Protein AF-0000000083150070 (afdb_homodimer)

Secondary structure (DSSP, 8-state):
-HHHHHHHHHHHH-------SHHHHHHHHHHHHHHHHHHHHHHHHTPPPTTPPPPHHHHHHHHHHHHHHHHHHHTT-TTHHHHHHHHHHHHHHHS-GGGHHHHHHHHHHHHHHTT-HHHHHHHHHHHHHTT-TTHHHHHHHHHHHTT-HHHHHHHHHHHHHH-TT-HHHHHHHHHHHTT-S-SS---HHHHHHHHHHTT-/-HHHHHHHHHHHHS------SHHHHHHHHHHHHHHHHHHHHHHHHTPPPTTPPPPHHHHHHHHHHHHHHHHHHHTT-TTHHHHHHHHHHHHHHHS-GGGHHHHHHHHHHHHHHTT-HHHHHHHHHHHHHTT-TTHHHHHHHHHHHTT-HHHHHHHHHHHHHH-TT-HHHHHHHHHHHTT-S-SS---HHHHHHHHHHTT-

Organism: NCBI:txid2528037

Nearest PDB structures (foldseek):
  7qij-assembly1_EC  TM=7.315E-01  e=8.382E-01  Yersinia enterocolitica
  2ifu-assembly4_D  TM=3.161E-01  e=1.532E-01  Danio rerio
  6mfv-assembly4_D  TM=4.265E-01  e=1.327E+00  Pyrococcus horikoshii OT3
  9hmf-assembly1_L  TM=3.962E-01  e=2.006E+00  Campylobacter jejuni
  6xt4-assembly1_A  TM=3.040E-01  e=2.524E+00  synthetic construct

Sequence (400 aa):
MQRAFDNLAAHAAEYSVQFDNDADHRRAIADLQPLGVLLDSLVQNNTPRAGAAPSQGYLALLQMRARFNWMGYNLDQAGYAEHAEADYARLLALAPAAAKPAVQGEFGNFLASSARMERAIPMLRAAYQAGHKESGRDLATALLTQNKRSEALPLLREYVRNFPQDQKGRAILNAVEQGRVETHTVHPSHLQRLSKQHRRMQRAFDNLAAHAAEYSVQFDNDADHRRAIADLQPLGVLLDSLVQNNTPRAGAAPSQGYLALLQMRARFNWMGYNLDQAGYAEHAEADYARLLALAPAAAKPAVQGEFGNFLASSARMERAIPMLRAAYQAGHKESGRDLATALLTQNKRSEALPLLREYVRNFPQDQKGRAILNAVEQGRVETHTVHPSHLQRLSKQHRR

pLDDT: mean 81.32, std 21.91, range [26.77, 98.62]

InterPro domains:
  IPR011990 Tetratricopeptide-like helical domain superfamily [G3DSA:1.25.40.10] (21-197)
  IPR011990 Tetratricopeptide-like helical domain superfamily [SSF48452] (68-166)

Foldseek 3Di:
DVVVLCVVLVVVLVCPVPCVDPVVLVVLQVVLVVVLVVLVVQLVVQPDDPPDAHDPSNLSSLQSLLSSLLVCVVSVHPPSLVSNLVSLVVSLVRPDPVCNLVSLLVSLLSCLLVVNLVSSLVSLVVSCVVPVLCSLLSNLLSCLLVVNLVVNQVSLVVSCVVPVPDQLSVQLNVCSVVCVSPPDNCNSVNSVVSSVPVVD/DVVVLCVVLVVVLVCPVPCVDPVVLVVLQVVLVVVLVVLVVQLVVQPDDPPDAHDPSNLSSLQSLLSSLLVCVVSVHPPSLVSNLVSLVVSLVRPDPVCNLVSLLVSLLSCLLVVNLVSSLVSLVVSCVVPVLCSLLSNLLSCLLVVNLVVNQVSLVVSCVVPVPDQLSVQLNVCSVVCVSPPDNCNSVNSVVSSVPVVD

Solvent-accessible surface area (backbone atoms only — not comparable to full-atom values): 20858 Å² total; per-residue (Å²): 101,68,59,61,48,41,50,35,40,37,49,44,48,58,51,60,62,69,50,84,41,70,66,53,43,53,48,52,57,65,43,44,59,60,48,48,55,36,48,50,49,50,41,61,59,41,54,55,56,91,94,50,76,72,47,72,47,38,51,50,43,34,51,45,46,17,45,51,21,43,50,38,31,76,69,72,39,86,68,19,55,60,52,14,49,53,29,41,53,51,42,49,74,66,43,54,77,89,49,32,31,57,46,31,23,54,46,14,46,51,31,34,72,68,70,36,50,85,61,9,47,60,32,12,47,51,6,29,74,68,64,31,53,76,22,26,49,54,35,19,52,53,31,45,60,69,67,35,51,84,69,15,49,63,34,34,54,50,33,33,69,77,38,70,81,42,60,51,55,45,46,52,45,50,37,48,72,70,56,72,60,52,84,62,86,49,46,65,65,47,59,58,47,54,50,58,58,70,76,107,101,68,59,62,49,40,50,34,42,39,49,44,48,58,51,62,60,69,52,83,41,70,68,52,43,53,50,53,58,66,43,44,59,59,47,48,54,36,48,50,50,49,42,60,59,42,54,54,58,92,94,50,76,71,49,71,47,36,50,51,42,34,53,44,47,17,45,52,21,44,50,36,31,76,67,71,39,86,68,20,54,60,51,15,50,53,29,40,53,50,43,49,71,68,43,54,78,88,48,30,30,57,46,32,23,54,45,13,44,51,32,35,72,68,70,36,51,86,60,10,46,62,33,12,47,52,7,29,74,69,63,33,53,75,23,25,47,55,35,19,52,52,32,44,60,69,68,35,52,82,68,14,49,63,34,35,53,52,34,32,68,76,39,71,83,41,60,53,56,43,46,52,44,50,38,49,73,70,54,71,62,50,86,64,85,49,46,67,68,47,60,60,46,54,50,57,59,70,76,108

Structure (mmCIF, N/CA/C/O backbone):
data_AF-0000000083150070-model_v1
#
loop_
_entity.id
_entity.type
_entity.pdbx_description
1 polymer 'Tetratricopeptide repeat protein'
#
loop_
_atom_site.group_PDB
_atom_site.id
_atom_site.type_symbol
_atom_site.label_atom_id
_atom_site.label_alt_id
_atom_site.label_comp_id
_atom_site.label_asym_id
_atom_site.label_entity_id
_atom_site.label_seq_id
_atom_site.pdbx_PDB_ins_code
_atom_site.Cartn_x
_atom_site.Cartn_y
_atom_site.Cartn_z
_atom_site.occupancy
_atom_site.B_iso_or_equiv
_atom_site.auth_seq_id
_atom_site.auth_comp_id
_atom_site.auth_asym_id
_atom_site.auth_atom_id
_atom_site.pdbx_PDB_model_num
ATOM 1 N N . MET A 1 1 ? -14.266 4.223 0.732 1 29.88 1 MET A N 1
ATOM 2 C CA . MET A 1 1 ? -13.312 4.387 -0.364 1 29.88 1 MET A CA 1
ATOM 3 C C . MET A 1 1 ? -11.984 4.941 0.146 1 29.88 1 MET A C 1
ATOM 5 O O 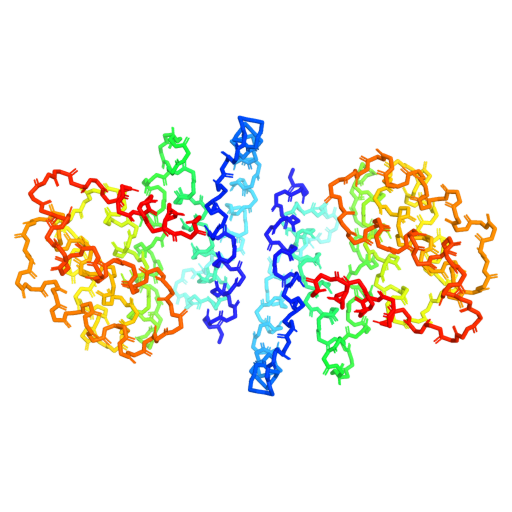. MET A 1 1 ? -10.922 4.414 -0.186 1 29.88 1 MET A O 1
ATOM 9 N N . GLN A 1 2 ? -12.148 5.957 0.957 1 32.66 2 GLN A N 1
ATOM 10 C CA . GLN A 1 2 ? -10.984 6.637 1.507 1 32.66 2 GLN A CA 1
ATOM 11 C C . GLN A 1 2 ? -10.188 5.707 2.416 1 32.66 2 GLN A C 1
ATOM 13 O O . GLN A 1 2 ? -8.953 5.66 2.338 1 32.66 2 GLN A O 1
ATOM 18 N N . ARG A 1 3 ? -10.93 4.855 3.027 1 34.12 3 ARG A N 1
ATOM 19 C CA . ARG A 1 3 ? -10.234 4.062 4.035 1 34.12 3 ARG A CA 1
ATOM 20 C C . ARG A 1 3 ? -9.414 2.949 3.391 1 34.12 3 ARG A C 1
ATOM 22 O O . ARG A 1 3 ? -8.305 2.654 3.834 1 34.12 3 ARG A O 1
ATOM 29 N N . ALA A 1 4 ? -10.062 2.381 2.439 1 34.66 4 ALA A N 1
ATOM 30 C CA . ALA A 1 4 ? -9.352 1.292 1.772 1 34.66 4 ALA A CA 1
ATOM 31 C C . ALA A 1 4 ? -8.062 1.792 1.129 1 34.66 4 ALA A C 1
ATOM 33 O O . ALA A 1 4 ? -7.016 1.149 1.242 1 34.66 4 ALA A O 1
ATOM 34 N N . P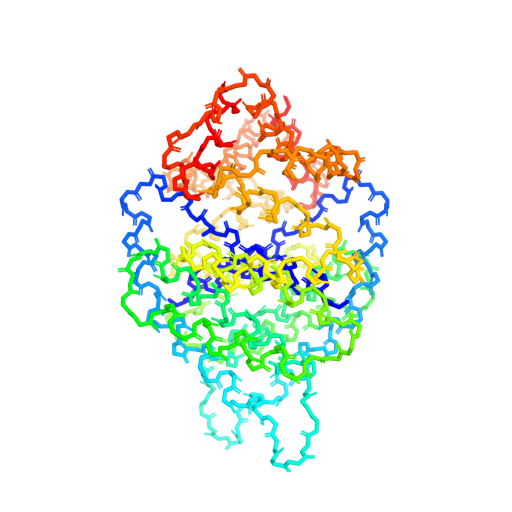HE A 1 5 ? -8.172 2.939 0.476 1 34.88 5 PHE A N 1
ATOM 35 C CA . PHE A 1 5 ? -6.965 3.543 -0.081 1 34.88 5 PHE A CA 1
ATOM 36 C C . PHE A 1 5 ? -6.004 3.957 1.028 1 34.88 5 PHE A C 1
ATOM 38 O O . PHE A 1 5 ? -4.789 3.809 0.891 1 34.88 5 PHE A O 1
ATOM 45 N N . ASP A 1 6 ? -6.586 4.434 1.998 1 37.47 6 ASP A N 1
ATOM 46 C CA . ASP A 1 6 ? -5.773 4.824 3.148 1 37.47 6 ASP A CA 1
ATOM 47 C C . ASP A 1 6 ? -4.977 3.637 3.686 1 37.47 6 ASP A C 1
ATOM 49 O O . ASP A 1 6 ? -3.807 3.781 4.047 1 37.47 6 ASP A O 1
ATOM 53 N N . ASN A 1 7 ? -5.703 2.572 3.643 1 36.84 7 ASN A N 1
ATOM 54 C CA . ASN A 1 7 ? -5.027 1.381 4.141 1 36.84 7 ASN A CA 1
ATOM 55 C C . ASN A 1 7 ? -3.922 0.925 3.193 1 36.84 7 ASN A C 1
ATOM 57 O O . ASN A 1 7 ? -2.832 0.56 3.635 1 36.84 7 ASN A O 1
ATOM 61 N N . LEU A 1 8 ? -4.223 0.989 1.922 1 37.66 8 LEU A N 1
ATOM 62 C CA . LEU A 1 8 ? -3.178 0.687 0.949 1 37.66 8 LEU A CA 1
ATOM 63 C C . LEU A 1 8 ? -2.055 1.715 1.021 1 37.66 8 LEU A C 1
ATOM 65 O O . LEU A 1 8 ? -0.876 1.352 1.061 1 37.66 8 LEU A O 1
ATOM 69 N N . ALA A 1 9 ? -2.375 2.959 0.977 1 36.16 9 ALA A N 1
ATOM 70 C CA . ALA A 1 9 ? -1.43 4.062 1.102 1 36.16 9 ALA A CA 1
ATOM 71 C C . ALA A 1 9 ? -0.807 4.098 2.494 1 36.16 9 ALA A C 1
ATOM 73 O O . ALA A 1 9 ? 0.379 4.402 2.645 1 36.16 9 ALA A O 1
ATOM 74 N N . ALA A 1 10 ? -1.596 3.988 3.367 1 36.56 10 ALA A N 1
ATOM 75 C CA . ALA A 1 10 ? -1.064 3.996 4.727 1 36.56 10 ALA A CA 1
ATOM 76 C C . ALA A 1 10 ? -0.001 2.916 4.906 1 36.56 10 ALA A C 1
ATOM 78 O O . ALA A 1 10 ? 1.037 3.156 5.527 1 36.56 10 ALA A O 1
ATOM 79 N N . HIS A 1 11 ? -0.367 1.835 4.441 1 36.62 11 HIS A N 1
ATOM 80 C CA . HIS A 1 11 ? 0.699 0.845 4.539 1 36.62 11 HIS A CA 1
ATOM 81 C C . HIS A 1 11 ? 1.909 1.255 3.705 1 36.62 11 HIS A C 1
ATOM 83 O O . HIS A 1 11 ? 3.051 1.009 4.102 1 36.62 11 HIS A O 1
ATOM 89 N N . ALA A 1 12 ? 1.638 1.828 2.686 1 33.94 12 ALA A N 1
ATOM 90 C CA . ALA A 1 12 ? 2.773 2.455 2.016 1 33.94 12 ALA A CA 1
ATOM 91 C C . ALA A 1 12 ? 3.457 3.471 2.926 1 33.94 12 ALA A C 1
ATOM 93 O O . ALA A 1 12 ? 4.688 3.561 2.957 1 33.94 12 ALA A O 1
ATOM 94 N N . ALA A 1 13 ? 2.646 4.246 3.443 1 34.66 13 ALA A N 1
ATOM 95 C CA . ALA A 1 13 ? 3.162 5.293 4.32 1 34.66 13 ALA A CA 1
ATOM 96 C C . ALA A 1 13 ? 3.775 4.695 5.586 1 34.66 13 ALA A C 1
ATOM 98 O O . ALA A 1 13 ? 4.738 5.238 6.133 1 34.66 13 ALA A O 1
ATOM 99 N N . GLU A 1 14 ? 3.041 3.818 6.141 1 34.69 14 GLU A N 1
ATOM 100 C CA . GLU A 1 14 ? 3.615 3.305 7.379 1 34.69 14 GLU A CA 1
ATOM 101 C C . GLU A 1 14 ? 4.973 2.654 7.133 1 34.69 14 GLU A C 1
ATOM 103 O O . GLU A 1 14 ? 5.617 2.168 8.062 1 34.69 14 GLU A O 1
ATOM 108 N N . TYR A 1 15 ? 5.246 2.52 6.035 1 32.38 15 TYR A N 1
ATOM 109 C CA . TYR A 1 15 ? 6.652 2.193 5.852 1 32.38 15 TYR A CA 1
ATOM 110 C C . TYR A 1 15 ? 7.543 3.127 6.664 1 32.38 15 TYR A C 1
ATOM 112 O O . TYR A 1 15 ? 8.242 3.973 6.105 1 32.38 15 TYR A O 1
ATOM 120 N N . SER A 1 16 ? 6.969 3.869 7.387 1 35.84 16 SER A N 1
ATOM 121 C CA . SER A 1 16 ? 8.055 4.367 8.219 1 35.84 16 SER A CA 1
ATOM 122 C C . SER A 1 16 ? 9.039 3.252 8.57 1 35.84 16 SER A C 1
ATOM 124 O O . SER A 1 16 ? 8.711 2.344 9.336 1 35.84 16 SER A O 1
ATOM 126 N N . VAL A 1 17 ? 9.695 2.754 7.566 1 35.88 17 VAL A N 1
ATOM 127 C CA . VAL A 1 17 ? 10.828 1.842 7.668 1 35.88 17 VAL A CA 1
ATOM 128 C C . VAL A 1 17 ? 11.625 2.143 8.938 1 35.88 17 VAL A C 1
ATOM 130 O O . VAL A 1 17 ? 12.172 3.236 9.094 1 35.88 17 VAL A O 1
ATOM 133 N N . GLN A 1 18 ? 11.102 1.843 9.922 1 38.16 18 GLN A N 1
ATOM 134 C CA . GLN A 1 18 ? 12.203 1.699 10.875 1 38.16 18 GLN A CA 1
ATOM 135 C C . GLN A 1 18 ? 13.453 1.154 10.188 1 38.16 18 GLN A C 1
ATOM 137 O O . GLN A 1 18 ? 13.453 0.023 9.703 1 38.16 18 GLN A O 1
ATOM 142 N N . PHE A 1 19 ? 14.055 1.996 9.516 1 45.84 19 PHE A N 1
ATOM 143 C CA . PHE A 1 19 ? 15.367 1.569 9.047 1 45.84 19 PHE A CA 1
ATOM 144 C C . PHE A 1 19 ? 16.125 0.862 10.164 1 45.84 19 PHE A C 1
ATOM 146 O O . PHE A 1 19 ? 16.734 1.512 11.016 1 45.84 19 PHE A O 1
ATOM 153 N N . ASP A 1 20 ? 15.586 -0.26 10.43 1 52.59 20 ASP A N 1
ATOM 154 C CA . ASP A 1 20 ? 16.266 -1.064 11.445 1 52.59 20 ASP A CA 1
ATOM 155 C C . ASP A 1 20 ? 17.781 -1.051 11.227 1 52.59 20 ASP A C 1
ATOM 157 O O . ASP A 1 20 ? 18.547 -1.137 12.188 1 52.59 20 ASP A O 1
ATOM 161 N N . ASN A 1 21 ? 18.109 -1.06 9.805 1 62.69 21 ASN A N 1
ATOM 162 C CA . ASN A 1 21 ? 19.547 -1.049 9.547 1 62.69 21 ASN A CA 1
ATOM 163 C C . ASN A 1 21 ? 19.906 -0.144 8.367 1 62.69 21 ASN A C 1
ATOM 165 O O . ASN A 1 21 ? 19.016 0.334 7.66 1 62.69 21 ASN A O 1
ATOM 169 N N . ASP A 1 22 ? 21.047 0.306 8.438 1 67.69 22 ASP A N 1
ATOM 170 C CA . ASP A 1 22 ? 21.609 1.225 7.453 1 67.69 22 ASP A CA 1
ATOM 171 C C . ASP A 1 22 ? 21.328 0.748 6.031 1 67.69 22 ASP A C 1
ATOM 173 O O . ASP A 1 22 ? 21.062 1.558 5.141 1 67.69 22 ASP A O 1
ATOM 177 N N . ALA A 1 23 ? 21.344 -0.484 5.93 1 68.69 23 ALA A N 1
ATOM 178 C CA . ALA A 1 23 ? 21.109 -1.037 4.598 1 68.69 23 ALA A CA 1
ATOM 179 C C . ALA A 1 23 ? 19.688 -0.762 4.129 1 68.69 23 ALA A C 1
ATOM 181 O O . ALA A 1 23 ? 19.469 -0.415 2.965 1 68.69 23 ALA A O 1
ATOM 182 N N . ASP A 1 24 ? 18.75 -0.761 5.016 1 69.31 24 ASP A N 1
ATOM 183 C CA . ASP A 1 24 ? 17.359 -0.484 4.688 1 69.31 24 ASP A CA 1
ATOM 184 C C . ASP A 1 24 ? 17.156 0.993 4.355 1 69.31 24 ASP A C 1
ATOM 186 O O . ASP A 1 24 ? 16.406 1.33 3.443 1 69.31 24 ASP A O 1
ATOM 190 N N . HIS A 1 25 ? 17.938 1.686 4.988 1 74.62 25 HIS A N 1
ATOM 191 C CA . HIS A 1 25 ? 17.875 3.125 4.758 1 74.62 25 HIS A CA 1
ATOM 192 C C . HIS A 1 25 ? 18.391 3.482 3.371 1 74.62 25 HIS A C 1
ATOM 194 O O . HIS A 1 25 ? 17.766 4.246 2.641 1 74.62 25 HIS A O 1
ATOM 200 N N . ARG A 1 26 ? 19.469 2.93 2.988 1 78.12 26 ARG A N 1
ATOM 201 C CA . ARG A 1 26 ? 20.047 3.191 1.681 1 78.12 26 ARG A CA 1
ATOM 202 C C . ARG A 1 26 ? 19.141 2.693 0.56 1 78.12 26 ARG A C 1
ATOM 204 O O . ARG A 1 26 ? 19 3.357 -0.468 1 78.12 26 ARG A O 1
ATOM 211 N N . ARG A 1 27 ? 18.562 1.67 0.84 1 74.62 27 ARG A N 1
ATOM 212 C CA . ARG A 1 27 ? 17.641 1.124 -0.156 1 74.62 27 ARG A CA 1
ATOM 213 C C . ARG A 1 27 ? 16.422 2.021 -0.33 1 74.62 27 ARG A C 1
ATOM 215 O O . ARG A 1 27 ? 15.961 2.246 -1.452 1 74.62 27 ARG A O 1
ATOM 222 N N . ALA A 1 28 ? 15.961 2.486 0.754 1 72.75 28 ALA A N 1
ATOM 223 C CA . ALA A 1 28 ? 14.812 3.383 0.696 1 72.75 28 ALA A CA 1
ATOM 224 C C . ALA A 1 28 ? 15.133 4.637 -0.114 1 72.75 28 ALA A C 1
ATOM 226 O O . ALA A 1 28 ? 14.336 5.062 -0.954 1 72.75 28 ALA A O 1
ATOM 227 N N . ILE A 1 29 ? 16.281 5.07 0.076 1 75.56 29 ILE A N 1
ATOM 228 C CA . ILE A 1 29 ? 16.688 6.277 -0.628 1 75.56 29 ILE A CA 1
ATOM 229 C C . ILE A 1 29 ? 16.859 5.98 -2.117 1 75.56 29 ILE A C 1
ATOM 231 O O . ILE A 1 29 ? 16.406 6.758 -2.965 1 75.56 29 ILE A O 1
ATOM 235 N N . ALA A 1 30 ? 17.391 4.848 -2.373 1 80.62 30 ALA A N 1
ATOM 236 C CA . ALA A 1 30 ? 17.625 4.469 -3.762 1 80.62 30 ALA A CA 1
ATOM 237 C C . ALA A 1 30 ? 16.312 4.305 -4.523 1 80.62 30 ALA A C 1
ATOM 239 O O . ALA A 1 30 ? 16.25 4.559 -5.73 1 80.62 30 ALA A O 1
ATOM 240 N N . ASP A 1 31 ? 15.297 4.043 -3.793 1 77.62 31 ASP A N 1
ATOM 241 C CA . ASP A 1 31 ? 14.016 3.76 -4.43 1 77.62 31 ASP A CA 1
ATOM 242 C C . ASP A 1 31 ? 13.211 5.039 -4.637 1 77.62 31 ASP A C 1
ATOM 244 O O . ASP A 1 31 ? 12.219 5.047 -5.375 1 77.62 31 ASP A O 1
ATOM 248 N N . LEU A 1 32 ? 13.641 6.074 -4.133 1 84.06 32 LEU A N 1
ATOM 249 C CA . LEU A 1 32 ? 12.844 7.297 -4.16 1 84.06 32 LEU A CA 1
ATOM 250 C C . LEU A 1 32 ? 12.703 7.82 -5.586 1 84.06 32 LEU A C 1
ATOM 252 O O . LEU A 1 32 ? 11.602 8.148 -6.027 1 84.06 32 LEU A O 1
ATOM 256 N N . GLN A 1 33 ? 13.805 7.832 -6.273 1 86.31 33 GLN A N 1
ATOM 257 C CA . GLN A 1 33 ? 13.766 8.477 -7.586 1 86.31 33 GLN A CA 1
ATOM 258 C C . GLN A 1 33 ? 12.906 7.676 -8.562 1 86.31 33 GLN A C 1
ATOM 260 O O . GLN A 1 33 ? 11.961 8.211 -9.148 1 86.31 33 GLN A O 1
ATOM 265 N N . PRO A 1 34 ? 13.164 6.371 -8.719 1 81.5 34 PRO A N 1
ATOM 266 C CA . PRO A 1 34 ? 12.312 5.637 -9.664 1 81.5 34 PRO A CA 1
ATOM 267 C C . PRO A 1 34 ? 10.844 5.641 -9.258 1 81.5 34 PRO A C 1
ATOM 269 O O . PRO A 1 34 ? 9.961 5.758 -10.117 1 81.5 34 PRO A O 1
ATOM 272 N N . LEU A 1 35 ? 10.5 5.586 -8.062 1 84.94 35 LEU A N 1
ATOM 273 C CA . LEU A 1 35 ? 9.109 5.602 -7.613 1 84.94 35 LEU A CA 1
ATOM 274 C C . LEU A 1 35 ? 8.492 6.98 -7.82 1 84.94 35 LEU A C 1
ATOM 276 O O . LEU A 1 35 ? 7.309 7.094 -8.156 1 84.94 35 LEU A O 1
ATOM 280 N N . GLY A 1 36 ? 9.312 7.945 -7.559 1 89.25 36 GLY A N 1
ATOM 281 C CA . GLY A 1 36 ? 8.836 9.297 -7.824 1 89.25 36 GLY A CA 1
ATOM 282 C C . GLY A 1 36 ? 8.461 9.523 -9.273 1 89.25 36 GLY A C 1
ATOM 283 O O . GLY A 1 36 ? 7.418 10.117 -9.562 1 89.25 36 GLY A O 1
ATOM 284 N N . VAL A 1 37 ? 9.297 9.031 -10.172 1 89.25 37 VAL A N 1
ATOM 285 C CA . VAL A 1 37 ? 9.031 9.156 -11.602 1 89.25 37 VAL A CA 1
ATOM 286 C C . VAL A 1 37 ? 7.738 8.438 -11.953 1 89.25 37 VAL A C 1
ATOM 288 O O . VAL A 1 37 ? 6.922 8.953 -12.719 1 89.25 37 VAL A O 1
ATOM 291 N N . LEU A 1 38 ? 7.52 7.316 -11.383 1 86.56 38 LEU A N 1
ATOM 292 C CA . LEU A 1 38 ? 6.305 6.539 -11.617 1 86.56 38 LEU A CA 1
ATOM 293 C C . LEU A 1 38 ? 5.074 7.301 -11.133 1 86.56 38 LEU A C 1
ATOM 295 O O . LEU A 1 38 ? 4.105 7.457 -11.875 1 86.56 38 LEU A O 1
ATOM 299 N N . LEU A 1 39 ? 5.078 7.758 -9.945 1 91.31 39 LEU A N 1
ATOM 300 C CA . LEU A 1 39 ? 3.936 8.469 -9.383 1 91.31 39 LEU A CA 1
ATOM 301 C C . LEU A 1 39 ? 3.658 9.75 -10.156 1 91.31 39 LEU A C 1
ATOM 303 O O . LEU A 1 39 ? 2.498 10.125 -10.352 1 91.31 39 LEU A O 1
ATOM 307 N N . ASP A 1 40 ? 4.762 10.398 -10.594 1 94 40 ASP A N 1
ATOM 308 C CA . ASP A 1 40 ? 4.59 11.586 -11.422 1 94 40 ASP A CA 1
ATOM 309 C C . ASP A 1 40 ? 3.82 11.266 -12.703 1 94 40 ASP A C 1
ATOM 311 O O . ASP A 1 40 ? 2.891 11.984 -13.07 1 94 40 ASP A O 1
ATOM 315 N N . SER A 1 41 ? 4.203 10.195 -13.312 1 92 41 SER A N 1
ATOM 316 C CA . SER A 1 41 ? 3.547 9.789 -14.547 1 92 41 SER A CA 1
ATOM 317 C C . SER A 1 41 ? 2.082 9.438 -14.312 1 92 41 SER A C 1
ATOM 319 O O . SER A 1 41 ? 1.212 9.828 -15.094 1 92 41 SER A O 1
ATOM 321 N N . LEU A 1 42 ? 1.804 8.727 -13.281 1 91.75 42 LEU A N 1
ATOM 322 C CA . LEU A 1 42 ? 0.431 8.344 -12.969 1 91.75 42 LEU A CA 1
ATOM 323 C C . LEU A 1 42 ? -0.428 9.57 -12.695 1 91.75 42 LEU A C 1
ATOM 325 O O . LEU A 1 42 ? -1.546 9.68 -13.203 1 91.75 42 LEU A O 1
ATOM 329 N N . VAL A 1 43 ? 0.095 10.43 -11.883 1 95.38 43 VAL A N 1
ATOM 330 C CA . VAL A 1 43 ? -0.652 11.648 -11.594 1 95.38 43 VAL A CA 1
ATOM 331 C C . VAL A 1 43 ? -0.879 12.438 -12.883 1 95.38 43 VAL A C 1
ATOM 333 O O . VAL A 1 43 ? -1.991 12.898 -13.141 1 95.38 43 VAL A O 1
ATOM 336 N N . GLN A 1 44 ? 0.169 12.578 -13.688 1 94.88 44 GLN A N 1
ATOM 337 C CA . GLN A 1 44 ? 0.064 13.32 -14.938 1 94.88 44 GLN A CA 1
ATOM 338 C C . GLN A 1 44 ? -0.967 12.695 -15.875 1 94.88 44 GLN A C 1
ATOM 340 O O . GLN A 1 44 ? -1.814 13.391 -16.438 1 94.88 44 GLN A O 1
ATOM 345 N N . ASN A 1 45 ? -0.992 11.398 -15.984 1 93.12 45 ASN A N 1
ATOM 346 C CA . ASN A 1 45 ? -1.874 10.68 -16.906 1 93.12 45 ASN A CA 1
ATOM 347 C C . ASN A 1 45 ? -3.324 10.719 -16.438 1 93.12 45 ASN A C 1
ATOM 349 O O . ASN A 1 45 ? -4.242 10.422 -17.203 1 93.12 45 ASN A O 1
ATOM 353 N N . ASN A 1 46 ? -3.518 11.141 -15.195 1 94.38 46 ASN A N 1
ATOM 354 C CA . ASN A 1 46 ? -4.871 11.133 -14.656 1 94.38 46 ASN A CA 1
ATOM 355 C C . ASN A 1 46 ? -5.336 12.539 -14.289 1 94.38 46 ASN A C 1
ATOM 357 O O . ASN A 1 46 ? -6.398 12.711 -13.695 1 94.38 46 ASN A O 1
ATOM 361 N N . THR A 1 47 ? -4.469 13.484 -14.586 1 95.25 47 THR A N 1
ATOM 362 C CA . THR A 1 47 ? -4.859 14.867 -14.352 1 95.25 47 THR A CA 1
ATOM 363 C C . THR A 1 47 ? -6.137 15.203 -15.117 1 95.25 47 THR A C 1
ATOM 365 O O . THR A 1 47 ? -6.246 14.93 -16.312 1 95.25 47 THR A O 1
ATOM 368 N N . PRO A 1 48 ? -7.09 15.719 -14.367 1 93.94 48 PRO A N 1
ATOM 369 C CA . PRO A 1 48 ? -8.328 16.062 -15.07 1 93.94 48 PRO A CA 1
ATOM 370 C C . PRO A 1 48 ? -8.117 17.125 -16.156 1 93.94 48 PRO A C 1
ATOM 372 O O . PRO A 1 48 ? -7.262 18 -16 1 93.94 48 PRO A O 1
ATOM 375 N N . ARG A 1 49 ? -8.961 16.984 -17.203 1 91.88 49 ARG A N 1
ATOM 376 C CA . ARG A 1 49 ? -8.977 18.031 -18.219 1 91.88 49 ARG A CA 1
ATOM 377 C C . ARG A 1 49 ? -9.484 19.359 -17.656 1 91.88 49 ARG A C 1
ATOM 379 O O . ARG A 1 49 ? -10.164 19.359 -16.625 1 91.88 49 ARG A O 1
ATOM 386 N N . ALA A 1 50 ? -9.109 20.469 -18.344 1 90.19 50 ALA A N 1
ATOM 387 C CA . ALA A 1 50 ? -9.555 21.766 -17.875 1 90.19 50 ALA A CA 1
ATOM 388 C C . ALA A 1 50 ? -11.07 21.828 -17.75 1 90.19 50 ALA A C 1
ATOM 390 O O . ALA A 1 50 ? -11.789 21.453 -18.688 1 90.19 50 ALA A O 1
ATOM 391 N N . GLY A 1 51 ? -11.531 22.234 -16.594 1 90.62 51 GLY A N 1
ATOM 392 C CA . GLY A 1 51 ? -12.961 22.391 -16.391 1 90.62 51 GLY A CA 1
ATOM 393 C C . GLY A 1 51 ? -13.641 21.125 -15.898 1 90.62 51 GLY A C 1
ATOM 394 O O . GLY A 1 51 ? -14.82 21.141 -15.531 1 90.62 51 GLY A O 1
ATOM 395 N N . ALA A 1 52 ? -12.953 20.016 -15.945 1 93.56 52 ALA A N 1
ATOM 396 C CA . ALA A 1 52 ? -13.547 18.75 -15.508 1 93.56 52 ALA A CA 1
ATOM 397 C C . ALA A 1 52 ? -13.32 18.516 -14.016 1 93.56 52 ALA A C 1
ATOM 399 O O . ALA A 1 52 ? -12.305 18.938 -13.461 1 93.56 52 ALA A O 1
ATOM 400 N N . ALA A 1 53 ? -14.289 17.891 -13.422 1 93.5 53 ALA A N 1
ATOM 401 C CA . ALA A 1 53 ? -14.109 17.484 -12.031 1 93.5 53 ALA A CA 1
ATOM 402 C C . ALA A 1 53 ? -13.055 16.375 -11.914 1 93.5 53 ALA A C 1
ATOM 404 O O . ALA A 1 53 ? -12.969 15.5 -12.773 1 93.5 53 ALA A O 1
ATOM 405 N N . PRO A 1 54 ? -12.289 16.438 -10.844 1 93.5 54 PRO A N 1
ATOM 406 C CA . PRO A 1 54 ? -11.305 15.367 -10.664 1 93.5 54 PRO A CA 1
ATOM 407 C C . PRO A 1 54 ? -11.953 14.016 -10.367 1 93.5 54 PRO A C 1
ATOM 409 O O . PRO A 1 54 ? -12.961 13.953 -9.664 1 93.5 54 PRO A O 1
ATOM 412 N N . SER A 1 55 ? -11.336 12.992 -10.953 1 92.06 55 SER A N 1
ATOM 413 C CA . SER A 1 55 ? -11.781 11.648 -10.617 1 92.06 55 SER A CA 1
ATOM 414 C C . SER A 1 55 ? -11.297 11.242 -9.227 1 92.06 55 SER A C 1
ATOM 416 O O . SER A 1 55 ? -10.359 11.828 -8.695 1 92.06 55 SER A O 1
ATOM 418 N N . GLN A 1 56 ? -11.945 10.203 -8.664 1 88.19 56 GLN A N 1
ATOM 419 C CA . GLN A 1 56 ? -11.477 9.648 -7.402 1 88.19 56 GLN A CA 1
ATOM 420 C C . GLN A 1 56 ? -10.07 9.07 -7.539 1 88.19 56 GLN A C 1
ATOM 422 O O . GLN A 1 56 ? -9.281 9.125 -6.598 1 88.19 56 GLN A O 1
ATOM 427 N N . GLY A 1 57 ? -9.844 8.539 -8.703 1 88.12 57 GLY A N 1
ATOM 428 C CA . GLY A 1 57 ? -8.516 8.016 -8.961 1 88.12 57 GLY A CA 1
ATOM 429 C C . GLY A 1 57 ? -7.434 9.086 -8.914 1 88.12 57 GLY A C 1
ATOM 430 O O . GLY A 1 57 ? -6.359 8.859 -8.359 1 88.12 57 GLY A O 1
ATOM 431 N N . TYR A 1 58 ? -7.719 10.195 -9.461 1 92.75 58 TYR A N 1
ATOM 432 C CA . TYR A 1 58 ? -6.758 11.289 -9.43 1 92.75 58 TYR A CA 1
ATOM 433 C C . TYR A 1 58 ? -6.488 11.742 -7.996 1 92.75 58 TYR A C 1
ATOM 435 O O . TYR A 1 58 ? -5.336 11.938 -7.605 1 92.75 58 TYR A O 1
ATOM 443 N N . LEU A 1 59 ? -7.535 11.867 -7.219 1 92.88 59 LEU A N 1
ATOM 444 C CA . LEU A 1 59 ? -7.391 12.297 -5.836 1 92.88 59 LEU A CA 1
ATOM 445 C C . LEU A 1 59 ? -6.582 11.289 -5.031 1 92.88 59 LEU A C 1
ATOM 447 O O . LEU A 1 59 ? -5.723 11.664 -4.23 1 92.88 59 LEU A O 1
ATOM 451 N N . ALA A 1 60 ? -6.805 10.07 -5.328 1 87.75 60 ALA A N 1
ATOM 452 C CA . ALA A 1 60 ? -6.066 9.016 -4.637 1 87.75 60 ALA A CA 1
ATOM 453 C C . ALA A 1 60 ? -4.586 9.055 -5 1 87.75 60 ALA A C 1
ATOM 455 O O . ALA A 1 60 ? -3.725 8.852 -4.141 1 87.75 60 ALA A O 1
ATOM 456 N N . LEU A 1 61 ? -4.305 9.312 -6.215 1 90.94 61 LEU A N 1
ATOM 457 C CA . LEU A 1 61 ? -2.92 9.383 -6.672 1 90.94 61 LEU A CA 1
ATOM 458 C C . LEU A 1 61 ? -2.207 10.586 -6.055 1 90.94 61 LEU A C 1
ATOM 460 O O . LEU A 1 61 ? -1.036 10.484 -5.676 1 90.94 61 LEU A O 1
ATOM 464 N N . LEU A 1 62 ? -2.924 11.672 -5.941 1 94 62 LEU A N 1
ATOM 465 C CA . LEU A 1 62 ? -2.35 12.844 -5.289 1 94 62 LEU A CA 1
ATOM 466 C C . LEU A 1 62 ? -1.987 12.539 -3.84 1 94 62 LEU A C 1
ATOM 468 O O . LEU A 1 62 ? -0.915 12.922 -3.369 1 94 62 LEU A O 1
ATOM 472 N N . GLN A 1 63 ? -2.906 11.93 -3.201 1 91.62 63 GLN A N 1
ATOM 473 C CA . GLN A 1 63 ? -2.672 11.586 -1.803 1 91.62 63 GLN A CA 1
ATOM 474 C C . GLN A 1 63 ? -1.485 10.633 -1.662 1 91.62 63 GLN A C 1
ATOM 476 O O . GLN A 1 63 ? -0.644 10.812 -0.779 1 91.62 63 GLN A O 1
ATOM 481 N N . MET A 1 64 ? -1.403 9.703 -2.553 1 88 64 MET A N 1
ATOM 482 C CA . MET A 1 64 ? -0.299 8.742 -2.545 1 88 64 MET A CA 1
ATOM 483 C C . MET A 1 64 ? 1.033 9.453 -2.77 1 88 64 MET A C 1
ATOM 485 O O . MET A 1 64 ? 2.008 9.188 -2.062 1 88 64 MET A O 1
ATOM 489 N N . ARG A 1 65 ? 1.067 10.328 -3.713 1 91.56 65 ARG A N 1
ATOM 490 C CA . ARG A 1 65 ? 2.312 11.039 -4 1 91.56 65 ARG A CA 1
ATOM 491 C C . ARG A 1 65 ? 2.678 11.984 -2.863 1 91.56 65 ARG A C 1
ATOM 493 O O . ARG A 1 65 ? 3.855 12.172 -2.555 1 91.56 65 ARG A O 1
ATOM 500 N N . ALA A 1 66 ? 1.667 12.539 -2.199 1 93.38 66 ALA A N 1
ATOM 501 C CA . ALA A 1 66 ? 1.927 13.375 -1.029 1 93.38 66 ALA A CA 1
ATOM 502 C C . ALA A 1 66 ? 2.6 12.57 0.08 1 93.38 66 ALA A C 1
ATOM 504 O O . ALA A 1 66 ? 3.6 13.008 0.653 1 93.38 66 ALA A O 1
ATOM 505 N N . ARG A 1 67 ? 2.094 11.422 0.328 1 90.38 67 ARG A N 1
ATOM 506 C CA . ARG A 1 67 ? 2.648 10.555 1.359 1 90.38 67 ARG A CA 1
ATOM 507 C C . ARG A 1 67 ? 4.051 10.086 0.984 1 90.38 67 ARG A C 1
ATOM 509 O O . ARG A 1 67 ? 4.934 10 1.842 1 90.38 67 ARG A O 1
ATOM 516 N N . PHE A 1 68 ? 4.215 9.789 -0.25 1 87.81 68 PHE A N 1
ATOM 517 C CA . PHE A 1 68 ? 5.523 9.383 -0.753 1 87.81 68 PHE A CA 1
ATOM 518 C C . PHE A 1 68 ? 6.551 10.492 -0.542 1 87.81 68 PHE A C 1
ATOM 520 O O . PHE A 1 68 ? 7.652 10.234 -0.051 1 87.81 68 PHE A O 1
ATOM 527 N N . ASN A 1 69 ? 6.137 11.68 -0.884 1 92.25 69 ASN A N 1
ATOM 528 C CA . ASN A 1 69 ? 7.043 12.82 -0.717 1 92.25 69 ASN A CA 1
ATOM 529 C C . ASN A 1 69 ? 7.309 13.109 0.757 1 92.25 69 ASN A C 1
ATOM 531 O O . ASN A 1 69 ? 8.406 13.531 1.121 1 92.25 69 ASN A O 1
ATOM 535 N N . TRP A 1 70 ? 6.312 12.875 1.606 1 91.06 70 TRP A N 1
ATOM 536 C CA . TRP A 1 70 ? 6.516 12.969 3.049 1 91.06 70 TRP A CA 1
ATOM 537 C C . TRP A 1 70 ? 7.59 11.992 3.516 1 91.06 70 TRP A C 1
ATOM 539 O O . TRP A 1 70 ? 8.477 12.359 4.293 1 91.06 70 TRP A O 1
ATOM 549 N N . MET A 1 71 ? 7.602 10.812 2.977 1 87.56 71 MET A N 1
ATOM 550 C CA . MET A 1 71 ? 8.625 9.82 3.299 1 87.56 71 MET A CA 1
ATOM 551 C C . MET A 1 71 ? 10 10.297 2.863 1 87.56 71 MET A C 1
ATOM 553 O O . MET A 1 71 ? 10.977 10.148 3.602 1 87.56 71 MET A O 1
ATOM 557 N N . GLY A 1 72 ? 9.992 10.812 1.657 1 90 72 GLY A N 1
ATOM 558 C CA . GLY A 1 72 ? 11.258 11.367 1.197 1 90 72 GLY A CA 1
ATOM 559 C C . GLY A 1 72 ? 11.805 12.445 2.111 1 90 72 GLY A C 1
ATOM 560 O O . GLY A 1 72 ? 13.016 12.5 2.361 1 90 72 GLY A O 1
ATOM 561 N N . TYR A 1 73 ? 10.961 13.281 2.596 1 90.31 73 TYR A N 1
ATOM 562 C CA . TYR A 1 73 ? 11.352 14.305 3.557 1 90.31 73 TYR A CA 1
ATOM 563 C C . TYR A 1 73 ? 11.906 13.68 4.828 1 90.31 73 TYR A C 1
ATOM 565 O O . TYR A 1 73 ? 12.953 14.102 5.332 1 90.31 73 TYR A O 1
ATOM 573 N N . ASN A 1 74 ? 11.273 12.633 5.309 1 86 74 ASN A N 1
ATOM 574 C CA . ASN A 1 74 ? 11.711 11.969 6.531 1 86 74 ASN A CA 1
ATOM 575 C C . ASN A 1 74 ? 13.062 11.289 6.348 1 86 74 ASN A C 1
ATOM 577 O O . ASN A 1 74 ? 13.766 11.016 7.324 1 86 74 ASN A O 1
ATOM 581 N N . LEU A 1 75 ? 13.398 11.062 5.148 1 83.56 75 LEU A N 1
ATOM 582 C CA . LEU A 1 75 ? 14.703 10.484 4.836 1 83.56 75 LEU A CA 1
ATOM 583 C C . LEU A 1 75 ? 15.734 11.57 4.566 1 83.56 75 LEU A C 1
ATOM 585 O O . LEU A 1 75 ? 16.828 11.289 4.062 1 83.56 75 LEU A O 1
ATOM 589 N N . ASP A 1 76 ? 15.352 12.773 4.812 1 89.81 76 ASP A N 1
ATOM 590 C CA . ASP A 1 76 ? 16.219 13.945 4.727 1 89.81 76 ASP A CA 1
ATOM 591 C C . ASP A 1 76 ? 16.609 14.234 3.279 1 89.81 76 ASP A C 1
ATOM 593 O O . ASP A 1 76 ? 17.75 14.625 3.004 1 89.81 76 ASP A O 1
ATOM 597 N N . GLN A 1 77 ? 15.711 13.953 2.4 1 89.94 77 GLN A N 1
ATOM 598 C CA . GLN A 1 77 ? 15.938 14.281 0.997 1 89.94 77 GLN A CA 1
ATOM 599 C C . GLN A 1 77 ? 15.398 15.664 0.658 1 89.94 77 GLN A C 1
ATOM 601 O O . GLN A 1 77 ? 14.273 16 1.026 1 89.94 77 GLN A O 1
ATOM 606 N N . ALA A 1 78 ? 16.156 16.469 -0.069 1 93.06 78 ALA A N 1
ATOM 607 C CA . ALA A 1 78 ? 15.805 17.859 -0.372 1 93.06 78 ALA A CA 1
ATOM 608 C C . ALA A 1 78 ? 14.648 17.922 -1.367 1 93.06 78 ALA A C 1
ATOM 610 O O . ALA A 1 78 ? 14.555 17.109 -2.281 1 93.06 78 ALA A O 1
ATOM 611 N N . GLY A 1 79 ? 13.773 18.938 -1.19 1 95.62 79 GLY A N 1
ATOM 612 C CA . GLY A 1 79 ? 12.711 19.234 -2.145 1 95.62 79 GLY A CA 1
ATOM 613 C C . GLY A 1 79 ? 11.453 18.422 -1.897 1 95.62 79 GLY A C 1
ATOM 614 O O . GLY A 1 79 ? 10.375 18.797 -2.373 1 95.62 79 GLY A O 1
ATOM 615 N N . TYR A 1 80 ? 11.57 17.375 -1.105 1 94.25 80 TYR A N 1
ATOM 616 C CA . TYR A 1 80 ? 10.453 16.453 -0.917 1 94.25 80 TYR A CA 1
ATOM 617 C C . TYR A 1 80 ? 9.375 17.094 -0.046 1 94.25 80 TYR A C 1
ATOM 619 O O . TYR A 1 80 ? 8.18 16.844 -0.253 1 94.25 80 TYR A O 1
ATOM 627 N N . ALA A 1 81 ? 9.703 17.922 0.886 1 95.38 81 ALA A N 1
ATOM 628 C CA . ALA A 1 81 ? 8.711 18.594 1.716 1 95.38 81 ALA A CA 1
ATOM 629 C C . ALA A 1 81 ? 7.84 19.531 0.88 1 95.38 81 ALA A C 1
ATOM 631 O O . ALA A 1 81 ? 6.617 19.578 1.05 1 95.38 81 ALA A O 1
ATOM 632 N N . GLU A 1 82 ? 8.445 20.234 -0.008 1 97.62 82 GLU A N 1
ATOM 633 C CA . GLU A 1 82 ? 7.715 21.156 -0.87 1 97.62 82 GLU A CA 1
ATOM 634 C C . GLU A 1 82 ? 6.746 20.406 -1.784 1 97.62 82 GLU A C 1
ATOM 636 O O . GLU A 1 82 ? 5.613 20.859 -1.988 1 97.62 82 GLU A O 1
ATOM 641 N N . HIS A 1 83 ? 7.23 19.328 -2.266 1 97.62 83 HIS A N 1
ATOM 642 C CA . HIS A 1 83 ? 6.383 18.516 -3.139 1 97.62 83 HIS A CA 1
ATOM 643 C C . HIS A 1 83 ? 5.191 17.953 -2.377 1 97.62 83 HIS A C 1
ATOM 645 O O . HIS A 1 83 ? 4.066 17.953 -2.881 1 97.62 83 HIS A O 1
ATOM 651 N N . ALA A 1 84 ? 5.41 17.469 -1.165 1 96.88 84 ALA A N 1
ATOM 652 C CA . ALA A 1 84 ? 4.32 16.938 -0.34 1 96.88 84 ALA A CA 1
ATOM 653 C C . ALA A 1 84 ? 3.275 18.016 -0.071 1 96.88 84 ALA A C 1
ATOM 655 O O . ALA A 1 84 ? 2.074 17.781 -0.227 1 96.88 84 ALA A O 1
ATOM 656 N N . GLU A 1 85 ? 3.771 19.172 0.25 1 98.19 85 GLU A N 1
ATOM 657 C CA . GLU A 1 85 ? 2.865 20.266 0.559 1 98.19 85 GLU A CA 1
ATOM 658 C C . GLU A 1 85 ? 2.02 20.641 -0.655 1 98.19 85 GLU A C 1
ATOM 660 O O . GLU A 1 85 ? 0.819 20.891 -0.53 1 98.19 85 GLU A O 1
ATOM 665 N N . ALA A 1 86 ? 2.689 20.734 -1.794 1 98.44 86 ALA A N 1
ATOM 666 C CA . ALA A 1 86 ? 1.968 21.078 -3.016 1 98.44 86 ALA A CA 1
ATOM 667 C C . ALA A 1 86 ? 0.848 20.078 -3.295 1 98.44 86 ALA A C 1
ATOM 669 O O . ALA A 1 86 ? -0.27 20.469 -3.641 1 98.44 86 ALA A O 1
ATOM 670 N N . ASP A 1 87 ? 1.112 18.781 -3.102 1 97.81 87 ASP A N 1
ATOM 671 C CA . ASP A 1 87 ? 0.114 17.75 -3.354 1 97.81 87 ASP A CA 1
ATOM 672 C C . ASP A 1 87 ? -1.007 17.812 -2.318 1 97.81 87 ASP A C 1
ATOM 674 O O . ASP A 1 87 ? -2.184 17.672 -2.66 1 97.81 87 ASP A O 1
ATOM 678 N N . TYR A 1 88 ? -0.684 18 -1.053 1 97.69 88 TYR A N 1
ATOM 679 C CA . TYR A 1 88 ? -1.708 18.094 -0.019 1 97.69 88 TYR A CA 1
ATOM 680 C C . TYR A 1 88 ? -2.607 19.297 -0.251 1 97.69 88 TYR A C 1
ATOM 682 O O . TYR A 1 88 ? -3.826 19.219 -0.073 1 97.69 88 TYR A O 1
ATOM 690 N N . ALA A 1 89 ? -1.95 20.406 -0.611 1 98.5 89 ALA A N 1
ATOM 691 C CA . ALA A 1 89 ? -2.727 21.609 -0.885 1 98.5 89 ALA A CA 1
ATOM 692 C C . ALA A 1 89 ? -3.703 21.391 -2.035 1 98.5 89 ALA A C 1
ATOM 694 O O . ALA A 1 89 ? -4.875 21.766 -1.948 1 98.5 89 ALA A O 1
ATOM 695 N N . ARG A 1 90 ? -3.234 20.797 -3.09 1 98.06 90 ARG A N 1
ATOM 696 C CA . ARG A 1 90 ? -4.09 20.5 -4.234 1 98.06 90 ARG A CA 1
ATOM 697 C C . ARG A 1 90 ? -5.199 19.531 -3.85 1 98.06 90 ARG A C 1
ATOM 699 O O . ARG A 1 90 ? -6.355 19.719 -4.238 1 98.06 90 ARG A O 1
ATOM 706 N N . LEU A 1 91 ? -4.867 18.5 -3.137 1 97.25 91 LEU A N 1
ATOM 707 C CA . LEU A 1 91 ? -5.836 17.516 -2.668 1 97.25 91 LEU A CA 1
ATOM 708 C C . LEU A 1 91 ? -6.93 18.172 -1.838 1 97.25 91 LEU A C 1
ATOM 710 O O . LEU A 1 91 ? -8.117 17.906 -2.037 1 97.25 91 LEU A O 1
ATOM 714 N N . LEU A 1 92 ? -6.52 19.031 -0.952 1 97.81 92 LEU A N 1
ATOM 715 C CA . LEU A 1 92 ? -7.477 19.719 -0.096 1 97.81 92 LEU A CA 1
ATOM 716 C C . LEU A 1 92 ? -8.406 20.609 -0.922 1 97.81 92 LEU A C 1
ATOM 718 O O . LEU A 1 92 ? -9.602 20.688 -0.648 1 97.81 92 LEU A O 1
ATOM 722 N N . ALA A 1 93 ? -7.859 21.25 -1.933 1 97.5 93 ALA A N 1
ATOM 723 C CA . ALA A 1 93 ? -8.641 22.141 -2.789 1 97.5 93 ALA A CA 1
ATOM 724 C C . ALA A 1 93 ? -9.68 21.359 -3.584 1 97.5 93 ALA A C 1
ATOM 726 O O . ALA A 1 93 ? -10.781 21.859 -3.844 1 97.5 93 ALA A O 1
ATOM 727 N N . LEU A 1 94 ? -9.383 20.125 -3.922 1 97 94 LEU A N 1
ATOM 728 C CA . LEU A 1 94 ? -10.203 19.391 -4.871 1 97 94 LEU A CA 1
ATOM 729 C C . LEU A 1 94 ? -11.117 18.406 -4.145 1 97 94 LEU A C 1
ATOM 731 O O . LEU A 1 94 ? -12.078 17.891 -4.723 1 97 94 LEU A O 1
ATOM 735 N N . ALA A 1 95 ? -10.805 18.094 -2.92 1 94.44 95 ALA A N 1
ATOM 736 C CA . ALA A 1 95 ? -11.523 17.047 -2.195 1 94.44 95 ALA A CA 1
ATOM 737 C C . ALA A 1 95 ? -12.984 17.438 -1.988 1 94.44 95 ALA A C 1
ATOM 739 O O . ALA A 1 95 ? -13.297 18.609 -1.724 1 94.44 95 ALA A O 1
ATOM 740 N N . PRO A 1 96 ? -13.867 16.453 -2.098 1 94.44 96 PRO A N 1
ATOM 741 C CA . PRO A 1 96 ? -15.258 16.719 -1.72 1 94.44 96 PRO A CA 1
ATOM 742 C C . PRO A 1 96 ? -15.406 17.109 -0.25 1 94.44 96 PRO A C 1
ATOM 744 O O . PRO A 1 96 ? -14.57 16.734 0.578 1 94.44 96 PRO A O 1
ATOM 747 N N . ALA A 1 97 ? -16.469 17.719 0.058 1 95.25 97 ALA A N 1
ATOM 748 C CA . ALA A 1 97 ? -16.703 18.281 1.388 1 95.25 97 ALA A CA 1
ATOM 749 C C . ALA A 1 97 ? -16.594 17.203 2.463 1 95.25 97 ALA A C 1
ATOM 751 O O . ALA A 1 97 ? -15.961 17.406 3.496 1 95.25 97 ALA A O 1
ATOM 752 N N . ALA A 1 98 ? -17.078 16.094 2.162 1 93.12 98 ALA A N 1
ATOM 753 C CA . ALA A 1 98 ? -17.125 15.016 3.145 1 93.12 98 ALA A CA 1
ATOM 754 C C . ALA A 1 98 ? -15.727 14.492 3.451 1 93.12 98 ALA A C 1
ATOM 756 O O . ALA A 1 98 ? -15.477 13.977 4.543 1 93.12 98 ALA A O 1
ATOM 757 N N . ALA A 1 99 ? -14.773 14.688 2.559 1 92.62 99 ALA A N 1
ATOM 758 C CA . ALA A 1 99 ? -13.438 14.133 2.719 1 92.62 99 ALA A CA 1
ATOM 759 C C . ALA A 1 99 ? -12.461 15.18 3.25 1 92.62 99 ALA A C 1
ATOM 761 O O . ALA A 1 99 ? -11.359 14.844 3.691 1 92.62 99 ALA A O 1
ATOM 762 N N . LYS A 1 100 ? -12.797 16.359 3.289 1 96.62 100 LYS A N 1
ATOM 763 C CA . LYS A 1 100 ? -11.883 17.484 3.566 1 96.62 100 LYS A CA 1
ATOM 764 C C . LYS A 1 100 ? -11.32 17.391 4.98 1 96.62 100 LYS A C 1
ATOM 766 O O . LYS A 1 100 ? -10.125 17.609 5.191 1 96.62 100 LYS A O 1
ATOM 771 N N . PRO A 1 101 ? -12.188 16.984 5.957 1 96.94 101 PRO A N 1
ATOM 772 C CA . PRO A 1 101 ? -11.609 16.906 7.305 1 96.94 101 PRO A CA 1
ATOM 773 C C . PRO A 1 101 ? -10.484 15.883 7.41 1 96.94 101 PRO A C 1
ATOM 775 O O . PRO A 1 101 ? -9.469 16.141 8.062 1 96.94 101 PRO A O 1
ATOM 778 N N . ALA A 1 102 ? -10.641 14.82 6.762 1 94.44 102 ALA A N 1
ATOM 779 C CA . ALA A 1 102 ? -9.594 13.805 6.781 1 94.44 102 ALA A CA 1
ATOM 780 C C . ALA A 1 102 ? -8.336 14.305 6.074 1 94.44 102 ALA A C 1
ATOM 782 O O . ALA A 1 102 ? -7.219 14.07 6.543 1 94.44 102 ALA A O 1
ATOM 783 N N . VAL A 1 103 ? -8.523 14.992 4.977 1 95.75 103 VAL A N 1
ATOM 784 C CA . VAL A 1 103 ? -7.395 15.555 4.238 1 95.75 103 VAL A CA 1
ATOM 785 C C . VAL A 1 103 ? -6.699 16.625 5.086 1 95.75 103 VAL A C 1
ATOM 787 O O . VAL A 1 103 ? -5.469 16.641 5.172 1 95.75 103 VAL A O 1
ATOM 790 N N . GLN A 1 104 ? -7.449 17.453 5.738 1 97.81 104 GLN A N 1
ATOM 791 C CA . GLN A 1 104 ? -6.91 18.469 6.637 1 97.81 104 GLN A CA 1
ATOM 792 C C . GLN A 1 104 ? -6.09 17.828 7.758 1 97.81 104 GLN A C 1
ATOM 794 O O . GLN A 1 104 ? -5.004 18.312 8.086 1 97.81 104 GLN A O 1
ATOM 799 N N . GLY A 1 105 ? -6.664 16.781 8.281 1 97.12 105 GLY A N 1
ATOM 800 C CA . GLY A 1 105 ? -5.957 16.078 9.352 1 97.12 105 GLY A CA 1
ATOM 801 C C . GLY A 1 105 ? -4.594 15.57 8.922 1 97.12 105 GLY A C 1
ATOM 802 O O . GLY A 1 105 ? -3.598 15.789 9.617 1 97.12 105 GLY A O 1
ATOM 803 N N . GLU A 1 106 ? -4.527 14.922 7.797 1 94.06 106 GLU A N 1
ATOM 804 C CA . GLU A 1 106 ? -3.268 14.375 7.305 1 94.06 106 GLU A CA 1
ATOM 805 C C . GLU A 1 106 ? -2.301 15.484 6.91 1 94.06 106 GLU A C 1
ATOM 807 O O . GLU A 1 106 ? -1.109 15.414 7.227 1 94.06 106 GLU A O 1
ATOM 812 N N . PHE A 1 107 ? -2.803 16.531 6.242 1 97.56 107 PHE A N 1
ATOM 813 C CA . PHE A 1 107 ? -1.984 17.672 5.863 1 97.56 107 PHE A CA 1
ATOM 814 C C . PHE A 1 107 ? -1.426 18.375 7.094 1 97.56 107 PHE A C 1
ATOM 816 O O . PHE A 1 107 ? -0.233 18.688 7.152 1 97.56 107 PHE A O 1
ATOM 823 N N . GLY A 1 108 ? -2.293 18.516 8.086 1 98.19 108 GLY A N 1
ATOM 824 C CA . GLY A 1 108 ? -1.842 19.109 9.328 1 98.19 108 GLY A CA 1
ATOM 825 C C . GLY A 1 108 ? -0.76 18.297 10.023 1 98.19 108 GLY A C 1
ATOM 826 O O . GLY A 1 108 ? 0.197 18.859 10.555 1 98.19 108 GLY A O 1
ATOM 827 N N . ASN A 1 109 ? -0.921 17.016 10.008 1 95.75 109 ASN A N 1
ATOM 828 C CA . ASN A 1 109 ? 0.092 16.141 10.594 1 95.75 109 ASN A CA 1
ATOM 829 C C . ASN A 1 109 ? 1.427 16.266 9.867 1 95.75 109 ASN A C 1
ATOM 831 O O . ASN A 1 109 ? 2.484 16.297 10.5 1 95.75 109 ASN A O 1
ATOM 835 N N . PHE A 1 110 ? 1.396 16.344 8.602 1 95.62 110 PHE A N 1
ATOM 836 C CA . PHE A 1 110 ? 2.604 16.562 7.812 1 95.62 110 PHE A CA 1
ATOM 837 C C . PHE A 1 110 ? 3.275 17.875 8.195 1 95.62 110 PHE A C 1
ATOM 839 O O . PHE A 1 110 ? 4.484 17.906 8.438 1 95.62 110 PHE A O 1
ATOM 846 N N . LEU A 1 111 ? 2.48 18.953 8.266 1 96.94 111 LEU A N 1
ATOM 847 C CA . LEU A 1 111 ? 3.021 20.25 8.633 1 96.94 111 LEU A CA 1
ATOM 848 C C . LEU A 1 111 ? 3.658 20.203 10.016 1 96.94 111 LEU A C 1
ATOM 850 O O . LEU A 1 111 ? 4.742 20.75 10.227 1 96.94 111 LEU A O 1
ATOM 854 N N . ALA A 1 112 ? 2.959 19.531 10.914 1 94.19 112 ALA A N 1
ATOM 855 C CA . ALA A 1 112 ? 3.508 19.391 12.258 1 94.19 112 ALA A CA 1
ATOM 856 C C . ALA A 1 112 ? 4.832 18.641 12.242 1 94.19 112 ALA A C 1
ATOM 858 O O . ALA A 1 112 ? 5.789 19.031 12.906 1 94.19 112 ALA A O 1
ATOM 859 N N . SER A 1 113 ? 4.859 17.578 11.43 1 89.88 113 SER A N 1
ATOM 860 C CA . SER A 1 113 ? 6.059 16.75 11.352 1 89.88 113 SER A CA 1
ATOM 861 C C . SER A 1 113 ? 7.219 17.516 10.727 1 89.88 113 SER A C 1
ATOM 863 O O . SER A 1 113 ? 8.383 17.156 10.914 1 89.88 113 SER A O 1
ATOM 865 N N . SER A 1 114 ? 6.895 18.531 10.031 1 90.5 114 SER A N 1
ATOM 866 C CA . SER A 1 114 ? 7.926 19.359 9.414 1 90.5 114 SER A CA 1
ATOM 867 C C . SER A 1 114 ? 8.156 20.641 10.195 1 90.5 114 SER A C 1
ATOM 869 O O . SER A 1 114 ? 8.633 21.641 9.641 1 90.5 114 SER A O 1
ATOM 871 N N . ALA A 1 115 ? 7.645 20.734 11.391 1 90.56 115 ALA A N 1
ATOM 872 C CA . ALA A 1 115 ? 7.91 21.766 12.391 1 90.56 115 ALA A CA 1
ATOM 873 C C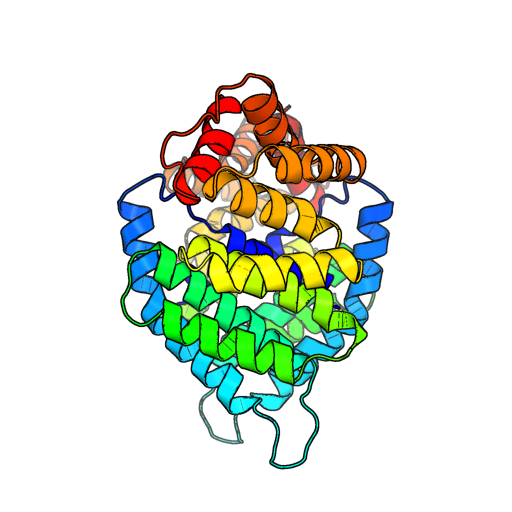 . ALA A 1 115 ? 7.254 23.094 12 1 90.56 115 ALA A C 1
ATOM 875 O O . ALA A 1 115 ? 7.762 24.172 12.336 1 90.56 115 ALA A O 1
ATOM 876 N N . ARG A 1 116 ? 6.285 23.016 11.273 1 94.69 116 ARG A N 1
ATOM 877 C CA . ARG A 1 116 ? 5.504 24.188 10.914 1 94.69 116 ARG A CA 1
ATOM 878 C C . ARG A 1 116 ? 4.219 24.266 11.727 1 94.69 116 ARG A C 1
ATOM 880 O O . ARG A 1 116 ? 3.119 24.234 11.172 1 94.69 116 ARG A O 1
ATOM 887 N N . MET A 1 117 ? 4.367 24.547 12.984 1 94.75 117 MET A N 1
ATOM 888 C CA . MET A 1 117 ? 3.289 24.422 13.961 1 94.75 117 MET A CA 1
ATOM 889 C C . MET A 1 117 ? 2.242 25.516 13.758 1 94.75 117 MET A C 1
ATOM 891 O O . MET A 1 117 ? 1.051 25.281 13.969 1 94.75 117 MET A O 1
ATOM 895 N N . GLU A 1 118 ? 2.652 26.672 13.312 1 95.31 118 GLU A N 1
ATOM 896 C CA . GLU A 1 118 ? 1.74 27.797 13.141 1 95.31 118 GLU A CA 1
ATOM 897 C C . GLU A 1 118 ? 0.662 27.484 12.109 1 95.31 118 GLU A C 1
ATOM 899 O O . GLU A 1 118 ? -0.469 27.969 12.219 1 95.31 118 GLU A O 1
ATOM 904 N N . ARG A 1 119 ? 1.056 26.688 11.211 1 97.69 119 ARG A N 1
ATOM 905 C CA . ARG A 1 119 ? 0.1 26.297 10.18 1 97.69 119 ARG A CA 1
ATOM 906 C C . ARG A 1 119 ? -0.57 24.969 10.547 1 97.69 119 ARG A C 1
ATOM 908 O O . ARG A 1 119 ? -1.737 24.75 10.211 1 97.69 119 ARG A O 1
ATOM 915 N N . ALA A 1 120 ? 0.066 24.109 11.227 1 98.19 120 ALA A N 1
ATOM 916 C CA . ALA A 1 120 ? -0.408 22.766 11.539 1 98.19 120 ALA A CA 1
ATOM 917 C C . ALA A 1 120 ? -1.575 22.812 12.516 1 98.19 120 ALA A C 1
ATOM 919 O O . ALA A 1 120 ? -2.588 22.141 12.32 1 98.19 120 ALA A O 1
ATOM 920 N N . ILE A 1 121 ? -1.424 23.594 13.547 1 97.94 121 ILE A N 1
ATOM 921 C CA . ILE A 1 121 ? -2.361 23.562 14.656 1 97.94 121 ILE A CA 1
ATOM 922 C C . ILE A 1 121 ? -3.746 24 14.188 1 97.94 121 ILE A C 1
ATOM 924 O O . ILE A 1 121 ? -4.738 23.312 14.414 1 97.94 121 ILE A O 1
ATOM 928 N N . PRO A 1 122 ? -3.826 25.156 13.469 1 98.38 122 PRO A N 1
ATOM 929 C CA . PRO A 1 122 ? -5.164 25.516 12.992 1 98.38 122 PRO A CA 1
ATOM 930 C C . PRO A 1 122 ? -5.746 24.453 12.047 1 98.38 122 PRO A C 1
ATOM 932 O O . PRO A 1 122 ? -6.953 24.219 12.062 1 98.38 122 PRO A O 1
ATOM 935 N N . MET A 1 123 ? -4.977 23.844 11.281 1 98.44 123 MET A N 1
ATOM 936 C CA . MET A 1 123 ? -5.438 22.812 10.344 1 98.44 123 MET A CA 1
ATOM 937 C C . MET A 1 123 ? -5.938 21.578 11.086 1 98.44 123 MET A C 1
ATOM 939 O O . MET A 1 123 ? -7.023 21.078 10.797 1 98.44 123 MET A O 1
ATOM 943 N N . LEU A 1 124 ? -5.234 21.156 12.023 1 98.62 124 LEU A N 1
ATOM 944 C CA . LEU A 1 124 ? -5.609 20 12.828 1 98.62 124 LEU A CA 1
ATOM 945 C C . LEU A 1 124 ? -6.863 20.281 13.641 1 98.62 124 LEU A C 1
ATOM 947 O O . LEU A 1 124 ? -7.73 19.422 13.789 1 98.62 124 LEU A O 1
ATOM 951 N N . ARG A 1 125 ? -6.914 21.453 14.148 1 98.56 125 ARG A N 1
ATOM 952 C CA . ARG A 1 125 ? -8.086 21.859 14.914 1 98.56 125 ARG A CA 1
ATOM 953 C C . ARG A 1 125 ? -9.344 21.844 14.047 1 98.56 125 ARG A C 1
ATOM 955 O O . ARG A 1 125 ? -10.391 21.359 14.477 1 98.56 125 ARG A O 1
ATOM 962 N N . ALA A 1 126 ? -9.172 22.391 12.867 1 98.31 126 ALA A N 1
ATOM 963 C CA . ALA A 1 126 ? -10.312 22.391 11.953 1 98.31 126 ALA A CA 1
ATOM 964 C C . ALA A 1 126 ? -10.766 20.969 11.641 1 98.31 126 ALA A C 1
ATOM 966 O O . ALA A 1 126 ? -11.969 20.688 11.641 1 98.31 126 ALA A O 1
ATOM 967 N N . ALA A 1 127 ? -9.867 20.094 11.383 1 98.5 127 ALA A N 1
ATOM 968 C CA . ALA A 1 127 ? -10.195 18.688 11.109 1 98.5 127 ALA A CA 1
ATOM 969 C C . ALA A 1 127 ? -10.914 18.062 12.289 1 98.5 127 ALA A C 1
ATOM 971 O O . ALA A 1 127 ? -11.953 17.406 12.117 1 98.5 127 ALA A O 1
ATOM 972 N N . TYR A 1 128 ? -10.406 18.297 13.469 1 98.19 128 TYR A N 1
ATOM 973 C CA . TYR A 1 128 ? -10.969 17.75 14.695 1 98.19 128 TYR A CA 1
ATOM 974 C C . TYR A 1 128 ? -12.391 18.25 14.914 1 98.19 128 TYR A C 1
ATOM 976 O O . TYR A 1 128 ? -13.297 17.469 15.227 1 98.19 128 TYR A O 1
ATOM 984 N N . GLN A 1 129 ? -12.555 19.469 14.719 1 98.12 129 GLN A N 1
ATOM 985 C CA . GLN A 1 129 ? -13.844 20.109 14.953 1 98.12 129 GLN A CA 1
ATOM 986 C C . GLN A 1 129 ? -14.867 19.656 13.914 1 98.12 129 GLN A C 1
ATOM 988 O O . GLN A 1 129 ? -16.078 19.625 14.188 1 98.12 129 GLN A O 1
ATOM 993 N N . ALA A 1 130 ? -14.398 19.312 12.758 1 98 130 ALA A N 1
ATOM 994 C CA . ALA A 1 130 ? -15.289 18.875 11.688 1 98 130 ALA A CA 1
ATOM 995 C C . ALA A 1 130 ? -15.633 17.406 11.828 1 98 130 ALA A C 1
ATOM 997 O O . ALA A 1 130 ? -16.312 16.828 10.977 1 98 130 ALA A O 1
ATOM 998 N N . GLY A 1 131 ? -15.062 16.719 12.844 1 96.38 131 GLY A N 1
ATOM 999 C CA . GLY A 1 131 ? -15.508 15.375 13.141 1 96.38 131 GLY A CA 1
ATOM 1000 C C . GLY A 1 131 ? -14.422 14.328 12.961 1 96.38 131 GLY A C 1
ATOM 1001 O O . GLY A 1 131 ? -14.625 13.156 13.273 1 96.38 131 GLY A O 1
ATOM 1002 N N . HIS A 1 132 ? -13.297 14.742 12.414 1 96.25 132 HIS A N 1
ATOM 1003 C CA . HIS A 1 132 ? -12.188 13.805 12.297 1 96.25 132 HIS A CA 1
ATOM 1004 C C . HIS A 1 132 ? -11.43 13.664 13.609 1 96.25 132 HIS A C 1
ATOM 1006 O O . HIS A 1 132 ? -10.305 14.141 13.742 1 96.25 132 HIS A O 1
ATOM 1012 N N . LYS A 1 133 ? -11.93 12.859 14.469 1 96.75 133 LYS A N 1
ATOM 1013 C CA . LYS A 1 133 ? -11.492 12.812 15.859 1 96.75 133 LYS A CA 1
ATOM 1014 C C . LYS A 1 133 ? -10.094 12.203 15.977 1 96.75 133 LYS A C 1
ATOM 1016 O O . LYS A 1 133 ? -9.367 12.484 16.938 1 96.75 133 LYS A O 1
ATOM 1021 N N . GLU A 1 134 ? -9.672 11.484 14.969 1 93.88 134 GLU A N 1
ATOM 1022 C CA . GLU A 1 134 ? -8.32 10.93 14.93 1 93.88 134 GLU A CA 1
ATOM 1023 C C . GLU A 1 134 ? -7.27 12.039 14.93 1 93.88 134 GLU A C 1
ATOM 1025 O O . GLU A 1 134 ? -6.16 11.852 15.445 1 93.88 134 GLU A O 1
ATOM 1030 N N . SER A 1 135 ? -7.664 13.172 14.43 1 96.94 135 SER A N 1
ATOM 1031 C CA . SER A 1 135 ? -6.742 14.297 14.383 1 96.94 135 SER A CA 1
ATOM 1032 C C . SER A 1 135 ? -6.465 14.852 15.781 1 96.94 135 SER A C 1
ATOM 1034 O O . SER A 1 135 ? -5.516 15.609 15.977 1 96.94 135 SER A O 1
ATOM 1036 N N . GLY A 1 136 ? -7.27 14.398 16.719 1 97.19 136 GLY A N 1
ATOM 1037 C CA . GLY A 1 136 ? -7.09 14.867 18.094 1 97.19 136 GLY A CA 1
ATOM 1038 C C . GLY A 1 136 ? -5.727 14.531 18.656 1 97.19 136 GLY A C 1
ATOM 1039 O O . GLY A 1 136 ? -5.141 15.336 19.406 1 97.19 136 GLY A O 1
ATOM 1040 N N . ARG A 1 137 ? -5.227 13.375 18.344 1 96 137 ARG A N 1
ATOM 1041 C CA . ARG A 1 137 ? -3.912 12.977 18.828 1 96 137 ARG A CA 1
ATOM 1042 C C . ARG A 1 137 ? -2.816 13.867 18.25 1 96 137 ARG A C 1
ATOM 1044 O O . ARG A 1 137 ? -1.94 14.336 18.969 1 96 137 ARG A O 1
ATOM 1051 N N . ASP A 1 138 ? -2.924 14.094 16.969 1 95 138 ASP A N 1
ATOM 1052 C CA . ASP A 1 138 ? -1.909 14.922 16.312 1 95 138 ASP A CA 1
ATOM 1053 C C . ASP A 1 138 ? -1.998 16.375 16.766 1 95 138 ASP A C 1
ATOM 1055 O O . ASP A 1 138 ? -0.974 17.031 16.953 1 95 138 ASP A O 1
ATOM 1059 N N . LEU A 1 139 ? -3.199 16.844 16.953 1 97.62 139 LEU A N 1
ATOM 1060 C CA . LEU A 1 139 ? -3.4 18.172 17.48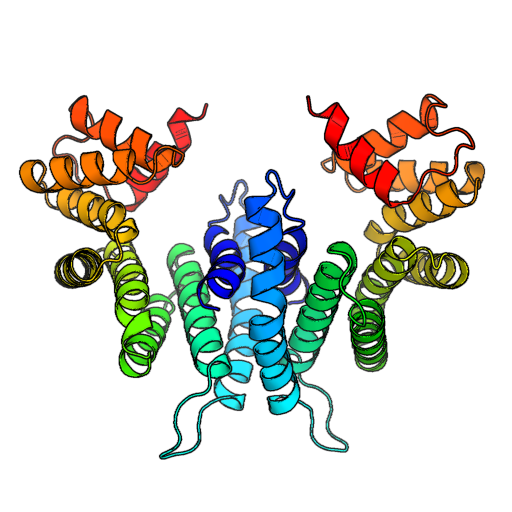4 1 97.62 139 LEU A CA 1
ATOM 1061 C C . LEU A 1 139 ? -2.787 18.297 18.875 1 97.62 139 LEU A C 1
ATOM 1063 O O . LEU A 1 139 ? -2.043 19.25 19.156 1 97.62 139 LEU A O 1
ATOM 1067 N N . ALA A 1 140 ? -3.086 17.328 19.688 1 96.94 140 ALA A N 1
ATOM 1068 C CA . ALA A 1 140 ? -2.561 17.344 21.047 1 96.94 140 ALA A CA 1
ATOM 1069 C C . ALA A 1 140 ? -1.034 17.328 21.047 1 96.94 140 ALA A C 1
ATOM 1071 O O . ALA A 1 140 ? -0.394 18.078 21.797 1 96.94 140 ALA A O 1
ATOM 1072 N N . THR A 1 141 ? -0.483 16.516 20.25 1 94.56 141 THR A N 1
ATOM 1073 C CA . THR A 1 141 ? 0.968 16.406 20.156 1 94.56 141 THR A CA 1
ATOM 1074 C C . THR A 1 141 ? 1.586 17.719 19.688 1 94.56 141 THR A C 1
ATOM 1076 O O . THR A 1 141 ? 2.607 18.156 20.219 1 94.56 141 THR A O 1
ATOM 1079 N N . ALA A 1 142 ? 1.002 18.328 18.734 1 95.06 142 ALA A N 1
ATOM 1080 C CA . ALA A 1 142 ? 1.475 19.625 18.266 1 95.06 142 ALA A CA 1
ATOM 1081 C C . ALA A 1 142 ? 1.403 20.672 19.375 1 95.06 142 ALA A C 1
ATOM 1083 O O . ALA A 1 142 ? 2.332 21.469 19.547 1 95.06 142 ALA A O 1
ATOM 1084 N N . LEU A 1 143 ? 0.353 20.641 20.125 1 96.19 143 LEU A N 1
ATOM 1085 C CA . LEU A 1 143 ? 0.173 21.578 21.219 1 96.19 143 LEU A CA 1
ATOM 1086 C C . LEU A 1 143 ? 1.229 21.359 22.297 1 96.19 143 LEU A C 1
ATOM 1088 O O . LEU A 1 143 ? 1.734 22.312 22.891 1 96.19 143 LEU A O 1
ATOM 1092 N N . LEU A 1 144 ? 1.561 20.109 22.531 1 93.25 144 LEU A N 1
ATOM 1093 C CA . LEU A 1 144 ? 2.584 19.797 23.531 1 93.25 144 LEU A CA 1
ATOM 1094 C C . LEU A 1 144 ? 3.936 20.375 23.109 1 93.25 144 LEU A C 1
ATOM 1096 O O . LEU A 1 144 ? 4.703 20.828 23.969 1 93.25 144 LEU A O 1
ATOM 1100 N N . THR A 1 145 ? 4.199 20.375 21.859 1 90.81 145 THR A N 1
ATOM 1101 C CA . THR A 1 145 ? 5.461 20.922 21.375 1 90.81 145 THR A CA 1
ATOM 1102 C C . THR A 1 145 ? 5.523 22.422 21.609 1 90.81 145 THR A C 1
ATOM 1104 O O . THR A 1 145 ? 6.609 23.016 21.609 1 90.81 145 THR A O 1
ATOM 1107 N N . GLN A 1 146 ? 4.383 23.016 21.766 1 92.31 146 GLN A N 1
ATOM 1108 C CA . GLN A 1 146 ? 4.305 24.453 22.062 1 92.31 146 GLN A CA 1
ATOM 1109 C C . GLN A 1 146 ? 4.09 24.703 23.547 1 92.31 146 GLN A C 1
ATOM 1111 O O . GLN A 1 146 ? 3.678 25.797 23.938 1 92.31 146 GLN A O 1
ATOM 1116 N N . ASN A 1 147 ? 4.164 23.688 24.344 1 90.81 147 ASN A N 1
ATOM 1117 C CA . ASN A 1 147 ? 4.043 23.734 25.797 1 90.81 147 ASN A CA 1
ATOM 1118 C C . ASN A 1 147 ? 2.623 24.094 26.234 1 90.81 147 ASN A C 1
ATOM 1120 O O . ASN A 1 147 ? 2.432 24.781 27.234 1 90.81 147 ASN A O 1
ATOM 1124 N N . LYS A 1 148 ? 1.72 23.812 25.438 1 93.88 148 LYS A N 1
ATOM 1125 C CA . LYS A 1 148 ? 0.312 24.016 25.781 1 93.88 148 LYS A CA 1
ATOM 1126 C C . LYS A 1 148 ? -0.305 22.734 26.344 1 93.88 148 LYS A C 1
ATOM 1128 O O . LYS A 1 148 ? -1.264 22.203 25.766 1 93.88 148 LYS A O 1
ATOM 1133 N N . ARG A 1 149 ? 0.122 22.328 27.406 1 93 149 ARG A N 1
ATOM 1134 C CA . ARG A 1 149 ? -0.25 21.078 28.062 1 93 149 ARG A CA 1
ATOM 1135 C C . ARG A 1 149 ? -1.721 21.078 28.469 1 93 149 ARG A C 1
ATOM 1137 O O . ARG A 1 149 ? -2.416 20.078 28.312 1 93 149 ARG A O 1
ATOM 1144 N N . SER A 1 150 ? -2.172 22.203 29 1 94.56 150 SER A N 1
ATOM 1145 C CA . SER A 1 150 ? -3.539 22.297 29.484 1 94.56 150 SER A CA 1
ATOM 1146 C C . SER A 1 150 ? -4.555 22.062 28.375 1 94.56 150 SER A C 1
ATOM 1148 O O . SER A 1 150 ? -5.633 21.516 28.609 1 94.56 150 SER A O 1
ATOM 1150 N N . GLU A 1 151 ? -4.176 22.469 27.172 1 96.31 151 GLU A N 1
ATOM 1151 C CA . GLU A 1 151 ? -5.047 22.25 26.016 1 96.31 151 GLU A CA 1
ATOM 1152 C C . GLU A 1 151 ? -4.902 20.844 25.469 1 96.31 151 GLU A C 1
ATOM 1154 O O . GLU A 1 151 ? -5.863 20.281 24.938 1 96.31 151 GLU A O 1
ATOM 1159 N N . ALA A 1 152 ? -3.773 20.25 25.562 1 96.94 152 ALA A N 1
ATOM 1160 C CA . ALA A 1 152 ? -3.449 18.953 24.953 1 96.94 152 ALA A CA 1
ATOM 1161 C C . ALA A 1 152 ? -4.062 17.797 25.734 1 96.94 152 ALA A C 1
ATOM 1163 O O . ALA A 1 152 ? -4.539 16.828 25.156 1 96.94 152 ALA A O 1
ATOM 1164 N N . LEU A 1 153 ? -4.062 17.891 27.016 1 95.88 153 LEU A N 1
ATOM 1165 C CA . LEU A 1 153 ? -4.414 16.766 27.891 1 95.88 153 LEU A CA 1
ATOM 1166 C C . LEU A 1 153 ? -5.855 16.344 27.656 1 95.88 153 LEU A C 1
ATOM 1168 O O . LEU A 1 153 ? -6.129 15.148 27.469 1 95.88 153 LEU A O 1
ATOM 1172 N N . PRO A 1 154 ? -6.812 17.344 27.656 1 97.12 154 PRO A N 1
ATOM 1173 C CA . PRO A 1 154 ? -8.188 16.922 27.391 1 97.12 154 PRO A CA 1
ATOM 1174 C C . PRO A 1 154 ? -8.344 16.25 26.031 1 97.12 154 PRO A C 1
ATOM 1176 O O . PRO A 1 154 ? -9.141 15.32 25.875 1 97.12 154 PRO A O 1
ATOM 1179 N N . LEU A 1 155 ? -7.633 16.703 25.047 1 97.75 155 LEU A N 1
ATOM 1180 C CA . LEU A 1 155 ? -7.676 16.109 23.703 1 97.75 155 LEU A CA 1
ATOM 1181 C C . LEU A 1 155 ? -7.152 14.68 23.719 1 97.75 155 LEU A C 1
ATOM 1183 O O . LEU A 1 155 ? -7.754 13.789 23.125 1 97.75 155 LEU A O 1
ATOM 1187 N N . LEU A 1 156 ? -6.082 14.43 24.438 1 96.75 156 LEU A N 1
ATOM 1188 C CA . LEU A 1 156 ? -5.492 13.102 24.531 1 96.75 156 LEU A CA 1
ATOM 1189 C C . LEU A 1 156 ? -6.414 12.141 25.266 1 96.75 156 LEU A C 1
ATOM 1191 O O . LEU A 1 156 ? -6.574 10.984 24.859 1 96.75 156 LEU A O 1
ATOM 1195 N N . ARG A 1 157 ? -6.992 12.656 26.328 1 97.31 157 ARG A N 1
ATOM 1196 C CA . ARG A 1 157 ? -7.926 11.828 27.078 1 97.31 157 ARG A CA 1
ATOM 1197 C C . ARG A 1 157 ? -9.109 11.406 26.219 1 97.31 157 ARG A C 1
ATOM 1199 O O . ARG A 1 157 ? -9.5 10.234 26.234 1 97.31 157 ARG A O 1
ATOM 1206 N N . GLU A 1 158 ? -9.617 12.375 25.516 1 97.69 158 GLU A N 1
ATOM 1207 C CA . GLU A 1 158 ? -10.727 12.055 24.609 1 97.69 158 GLU A CA 1
ATOM 1208 C C . GLU A 1 158 ? -10.297 11.062 23.547 1 97.69 158 GLU A C 1
ATOM 1210 O O . GLU A 1 158 ? -11.023 10.125 23.219 1 97.69 158 GLU A O 1
ATOM 1215 N N . TYR A 1 159 ? -9.148 11.273 23.016 1 96.88 159 TYR A N 1
ATOM 1216 C CA . TYR A 1 159 ? -8.633 10.398 21.969 1 96.88 159 TYR A CA 1
ATOM 1217 C C . TYR A 1 159 ? -8.531 8.961 22.469 1 96.88 159 TYR A C 1
ATOM 1219 O O . TYR A 1 159 ? -9 8.031 21.812 1 96.88 159 TYR A O 1
ATOM 1227 N N . VAL A 1 160 ? -7.957 8.75 23.641 1 95.38 160 VAL A N 1
ATOM 1228 C CA . VAL A 1 160 ? -7.738 7.418 24.188 1 95.38 160 VAL A CA 1
ATOM 1229 C C . VAL A 1 160 ? -9.086 6.762 24.5 1 95.38 160 VAL A C 1
ATOM 1231 O O . VAL A 1 160 ? -9.242 5.551 24.328 1 95.38 160 VAL A O 1
ATOM 1234 N N . ARG A 1 161 ? -10.055 7.531 24.844 1 96.44 161 ARG A N 1
ATOM 1235 C CA . ARG A 1 161 ? -11.398 7.016 25.062 1 96.44 161 ARG A CA 1
ATOM 1236 C C . ARG A 1 161 ? -12.016 6.527 23.766 1 96.44 161 ARG A C 1
ATOM 1238 O O . ARG A 1 161 ? -12.648 5.469 23.719 1 96.44 161 ARG A O 1
ATOM 1245 N N . ASN A 1 162 ? -11.82 7.309 22.734 1 94.88 162 ASN A N 1
ATOM 1246 C CA . ASN A 1 162 ? -12.422 7.004 21.438 1 94.88 162 ASN A CA 1
ATOM 1247 C C . ASN A 1 162 ? -11.672 5.883 20.734 1 94.88 162 ASN A C 1
ATOM 1249 O O . ASN A 1 162 ? -12.258 5.148 19.938 1 94.88 162 ASN A O 1
ATOM 1253 N N . PHE A 1 163 ? -10.367 5.758 21.047 1 90.94 163 PHE A N 1
ATOM 1254 C CA . PHE A 1 163 ? -9.516 4.777 20.375 1 90.94 163 PHE A CA 1
ATOM 1255 C C . PHE A 1 163 ? -8.703 3.984 21.391 1 90.94 163 PHE A C 1
ATOM 1257 O O . PHE A 1 163 ? -7.473 4.016 21.359 1 90.94 163 PHE A O 1
ATOM 1264 N N . PRO A 1 164 ? -9.312 3.203 22.141 1 92.94 164 PRO A N 1
ATOM 1265 C CA . PRO A 1 164 ? -8.656 2.508 23.25 1 92.94 164 PRO A CA 1
ATOM 1266 C C . PRO A 1 164 ? -7.629 1.48 22.781 1 92.94 164 PRO A C 1
ATOM 1268 O O . PRO A 1 164 ? -6.75 1.079 23.547 1 92.94 164 PRO A O 1
ATOM 1271 N N . GLN A 1 165 ? -7.676 1.119 21.531 1 85.81 165 GLN A N 1
ATOM 1272 C CA . GLN A 1 165 ? -6.777 0.092 21.016 1 85.81 165 GLN A CA 1
ATOM 1273 C C . GLN A 1 165 ? -5.457 0.699 20.547 1 85.81 165 GLN A C 1
ATOM 1275 O O . GLN A 1 165 ? -4.5 -0.026 20.266 1 85.81 165 GLN A O 1
ATOM 1280 N N . ASP A 1 166 ? -5.504 1.998 20.469 1 83.69 166 ASP A N 1
ATOM 1281 C CA . ASP A 1 166 ? -4.281 2.652 20.016 1 83.69 166 ASP A CA 1
ATOM 1282 C C . ASP A 1 166 ? -3.273 2.795 21.141 1 83.69 166 ASP A C 1
ATOM 1284 O O . ASP A 1 166 ? -3.352 3.738 21.938 1 83.69 166 ASP A O 1
ATOM 1288 N N . GLN A 1 167 ? -2.297 1.953 21.062 1 84.31 167 GLN A N 1
ATOM 1289 C CA . GLN A 1 167 ? -1.319 1.91 22.141 1 84.31 167 GLN A CA 1
ATOM 1290 C C . GLN A 1 167 ? -0.435 3.154 22.141 1 84.31 167 GLN A C 1
ATOM 1292 O O . GLN A 1 167 ? 0.014 3.607 23.203 1 84.31 167 GLN A O 1
ATOM 1297 N N . LYS A 1 168 ? -0.214 3.633 21.031 1 81.56 168 LYS A N 1
ATOM 1298 C CA . LYS A 1 168 ? 0.613 4.832 20.922 1 81.56 168 LYS A CA 1
ATOM 1299 C C . LYS A 1 168 ? -0.063 6.023 21.594 1 81.56 168 LYS A C 1
ATOM 1301 O O . LYS A 1 168 ? 0.582 6.781 22.328 1 81.56 168 LYS A O 1
ATOM 1306 N N . GLY A 1 169 ? -1.377 6.227 21.297 1 88.5 169 GLY A N 1
ATOM 1307 C CA . GLY A 1 169 ? -2.123 7.285 21.969 1 88.5 169 GLY A CA 1
ATOM 1308 C C . GLY A 1 169 ? -2.096 7.184 23.484 1 88.5 169 GLY A C 1
ATOM 1309 O O . GLY A 1 169 ? -1.896 8.18 24.172 1 88.5 169 GLY A O 1
ATOM 1310 N N . ARG A 1 170 ? -2.211 5.988 23.938 1 92.12 170 ARG A N 1
ATOM 1311 C CA . ARG A 1 170 ? -2.18 5.75 25.375 1 92.12 170 ARG A CA 1
ATOM 1312 C C . ARG A 1 170 ? -0.806 6.07 25.953 1 92.12 170 ARG A C 1
ATOM 1314 O O . ARG A 1 170 ? -0.703 6.66 27.031 1 92.12 170 ARG A O 1
ATOM 1321 N N . ALA A 1 171 ? 0.208 5.664 25.281 1 88.06 171 ALA A N 1
ATOM 1322 C CA . ALA A 1 171 ? 1.572 5.926 25.734 1 88.06 171 ALA A CA 1
ATOM 1323 C C . ALA A 1 171 ? 1.835 7.422 25.844 1 88.06 171 ALA A C 1
ATOM 1325 O O . ALA A 1 171 ? 2.461 7.875 26.812 1 88.06 171 ALA A O 1
ATOM 1326 N N . ILE A 1 172 ? 1.4 8.148 24.891 1 89.25 172 ILE A N 1
ATOM 1327 C CA . ILE A 1 172 ? 1.587 9.594 24.906 1 89.25 172 ILE A CA 1
ATOM 1328 C C . ILE A 1 172 ? 0.851 10.195 26.094 1 89.25 172 ILE A C 1
ATOM 1330 O O . ILE A 1 172 ? 1.41 11.016 26.828 1 89.25 172 ILE A O 1
ATOM 1334 N N . LEU A 1 173 ? -0.384 9.781 26.297 1 94 173 LEU A N 1
ATOM 1335 C CA . LEU A 1 173 ? -1.168 10.281 27.422 1 94 173 LEU A CA 1
ATOM 1336 C C . LEU A 1 173 ? -0.462 10 28.75 1 94 173 LEU A C 1
ATOM 1338 O O . LEU A 1 173 ? -0.324 10.891 29.578 1 94 173 LEU A O 1
ATOM 1342 N N . ASN A 1 174 ? 0 8.781 28.859 1 92.25 174 ASN A N 1
ATOM 1343 C CA . ASN A 1 174 ? 0.675 8.398 30.094 1 92.25 174 ASN A CA 1
ATOM 1344 C C . ASN A 1 174 ? 1.935 9.219 30.328 1 92.25 174 ASN A C 1
ATOM 1346 O O . ASN A 1 174 ? 2.199 9.656 31.453 1 92.25 174 ASN A O 1
ATOM 1350 N N . ALA A 1 175 ? 2.68 9.391 29.281 1 88.5 175 ALA A N 1
ATOM 1351 C CA . ALA A 1 175 ? 3.9 10.18 29.391 1 88.5 175 ALA A CA 1
ATOM 1352 C C . ALA A 1 175 ? 3.59 11.609 29.828 1 88.5 175 ALA A C 1
ATOM 1354 O O . ALA A 1 175 ? 4.293 12.172 30.672 1 88.5 175 ALA A O 1
ATOM 1355 N N . VAL A 1 176 ? 2.578 12.203 29.312 1 90.19 176 VAL A N 1
ATOM 1356 C CA . VAL A 1 176 ? 2.211 13.578 29.641 1 90.19 176 VAL A CA 1
ATOM 1357 C C . VAL A 1 176 ? 1.691 13.656 31.062 1 90.19 176 VAL A C 1
ATOM 1359 O O . VAL A 1 176 ? 2.059 14.562 31.812 1 90.19 176 VAL A O 1
ATOM 1362 N N . GLU A 1 177 ? 0.935 12.703 31.422 1 91.12 177 GLU A N 1
ATOM 1363 C CA . GLU A 1 177 ? 0.347 12.703 32.75 1 91.12 177 GLU A CA 1
ATOM 1364 C C . GLU A 1 177 ? 1.414 12.492 33.812 1 91.12 177 GLU A C 1
ATOM 1366 O O . GLU A 1 177 ? 1.302 13.031 34.938 1 91.12 177 GLU A O 1
ATOM 1371 N N . GLN A 1 178 ? 2.432 11.727 33.5 1 86.69 178 GLN A N 1
ATOM 1372 C CA . GLN A 1 178 ? 3.49 11.445 34.469 1 86.69 178 GLN A CA 1
ATOM 1373 C C . GLN A 1 178 ? 4.516 12.57 34.5 1 86.69 178 GLN A C 1
ATOM 1375 O O . GLN A 1 178 ? 5.441 12.547 35.312 1 86.69 178 GLN A O 1
ATOM 1380 N N . GLY A 1 179 ? 4.258 13.695 33.812 1 73.38 179 GLY A N 1
ATOM 1381 C CA . GLY A 1 179 ? 5.145 14.844 33.844 1 73.38 179 GLY A CA 1
ATOM 1382 C C . GLY A 1 179 ? 6.395 14.641 33 1 73.38 179 GLY A C 1
ATOM 1383 O O . GLY A 1 179 ? 7.363 15.398 33.125 1 73.38 179 GLY A O 1
ATOM 1384 N N . ARG A 1 180 ? 6.637 13.492 32.438 1 54.41 180 ARG A N 1
ATOM 1385 C CA . ARG A 1 180 ? 7.816 13.164 31.656 1 54.41 180 ARG A CA 1
ATOM 1386 C C . ARG A 1 180 ? 7.844 13.945 30.359 1 54.41 180 ARG A C 1
ATOM 1388 O O . ARG A 1 180 ? 8.875 13.992 29.672 1 54.41 180 ARG A O 1
ATOM 1395 N N . VAL A 1 181 ? 6.852 14.43 29.938 1 60.56 181 VAL A N 1
ATOM 1396 C CA . VAL A 1 181 ? 6.879 15.234 28.719 1 60.56 181 VAL A CA 1
ATOM 1397 C C . VAL A 1 181 ? 7.059 16.703 29.078 1 60.56 181 VAL A C 1
ATOM 1399 O O . VAL A 1 181 ? 6.078 17.438 29.25 1 60.56 181 VAL A O 1
ATOM 1402 N N . GLU A 1 182 ? 7.625 16.938 30.25 1 49.19 182 GLU A N 1
ATOM 1403 C CA . GLU A 1 182 ? 7.887 18.344 30.516 1 49.19 182 GLU A CA 1
ATOM 1404 C C . GLU A 1 182 ? 8.445 19.047 29.266 1 49.19 182 GLU A C 1
ATOM 1406 O O . GLU A 1 182 ? 8.859 18.391 28.312 1 49.19 182 GLU A O 1
ATOM 1411 N N . THR A 1 183 ? 8.875 20.469 29.453 1 40.25 183 THR A N 1
ATOM 1412 C CA . THR A 1 183 ? 9.281 21.578 28.594 1 40.25 183 THR A CA 1
ATOM 1413 C C . THR A 1 183 ? 10.383 21.156 27.641 1 40.25 183 THR A C 1
ATOM 1415 O O . THR A 1 183 ? 11.008 21.984 26.984 1 40.25 183 THR A O 1
ATOM 1418 N N . HIS A 1 184 ? 11.023 20.047 27.812 1 39.16 184 HIS A N 1
ATOM 1419 C CA . HIS A 1 184 ? 12.117 20.031 26.844 1 39.16 184 HIS A CA 1
ATOM 1420 C C . HIS A 1 184 ? 11.594 20 25.422 1 39.16 184 HIS A C 1
ATOM 1422 O O . HIS A 1 184 ? 10.492 19.516 25.172 1 39.16 184 HIS A O 1
ATOM 1428 N N . THR A 1 185 ? 12.203 20.688 24.438 1 38.41 185 THR A N 1
ATOM 1429 C CA . THR A 1 185 ? 12.023 20.812 23 1 38.41 185 THR A CA 1
ATOM 1430 C C . THR A 1 185 ? 11.664 19.469 22.375 1 38.41 185 THR A C 1
ATOM 1432 O O . THR A 1 185 ? 12.539 18.625 22.156 1 38.41 185 THR A O 1
ATOM 1435 N N . VAL A 1 186 ? 10.703 18.812 22.891 1 41.25 186 VAL A N 1
ATOM 1436 C CA . VAL A 1 186 ? 10.367 17.5 22.328 1 41.25 186 VAL A CA 1
ATOM 1437 C C . VAL A 1 186 ? 10.078 17.656 20.828 1 41.25 186 VAL A C 1
ATOM 1439 O O . VAL A 1 186 ? 9.172 18.406 20.438 1 41.25 186 VAL A O 1
ATOM 1442 N N . HIS A 1 187 ? 11.039 17.531 20.031 1 45.31 187 HIS A N 1
ATOM 1443 C CA . HIS A 1 187 ? 10.805 17.453 18.594 1 45.31 187 HIS A CA 1
ATOM 1444 C C . HIS A 1 187 ? 9.766 16.391 18.266 1 45.31 187 HIS A C 1
ATOM 1446 O O . HIS A 1 187 ? 9.727 15.336 18.891 1 45.31 187 HIS A O 1
ATOM 1452 N N . PRO A 1 188 ? 8.773 16.875 17.609 1 44.81 188 PRO A N 1
ATOM 1453 C CA . PRO A 1 188 ? 7.723 15.945 17.203 1 44.81 188 PRO A CA 1
ATOM 1454 C C . PRO A 1 188 ? 8.266 14.555 16.875 1 44.81 188 PRO A C 1
ATOM 1456 O O . PRO A 1 188 ? 7.617 13.555 17.188 1 44.81 188 PRO A O 1
ATOM 1459 N N . SER A 1 189 ? 9.469 14.562 16.375 1 47.5 189 SER A N 1
ATOM 1460 C CA . SER A 1 189 ? 10.078 13.273 16.062 1 47.5 189 SER A CA 1
ATOM 1461 C C . SER A 1 189 ? 10.344 12.453 17.312 1 47.5 189 SER A C 1
ATOM 1463 O O . SER A 1 189 ? 10.258 11.227 17.297 1 47.5 189 SER A O 1
ATOM 1465 N N . HIS A 1 190 ? 10.672 13.172 18.391 1 45.66 190 HIS A N 1
ATOM 1466 C CA . HIS A 1 190 ? 11 12.469 19.625 1 45.66 190 HIS A CA 1
ATOM 1467 C C . HIS A 1 190 ? 9.766 11.812 20.234 1 45.66 190 HIS A C 1
ATOM 1469 O O . HIS A 1 190 ? 9.844 10.695 20.766 1 45.66 190 HIS A O 1
ATOM 1475 N N . LEU A 1 191 ? 8.742 12.523 20.266 1 45.22 191 LEU A N 1
ATOM 1476 C CA . LEU A 1 191 ? 7.508 11.938 20.781 1 45.22 191 LEU A CA 1
ATOM 1477 C C . LEU A 1 191 ? 7.094 10.719 19.953 1 45.22 191 LEU A C 1
ATOM 1479 O O . LEU A 1 191 ? 6.609 9.734 20.516 1 45.22 191 LEU A O 1
ATOM 1483 N N . GLN A 1 192 ? 7.43 10.82 18.719 1 48.53 192 GLN A N 1
ATOM 1484 C CA . GLN A 1 192 ? 7.18 9.672 17.844 1 48.53 192 GLN A CA 1
ATOM 1485 C C . GLN A 1 192 ? 8.102 8.508 18.203 1 48.53 192 GLN A C 1
ATOM 1487 O O . GLN A 1 192 ? 7.695 7.348 18.141 1 48.53 192 GLN A O 1
ATOM 1492 N N . ARG A 1 193 ? 9.312 8.836 18.703 1 48.75 193 ARG A N 1
ATOM 1493 C CA . ARG A 1 193 ? 10.273 7.828 19.125 1 48.75 193 ARG A CA 1
ATOM 1494 C C . ARG A 1 193 ? 9.891 7.246 20.484 1 48.75 193 ARG A C 1
ATOM 1496 O O . ARG A 1 193 ? 10.102 6.059 20.75 1 48.75 193 ARG A O 1
ATOM 1503 N N . LEU A 1 194 ? 9.438 8.008 21.359 1 45.72 194 LEU A N 1
ATOM 1504 C CA . LEU A 1 194 ? 9.062 7.543 22.688 1 45.72 194 LEU A CA 1
ATOM 1505 C C . LEU A 1 194 ? 7.922 6.531 22.594 1 45.72 194 LEU A C 1
ATOM 1507 O O . LEU A 1 194 ? 7.859 5.59 23.391 1 45.72 194 LEU A O 1
ATOM 1511 N N . SER A 1 195 ? 7.059 6.652 21.734 1 44.25 195 SER A N 1
ATOM 1512 C CA . SER A 1 195 ? 5.988 5.676 21.562 1 44.25 195 SER A CA 1
ATOM 1513 C C . SER A 1 195 ? 6.539 4.32 21.125 1 44.25 195 SER A C 1
ATOM 1515 O O . SER A 1 195 ? 5.898 3.289 21.328 1 44.25 195 SER A O 1
ATOM 1517 N N . LYS A 1 196 ? 7.719 4.387 20.625 1 42.22 196 LYS A N 1
ATOM 1518 C CA . LYS A 1 196 ? 8.391 3.176 20.172 1 42.22 196 LYS A CA 1
ATOM 1519 C C . LYS A 1 196 ? 9.102 2.473 21.328 1 42.22 196 LYS A C 1
ATOM 1521 O O . LYS A 1 196 ? 9.203 1.244 21.344 1 42.22 196 LYS A O 1
ATOM 1526 N N . GLN A 1 197 ? 9.719 3.068 22.25 1 38.59 197 GLN A N 1
ATOM 1527 C CA . GLN A 1 197 ? 10.547 2.492 23.312 1 38.59 197 GLN A CA 1
ATOM 1528 C C . GLN A 1 197 ? 9.688 1.792 24.359 1 38.59 197 GLN A C 1
ATOM 1530 O O . GLN A 1 197 ? 10.156 0.899 25.062 1 38.59 197 GLN A O 1
ATOM 1535 N N . HIS A 1 198 ? 8.555 2.135 24.688 1 37.5 198 HIS A N 1
ATOM 1536 C CA . HIS A 1 198 ? 7.812 1.521 25.781 1 37.5 198 HIS A CA 1
ATOM 1537 C C . HIS A 1 198 ? 7.246 0.166 25.375 1 37.5 198 HIS A C 1
ATOM 1539 O O . HIS A 1 198 ? 6.582 -0.501 26.172 1 37.5 198 HIS A O 1
ATOM 1545 N N . ARG A 1 199 ? 7.285 -0.221 24.188 1 34.28 199 ARG A N 1
ATOM 1546 C CA . ARG A 1 199 ? 6.887 -1.597 23.906 1 34.28 199 ARG A CA 1
ATOM 1547 C C . ARG A 1 199 ? 8.008 -2.572 24.25 1 34.28 199 ARG A C 1
ATOM 1549 O O . ARG A 1 199 ? 7.879 -3.777 24.016 1 34.28 199 ARG A O 1
ATOM 1556 N N . ARG A 1 200 ? 9.211 -2.164 24.578 1 26.77 200 ARG A N 1
ATOM 1557 C CA . ARG A 1 200 ? 10.125 -3.189 25.078 1 26.77 200 ARG A CA 1
ATOM 1558 C C . ARG A 1 200 ? 9.852 -3.498 26.547 1 26.77 200 ARG A C 1
ATOM 1560 O O . ARG A 1 200 ? 9.57 -2.592 27.328 1 26.77 200 ARG A O 1
ATOM 1567 N N . MET B 1 1 ? 12.703 -0.76 -8.5 1 29.23 1 MET B N 1
ATOM 1568 C CA . MET B 1 1 ? 11.375 -0.274 -8.859 1 29.23 1 MET B CA 1
ATOM 1569 C C . MET B 1 1 ? 10.305 -1.296 -8.484 1 29.23 1 MET B C 1
ATOM 1571 O O . MET B 1 1 ? 9.305 -0.951 -7.859 1 29.23 1 MET B O 1
ATOM 1575 N N . GLN B 1 2 ? 10.617 -2.523 -8.875 1 32.44 2 GLN B N 1
ATOM 1576 C CA . GLN B 1 2 ? 9.688 -3.623 -8.633 1 32.44 2 GLN B CA 1
ATOM 1577 C C . GLN B 1 2 ? 9.492 -3.861 -7.137 1 32.44 2 GLN B C 1
ATOM 1579 O O . GLN B 1 2 ? 8.367 -4.043 -6.676 1 32.44 2 GLN B O 1
ATOM 1584 N N . ARG B 1 3 ? 10.547 -3.604 -6.465 1 33.94 3 ARG B N 1
ATOM 1585 C CA . ARG B 1 3 ? 10.477 -3.988 -5.059 1 33.94 3 ARG B CA 1
ATOM 1586 C C . ARG B 1 3 ? 9.672 -2.977 -4.25 1 33.94 3 ARG B C 1
ATOM 1588 O O . ARG B 1 3 ? 8.906 -3.354 -3.359 1 33.94 3 ARG B O 1
ATOM 1595 N N . ALA B 1 4 ? 9.938 -1.753 -4.57 1 34.91 4 ALA B N 1
ATOM 1596 C CA . ALA B 1 4 ? 9.203 -0.722 -3.842 1 34.91 4 ALA B CA 1
ATOM 1597 C C . ALA B 1 4 ? 7.703 -0.858 -4.062 1 34.91 4 ALA B C 1
ATOM 1599 O O . ALA B 1 4 ? 6.918 -0.759 -3.119 1 34.91 4 ALA B O 1
ATOM 1600 N N . PHE B 1 5 ? 7.336 -1.077 -5.316 1 34.62 5 PHE B N 1
ATOM 1601 C CA . PHE B 1 5 ? 5.934 -1.338 -5.617 1 34.62 5 PHE B CA 1
ATOM 1602 C C . PHE B 1 5 ? 5.469 -2.629 -4.953 1 34.62 5 PHE B C 1
ATOM 1604 O O . PHE B 1 5 ? 4.344 -2.707 -4.461 1 34.62 5 PHE B O 1
ATOM 1611 N N . ASP B 1 6 ? 6.312 -3.498 -4.996 1 37.19 6 ASP B N 1
ATOM 1612 C CA . ASP B 1 6 ? 6.004 -4.773 -4.352 1 37.19 6 ASP B CA 1
ATOM 1613 C C . ASP B 1 6 ? 5.703 -4.578 -2.867 1 37.19 6 ASP B C 1
ATOM 1615 O O . ASP B 1 6 ? 4.785 -5.199 -2.328 1 37.19 6 ASP B O 1
ATOM 1619 N N . ASN B 1 7 ? 6.523 -3.699 -2.379 1 36.66 7 ASN B N 1
ATOM 1620 C CA . ASN B 1 7 ? 6.316 -3.451 -0.956 1 36.66 7 ASN B CA 1
ATOM 1621 C C . ASN B 1 7 ? 5 -2.721 -0.701 1 36.66 7 ASN B C 1
ATOM 1623 O O . ASN B 1 7 ? 4.273 -3.053 0.235 1 36.66 7 ASN B O 1
ATOM 1627 N N . LEU B 1 8 ? 4.727 -1.762 -1.553 1 37.34 8 LEU B N 1
ATOM 1628 C CA . LEU B 1 8 ? 3.432 -1.1 -1.458 1 37.34 8 LEU B CA 1
ATOM 1629 C C . LEU B 1 8 ? 2.297 -2.08 -1.736 1 37.34 8 LEU B C 1
ATOM 1631 O O . LEU B 1 8 ? 1.317 -2.131 -0.99 1 37.34 8 LEU B O 1
ATOM 1635 N N . ALA B 1 9 ? 2.363 -2.799 -2.797 1 35.47 9 ALA B N 1
ATOM 1636 C CA . ALA B 1 9 ? 1.392 -3.822 -3.174 1 35.47 9 ALA B CA 1
ATOM 1637 C C . ALA B 1 9 ? 1.401 -4.98 -2.18 1 35.47 9 ALA B C 1
ATOM 1639 O O . ALA B 1 9 ? 0.35 -5.539 -1.855 1 35.47 9 ALA B O 1
ATOM 1640 N N . ALA B 1 10 ? 2.498 -5.363 -1.907 1 36.47 10 ALA B N 1
ATOM 1641 C CA . ALA B 1 10 ? 2.582 -6.473 -0.962 1 36.47 10 ALA B CA 1
ATOM 1642 C C . ALA B 1 10 ? 1.865 -6.137 0.343 1 36.47 10 ALA B C 1
ATOM 1644 O O . ALA B 1 10 ? 1.162 -6.98 0.907 1 36.47 10 ALA B O 1
ATOM 1645 N N . HIS B 1 11 ? 2.148 -4.996 0.741 1 36.22 11 HIS B N 1
ATOM 1646 C CA . HIS B 1 11 ? 1.393 -4.668 1.944 1 36.22 11 HIS B CA 1
ATOM 1647 C C . HIS B 1 11 ? -0.104 -4.609 1.657 1 36.22 11 HIS B C 1
ATOM 1649 O O . HIS B 1 11 ? -0.918 -4.98 2.506 1 36.22 11 HIS B O 1
ATOM 1655 N N . ALA B 1 12 ? -0.375 -4.199 0.559 1 33.34 12 ALA B N 1
ATOM 1656 C CA . ALA B 1 12 ? -1.775 -4.363 0.179 1 33.34 12 ALA B CA 1
ATOM 1657 C C . ALA B 1 12 ? -2.182 -5.836 0.208 1 33.34 12 ALA B C 1
ATOM 1659 O O . ALA B 1 12 ? -3.281 -6.176 0.65 1 33.34 12 ALA B O 1
ATOM 1660 N N . ALA B 1 13 ? -1.354 -6.555 -0.394 1 34.75 13 ALA B N 1
ATOM 1661 C CA . ALA B 1 13 ? -1.64 -7.988 -0.461 1 34.75 13 ALA B CA 1
ATOM 1662 C C . ALA B 1 13 ? -1.605 -8.617 0.928 1 34.75 13 ALA B C 1
ATOM 1664 O O . ALA B 1 13 ? -2.35 -9.562 1.206 1 34.75 13 ALA B O 1
ATOM 1665 N N . GLU B 1 14 ? -0.611 -8.25 1.633 1 34.59 14 GLU B N 1
ATOM 1666 C CA . GLU B 1 14 ? -0.566 -8.898 2.941 1 34.59 14 GLU B CA 1
ATOM 1667 C C . GLU B 1 14 ? -1.793 -8.547 3.775 1 34.59 14 GLU B C 1
ATOM 1669 O O . GLU B 1 14 ? -1.948 -9.023 4.898 1 34.59 14 GLU B O 1
ATOM 1674 N N . TYR B 1 15 ? -2.43 -7.723 3.34 1 32.28 15 TYR B N 1
ATOM 1675 C CA . TYR B 1 15 ? -3.727 -7.609 4 1 32.28 15 TYR B CA 1
ATOM 1676 C C . TYR B 1 15 ? -4.418 -8.969 4.074 1 32.28 15 TYR B C 1
ATOM 1678 O O . TYR B 1 15 ? -5.375 -9.227 3.344 1 32.28 15 TYR B O 1
ATOM 1686 N N . SER B 1 16 ? -3.791 -9.883 3.693 1 35.72 16 SER B N 1
ATOM 1687 C CA . SER B 1 16 ? -4.566 -11.016 4.191 1 35.72 16 SER B CA 1
ATOM 1688 C C . SER B 1 16 ? -5.098 -10.742 5.594 1 35.72 16 SER B C 1
ATOM 1690 O O . SER B 1 16 ? -4.332 -10.719 6.559 1 35.72 16 SER B O 1
ATOM 1692 N N . VAL B 1 17 ? -5.945 -9.758 5.684 1 36.28 17 VAL B N 1
ATOM 1693 C CA . VAL B 1 17 ? -6.727 -9.422 6.867 1 36.28 17 VAL B CA 1
ATOM 1694 C C . VAL B 1 17 ? -7.078 -10.695 7.637 1 36.28 17 VAL B C 1
ATOM 1696 O O . VAL B 1 17 ? -7.758 -11.586 7.109 1 36.28 17 VAL B O 1
ATOM 1699 N N . GLN B 1 18 ? -6.227 -11.172 8.219 1 38.31 18 GLN B N 1
ATOM 1700 C CA . GLN B 1 18 ? -6.867 -11.953 9.273 1 38.31 18 GLN B CA 1
ATOM 1701 C C . GLN B 1 18 ? -8.133 -11.273 9.781 1 38.31 18 GLN B C 1
ATOM 1703 O O . GLN B 1 18 ? -8.07 -10.188 10.367 1 38.31 18 GLN B O 1
ATOM 1708 N N . PHE B 1 19 ? -9.102 -11.352 9 1 45.91 19 PHE B N 1
ATOM 1709 C CA . PHE B 1 19 ? -10.375 -10.922 9.57 1 45.91 19 PHE B CA 1
ATOM 1710 C C . PHE B 1 19 ? -10.523 -11.422 11 1 45.91 19 PHE B C 1
ATOM 1712 O O . PHE B 1 19 ? -10.906 -12.57 11.227 1 45.91 19 PHE B O 1
ATOM 1719 N N . ASP B 1 20 ? -9.68 -10.844 11.773 1 52.78 20 ASP B N 1
ATOM 1720 C CA . ASP B 1 20 ? -9.758 -11.195 13.188 1 52.78 20 ASP B CA 1
ATOM 1721 C C . ASP B 1 20 ? -11.203 -11.289 13.656 1 52.78 20 ASP B C 1
ATOM 1723 O O . ASP B 1 20 ? -11.531 -12.086 14.531 1 52.78 20 ASP B O 1
ATOM 1727 N N . ASN B 1 21 ? -12.039 -10.242 13 1 62.91 21 ASN B N 1
ATOM 1728 C CA . ASN B 1 21 ? -13.445 -10.289 13.406 1 62.91 21 ASN B CA 1
ATOM 1729 C C . ASN B 1 21 ? -14.375 -10.039 12.227 1 62.91 21 ASN B C 1
ATOM 1731 O O . ASN B 1 21 ? -13.93 -9.664 11.141 1 62.91 21 ASN B O 1
ATOM 1735 N N . ASP B 1 22 ? -15.461 -10.586 12.367 1 68 22 ASP B N 1
ATOM 1736 C CA . ASP B 1 22 ? -16.531 -10.539 11.375 1 68 22 ASP B CA 1
ATOM 1737 C C . ASP B 1 22 ? -16.734 -9.117 10.852 1 68 22 ASP B C 1
ATOM 1739 O O . ASP B 1 22 ? -16.984 -8.922 9.664 1 68 22 ASP B O 1
ATOM 1743 N N . ALA B 1 23 ? -16.531 -8.25 11.703 1 68.75 23 ALA B N 1
ATOM 1744 C CA . ALA B 1 23 ? -16.719 -6.863 11.305 1 68.75 23 ALA B CA 1
ATOM 1745 C C . ALA B 1 23 ? -15.672 -6.43 10.289 1 68.75 23 ALA B C 1
ATOM 1747 O O . ALA B 1 23 ? -15.984 -5.75 9.312 1 68.75 23 ALA B O 1
ATOM 1748 N N . ASP B 1 24 ? -14.492 -6.93 10.414 1 69.44 24 ASP B N 1
ATOM 1749 C CA . ASP B 1 24 ? -13.414 -6.609 9.484 1 69.44 24 ASP B CA 1
ATOM 1750 C C . ASP B 1 24 ? -13.641 -7.266 8.133 1 69.44 24 ASP B C 1
ATOM 1752 O O . ASP B 1 24 ? -13.367 -6.664 7.086 1 69.44 24 ASP B O 1
ATOM 1756 N N . HIS B 1 25 ? -14.227 -8.336 8.266 1 74.69 25 HIS B N 1
ATOM 1757 C CA . HIS B 1 25 ? -14.531 -9.07 7.047 1 74.69 25 HIS B CA 1
ATOM 1758 C C . HIS B 1 25 ? -15.602 -8.359 6.23 1 74.69 25 HIS B C 1
ATOM 1760 O O . HIS B 1 25 ? -15.453 -8.188 5.02 1 74.69 25 HIS B O 1
ATOM 1766 N N . ARG B 1 26 ? -16.609 -7.906 6.84 1 78.38 26 ARG B N 1
ATOM 1767 C CA . ARG B 1 26 ? -17.703 -7.207 6.164 1 78.38 26 ARG B CA 1
ATOM 1768 C C . ARG B 1 26 ? -17.219 -5.887 5.574 1 78.38 26 ARG B C 1
ATOM 1770 O O . ARG B 1 26 ? -17.609 -5.516 4.465 1 78.38 26 ARG B O 1
ATOM 1777 N N . ARG B 1 27 ? -16.375 -5.332 6.258 1 74.94 27 ARG B N 1
ATOM 1778 C CA . ARG B 1 27 ? -15.828 -4.07 5.77 1 74.94 27 ARG B CA 1
ATOM 1779 C C . ARG B 1 27 ? -14.969 -4.293 4.531 1 74.94 27 ARG B C 1
ATOM 1781 O O . ARG B 1 27 ? -15.039 -3.518 3.574 1 74.94 27 ARG B O 1
ATOM 1788 N N . ALA B 1 28 ? -14.219 -5.312 4.598 1 72.75 28 ALA B N 1
ATOM 1789 C CA . ALA B 1 28 ? -13.375 -5.633 3.447 1 72.75 28 ALA B CA 1
ATOM 1790 C C . ALA B 1 28 ? -14.211 -5.891 2.203 1 72.75 28 ALA B C 1
ATOM 1792 O O . ALA B 1 28 ? -13.898 -5.395 1.118 1 72.75 28 ALA B O 1
ATOM 1793 N N . ILE B 1 29 ? -15.258 -6.523 2.43 1 76.06 29 ILE B N 1
ATOM 1794 C CA . ILE B 1 29 ? -16.141 -6.852 1.309 1 76.06 29 ILE B CA 1
ATOM 1795 C C . ILE B 1 29 ? -16.797 -5.578 0.786 1 76.06 29 ILE B C 1
ATOM 1797 O O . ILE B 1 29 ? -16.875 -5.367 -0.426 1 76.06 29 ILE B O 1
ATOM 1801 N N . ALA B 1 30 ? -17.172 -4.762 1.692 1 81 30 ALA B N 1
ATOM 1802 C CA . ALA B 1 30 ? -17.859 -3.527 1.313 1 81 30 ALA B CA 1
ATOM 1803 C C . ALA B 1 30 ? -16.938 -2.613 0.511 1 81 30 ALA B C 1
ATOM 1805 O O . ALA B 1 30 ? -17.391 -1.864 -0.355 1 81 30 ALA B O 1
ATOM 1806 N N . ASP B 1 31 ? -15.68 -2.797 0.709 1 77.81 31 ASP B N 1
ATOM 1807 C CA . ASP B 1 31 ? -14.711 -1.903 0.077 1 77.81 31 ASP B CA 1
ATOM 1808 C C . ASP B 1 31 ? -14.305 -2.42 -1.302 1 77.81 31 ASP B C 1
ATOM 1810 O O . ASP B 1 31 ? -13.703 -1.69 -2.09 1 77.81 31 ASP B O 1
ATOM 1814 N N . LEU B 1 32 ? -14.695 -3.541 -1.629 1 84.19 32 LEU B N 1
ATOM 1815 C CA . LEU B 1 32 ? -14.219 -4.156 -2.863 1 84.19 32 LEU B CA 1
ATOM 1816 C C . LEU B 1 32 ? -14.742 -3.404 -4.082 1 84.19 32 LEU B C 1
ATOM 1818 O O . LEU B 1 32 ? -13.984 -3.082 -4.996 1 84.19 32 LEU B O 1
ATOM 1822 N N . GLN B 1 33 ? -16 -3.102 -4.039 1 86.38 33 GLN B N 1
ATOM 1823 C CA . GLN B 1 33 ? -16.594 -2.533 -5.246 1 86.38 33 GLN B CA 1
ATOM 1824 C C . GLN B 1 33 ? -16.047 -1.137 -5.523 1 86.38 33 GLN B C 1
ATOM 1826 O O . GLN B 1 33 ? -15.523 -0.875 -6.609 1 86.38 33 GLN B O 1
ATOM 1831 N N . PRO B 1 34 ? -16.094 -0.219 -4.535 1 81.62 34 PRO B N 1
ATOM 1832 C CA . PRO B 1 34 ? -15.555 1.11 -4.832 1 81.62 34 PRO B CA 1
ATOM 1833 C C . PRO B 1 34 ? -14.07 1.08 -5.188 1 81.62 34 PRO B C 1
ATOM 1835 O O . PRO B 1 34 ? -13.633 1.805 -6.086 1 81.62 34 PRO B O 1
ATOM 1838 N N . LEU B 1 35 ? -13.289 0.291 -4.633 1 85.19 35 LEU B N 1
ATOM 1839 C CA . LEU B 1 35 ? -11.867 0.201 -4.941 1 85.19 35 LEU B CA 1
ATOM 1840 C C . LEU B 1 35 ? -11.648 -0.417 -6.32 1 85.19 35 LEU B C 1
ATOM 1842 O O . LEU B 1 35 ? -10.734 -0.02 -7.047 1 85.19 35 LEU B O 1
ATOM 1846 N N . GLY B 1 36 ? -12.477 -1.387 -6.562 1 89.31 36 GLY B N 1
ATOM 1847 C CA . GLY B 1 36 ? -12.406 -1.972 -7.895 1 89.31 36 GLY B CA 1
ATOM 1848 C C . GLY B 1 36 ? -12.672 -0.969 -9 1 89.31 36 GLY B C 1
ATOM 1849 O O . GLY B 1 36 ? -11.953 -0.943 -10.008 1 89.31 36 GLY B O 1
ATOM 1850 N N . VAL B 1 37 ? -13.672 -0.141 -8.797 1 89.19 37 VAL B N 1
ATOM 1851 C CA . VAL B 1 37 ? -14.008 0.884 -9.781 1 89.19 37 VAL B CA 1
ATOM 1852 C C . VAL B 1 37 ? -12.844 1.855 -9.938 1 89.19 37 VAL B C 1
ATOM 1854 O O . VAL B 1 37 ? -12.5 2.244 -11.055 1 89.19 37 VAL B O 1
ATOM 1857 N N . LEU B 1 38 ? -12.219 2.191 -8.883 1 86.81 38 LEU B N 1
ATOM 1858 C CA . LEU B 1 38 ? -11.07 3.088 -8.906 1 86.81 38 LEU B CA 1
ATOM 1859 C C . LEU B 1 38 ? -9.914 2.469 -9.68 1 86.81 38 LEU B C 1
ATOM 1861 O O . LEU B 1 38 ? -9.352 3.102 -10.578 1 86.81 38 LEU B O 1
ATOM 1865 N N . LEU B 1 39 ? -9.539 1.293 -9.375 1 91.38 39 LEU B N 1
ATOM 1866 C CA . LEU B 1 39 ? -8.422 0.629 -10.039 1 91.38 39 LEU B CA 1
ATOM 1867 C C . LEU B 1 39 ? -8.711 0.433 -11.523 1 91.38 39 LEU B C 1
ATOM 1869 O O . LEU B 1 39 ? -7.812 0.558 -12.359 1 91.38 39 LEU B O 1
ATOM 1873 N N . ASP B 1 40 ? -10 0.135 -11.812 1 93.94 40 ASP B N 1
ATOM 1874 C CA . ASP B 1 40 ? -10.391 0.018 -13.211 1 93.94 40 ASP B CA 1
ATOM 1875 C C . ASP B 1 40 ? -10.133 1.32 -13.969 1 93.94 40 ASP B C 1
ATOM 1877 O O . ASP B 1 40 ? -9.578 1.308 -15.062 1 93.94 40 ASP B O 1
ATOM 1881 N N . SER B 1 41 ? -10.508 2.389 -13.359 1 92 41 SER B N 1
ATOM 1882 C CA . SER B 1 41 ? -10.32 3.691 -13.984 1 92 41 SER B CA 1
ATOM 1883 C C . SER B 1 41 ? -8.844 4.012 -14.164 1 92 41 SER B C 1
ATOM 1885 O O . SER B 1 41 ? -8.43 4.508 -15.219 1 92 41 SER B O 1
ATOM 1887 N N . LEU B 1 42 ? -8.062 3.756 -13.18 1 91.81 42 LEU B N 1
ATOM 1888 C CA . LEU B 1 42 ? -6.629 4.027 -13.258 1 91.81 42 LEU B CA 1
ATOM 1889 C C . LEU B 1 42 ? -5.98 3.193 -14.359 1 91.81 42 LEU B C 1
ATOM 1891 O O . LEU B 1 42 ? -5.184 3.709 -15.148 1 91.81 42 LEU B O 1
ATOM 1895 N N . VAL B 1 43 ? -6.289 1.935 -14.344 1 95.38 43 VAL B N 1
ATOM 1896 C CA . VAL B 1 43 ? -5.73 1.074 -15.383 1 95.38 43 VAL B CA 1
ATOM 1897 C C . VAL B 1 43 ? -6.176 1.569 -16.766 1 95.38 43 VAL B C 1
ATOM 1899 O O . VAL B 1 43 ? -5.363 1.677 -17.688 1 95.38 43 VAL B O 1
ATOM 1902 N N . GLN B 1 44 ? -7.469 1.883 -16.906 1 94.88 44 GLN B N 1
ATOM 1903 C CA . GLN B 1 44 ? -7.996 2.354 -18.172 1 94.88 44 GLN B CA 1
ATOM 1904 C C . GLN B 1 44 ? -7.312 3.643 -18.609 1 94.88 44 GLN B C 1
ATOM 1906 O O . GLN B 1 44 ? -6.895 3.77 -19.766 1 94.88 44 GLN B O 1
ATOM 1911 N N . ASN B 1 45 ? -7.086 4.566 -17.719 1 93.12 45 ASN B N 1
ATOM 1912 C CA . ASN B 1 45 ? -6.512 5.871 -18.047 1 93.12 45 ASN B CA 1
ATOM 1913 C C . ASN B 1 45 ? -5.027 5.762 -18.375 1 93.12 45 ASN B C 1
ATOM 1915 O O . ASN B 1 45 ? -4.438 6.699 -18.922 1 93.12 45 ASN B O 1
ATOM 1919 N N . ASN B 1 46 ? -4.457 4.621 -18.078 1 94.25 46 ASN B N 1
ATOM 1920 C CA . ASN B 1 46 ? -3.021 4.473 -18.297 1 94.25 46 ASN B CA 1
ATOM 1921 C C . ASN B 1 46 ? -2.723 3.387 -19.328 1 94.25 46 ASN B C 1
ATOM 1923 O O . ASN B 1 46 ? -1.564 3.023 -19.547 1 94.25 46 ASN B O 1
ATOM 1927 N N . THR B 1 47 ? -3.785 2.838 -19.859 1 95.19 47 THR B N 1
ATOM 1928 C CA . THR B 1 47 ? -3.604 1.848 -20.922 1 95.19 47 THR B CA 1
ATOM 1929 C C . THR B 1 47 ? -2.807 2.436 -22.078 1 95.19 47 THR B C 1
ATOM 1931 O O . THR B 1 47 ? -3.121 3.523 -22.578 1 95.19 47 THR B O 1
ATOM 1934 N N . PRO B 1 48 ? -1.756 1.718 -22.422 1 93.94 48 PRO B N 1
ATOM 1935 C CA . PRO B 1 48 ? -0.978 2.25 -23.547 1 93.94 48 PRO B CA 1
ATOM 1936 C C . PRO B 1 48 ? -1.784 2.328 -24.844 1 93.94 48 PRO B C 1
ATOM 1938 O O . PRO B 1 48 ? -2.664 1.496 -25.078 1 93.94 48 PRO B O 1
ATOM 1941 N N . ARG B 1 49 ? -1.414 3.357 -25.641 1 91.81 49 ARG B N 1
ATOM 1942 C CA . ARG B 1 49 ? -1.99 3.451 -26.984 1 91.81 49 ARG B CA 1
ATOM 1943 C C . ARG B 1 49 ? -1.56 2.271 -27.844 1 91.81 49 ARG B C 1
ATOM 1945 O O . ARG B 1 49 ? -0.549 1.624 -27.562 1 91.81 49 ARG B O 1
ATOM 1952 N N . ALA B 1 50 ? -2.381 1.995 -28.891 1 90.06 50 ALA B N 1
ATOM 1953 C CA . ALA B 1 50 ? -2.049 0.89 -29.781 1 90.06 50 ALA B CA 1
ATOM 1954 C C . ALA B 1 50 ? -0.641 1.048 -30.359 1 90.06 50 ALA B C 1
ATOM 1956 O O . ALA B 1 50 ? -0.286 2.113 -30.859 1 90.06 50 ALA B O 1
ATOM 1957 N N . GLY B 1 51 ? 0.145 0.005 -30.203 1 90.5 51 GLY B N 1
ATOM 1958 C CA . GLY B 1 51 ? 1.483 0.02 -30.766 1 90.5 51 GLY B CA 1
ATOM 1959 C C . GLY B 1 51 ? 2.525 0.595 -29.828 1 90.5 51 GLY B C 1
ATOM 1960 O O . GLY B 1 51 ? 3.725 0.522 -30.094 1 90.5 51 GLY B O 1
ATOM 1961 N N . ALA B 1 52 ? 2.098 1.215 -28.766 1 93.44 52 ALA B N 1
ATOM 1962 C CA . ALA B 1 52 ? 3.041 1.813 -27.812 1 93.44 52 ALA B CA 1
ATOM 1963 C C . ALA B 1 52 ? 3.461 0.81 -26.75 1 93.44 52 ALA B C 1
ATOM 1965 O O . ALA B 1 52 ? 2.676 -0.059 -26.359 1 93.44 52 ALA B O 1
ATOM 1966 N N . ALA B 1 53 ? 4.68 0.953 -26.328 1 93.31 53 ALA B N 1
ATOM 1967 C CA . ALA B 1 53 ? 5.133 0.149 -25.188 1 93.31 53 ALA B CA 1
ATOM 1968 C C . ALA B 1 53 ? 4.438 0.575 -23.906 1 93.31 53 ALA B C 1
ATOM 1970 O O . ALA B 1 53 ? 4.184 1.763 -23.688 1 93.31 53 ALA B O 1
ATOM 1971 N N . PRO B 1 54 ? 4.16 -0.404 -23.062 1 93.31 54 PRO B N 1
ATOM 1972 C CA . PRO B 1 54 ? 3.543 -0.03 -21.797 1 93.31 54 PRO B CA 1
ATOM 1973 C C . PRO B 1 54 ? 4.496 0.736 -20.875 1 93.31 54 PRO B C 1
ATOM 1975 O O . PRO B 1 54 ? 5.6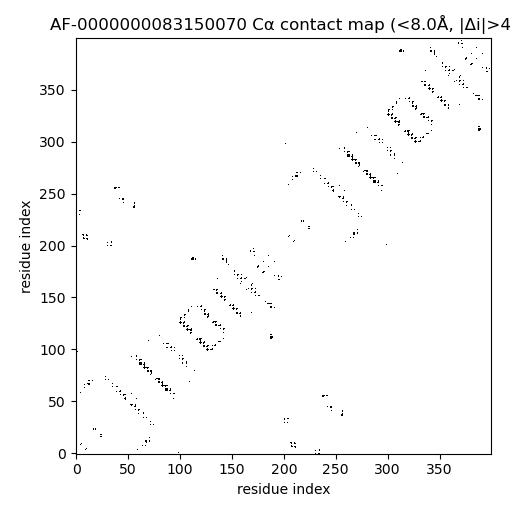95 0.447 -20.844 1 93.31 54 PRO B O 1
ATOM 1978 N N . SER B 1 55 ? 3.902 1.715 -20.188 1 91.88 55 SER B N 1
ATOM 1979 C CA . SER B 1 55 ? 4.691 2.41 -19.172 1 91.88 55 SER B CA 1
ATOM 1980 C C . SER B 1 55 ? 4.871 1.549 -17.922 1 91.88 55 SER B C 1
ATOM 1982 O O . SER B 1 55 ? 4.121 0.595 -17.719 1 91.88 55 SER B O 1
ATOM 1984 N N . GLN B 1 56 ? 5.871 1.924 -17.109 1 87.88 56 GLN B N 1
ATOM 1985 C CA . GLN B 1 56 ? 6.047 1.254 -15.828 1 87.88 56 GLN B CA 1
ATOM 1986 C C . GLN B 1 56 ? 4.832 1.463 -14.93 1 87.88 56 GLN B C 1
ATOM 1988 O O . GLN B 1 56 ? 4.469 0.577 -14.148 1 87.88 56 GLN B O 1
ATOM 1993 N N . GLY B 1 57 ? 4.273 2.625 -15.078 1 87.88 57 GLY B N 1
ATOM 1994 C CA . GLY B 1 57 ? 3.07 2.904 -14.312 1 87.88 57 GLY B CA 1
ATOM 1995 C C . GLY B 1 57 ? 1.915 1.983 -14.664 1 87.88 57 GLY B C 1
ATOM 1996 O O . GLY B 1 57 ? 1.199 1.516 -13.773 1 87.88 57 GLY B O 1
ATOM 1997 N N . TYR B 1 58 ? 1.748 1.73 -15.898 1 92.75 58 TYR B N 1
ATOM 1998 C CA . TYR B 1 58 ? 0.689 0.823 -16.328 1 92.75 58 TYR B CA 1
ATOM 1999 C C . TYR B 1 58 ? 0.917 -0.579 -15.773 1 92.75 58 TYR B C 1
ATOM 2001 O O . TYR B 1 58 ? -0.01 -1.208 -15.258 1 92.75 58 TYR B O 1
ATOM 2009 N N . LEU B 1 59 ? 2.135 -1.05 -15.844 1 92.69 59 LEU B N 1
ATOM 2010 C CA . LEU B 1 59 ? 2.459 -2.383 -15.352 1 92.69 59 LEU B CA 1
ATOM 2011 C C . LEU B 1 59 ? 2.229 -2.477 -13.844 1 92.69 59 LEU B C 1
ATOM 2013 O O . LEU B 1 59 ? 1.692 -3.473 -13.359 1 92.69 59 LEU B O 1
ATOM 2017 N N . ALA B 1 60 ? 2.551 -1.434 -13.188 1 87.5 60 ALA B N 1
ATOM 2018 C CA . ALA B 1 60 ? 2.35 -1.404 -11.742 1 87.5 60 ALA B CA 1
ATOM 2019 C C . ALA B 1 60 ? 0.863 -1.436 -11.398 1 87.5 60 ALA B C 1
ATOM 2021 O O . ALA B 1 60 ? 0.456 -2.104 -10.445 1 87.5 60 ALA B O 1
ATOM 2022 N N . LEU B 1 61 ? 0.088 -0.747 -12.148 1 90.88 61 LEU B N 1
ATOM 2023 C CA . LEU B 1 61 ? -1.351 -0.712 -11.906 1 90.88 61 LEU B CA 1
ATOM 2024 C C . LEU B 1 61 ? -1.98 -2.074 -12.188 1 90.88 61 LEU B C 1
ATOM 2026 O O . LEU B 1 61 ? -2.869 -2.512 -11.453 1 90.88 61 LEU B O 1
ATOM 2030 N N . LEU B 1 62 ? -1.495 -2.725 -13.211 1 93.88 62 LEU B N 1
ATOM 2031 C CA . LEU B 1 62 ? -1.981 -4.07 -13.508 1 93.88 62 LEU B CA 1
ATOM 2032 C C . LEU B 1 62 ? -1.69 -5.016 -12.344 1 93.88 62 LEU B C 1
ATOM 2034 O O . LEU B 1 62 ? -2.549 -5.809 -11.953 1 93.88 62 LEU B O 1
ATOM 2038 N N . GLN B 1 63 ? -0.502 -4.926 -11.898 1 91.44 63 GLN B N 1
ATOM 2039 C CA . GLN B 1 63 ? -0.109 -5.785 -10.789 1 91.44 63 GLN B CA 1
ATOM 2040 C C . GLN B 1 63 ? -0.948 -5.496 -9.547 1 91.44 63 GLN B C 1
ATOM 2042 O O . GLN B 1 63 ? -1.399 -6.422 -8.867 1 91.44 63 GLN B O 1
ATOM 2047 N N . MET B 1 64 ? -1.186 -4.25 -9.305 1 88.06 64 MET B N 1
ATOM 2048 C CA . MET B 1 64 ? -2 -3.846 -8.164 1 88.06 64 MET B CA 1
ATOM 2049 C C . MET B 1 64 ? -3.422 -4.383 -8.297 1 88.06 64 MET B C 1
ATOM 2051 O O . MET B 1 64 ? -3.979 -4.918 -7.332 1 88.06 64 MET B O 1
ATOM 2055 N N . ARG B 1 65 ? -3.988 -4.254 -9.445 1 91.56 65 ARG B N 1
ATOM 2056 C CA . ARG B 1 65 ? -5.355 -4.727 -9.641 1 91.56 65 ARG B CA 1
ATOM 2057 C C . ARG B 1 65 ? -5.422 -6.25 -9.586 1 91.56 65 ARG B C 1
ATOM 2059 O O . ARG B 1 65 ? -6.402 -6.812 -9.094 1 91.56 65 ARG B O 1
ATOM 2066 N N . ALA B 1 66 ? -4.359 -6.91 -10.031 1 93.06 66 ALA B N 1
ATOM 2067 C CA . ALA B 1 66 ? -4.301 -8.367 -9.914 1 93.06 66 ALA B CA 1
ATOM 2068 C C . ALA B 1 66 ? -4.324 -8.797 -8.453 1 93.06 66 ALA B C 1
ATOM 2070 O O . ALA B 1 66 ? -5.09 -9.688 -8.07 1 93.06 66 ALA B O 1
ATOM 2071 N N . ARG B 1 67 ? -3.553 -8.156 -7.656 1 90.06 67 ARG B N 1
ATOM 2072 C CA . ARG B 1 67 ? -3.492 -8.469 -6.23 1 90.06 67 ARG B CA 1
ATOM 2073 C C . ARG B 1 67 ? -4.816 -8.148 -5.547 1 90.06 67 ARG B C 1
ATOM 2075 O O . ARG B 1 67 ? -5.266 -8.898 -4.676 1 90.06 67 ARG B O 1
ATOM 2082 N N . PHE B 1 68 ? -5.383 -7.066 -5.934 1 87.88 68 PHE B N 1
ATOM 2083 C CA . PHE B 1 68 ? -6.684 -6.672 -5.398 1 87.88 68 PHE B CA 1
ATOM 2084 C C . PHE B 1 68 ? -7.738 -7.73 -5.707 1 87.88 68 PHE B C 1
ATOM 2086 O O . PHE B 1 68 ? -8.492 -8.133 -4.824 1 87.88 68 PHE B O 1
ATOM 2093 N N . ASN B 1 69 ? -7.719 -8.164 -6.941 1 92.12 69 ASN B N 1
ATOM 2094 C CA . ASN B 1 69 ? -8.688 -9.18 -7.34 1 92.12 69 ASN B CA 1
ATOM 2095 C C . ASN B 1 69 ? -8.414 -10.516 -6.656 1 92.12 69 ASN B C 1
ATOM 2097 O O . ASN B 1 69 ? -9.344 -11.266 -6.348 1 92.12 69 ASN B O 1
ATOM 2101 N N . TRP B 1 70 ? -7.141 -10.812 -6.406 1 90.94 70 TRP B N 1
ATOM 2102 C CA . TRP B 1 70 ? -6.781 -11.984 -5.613 1 90.94 70 TRP B CA 1
ATOM 2103 C C . TRP B 1 70 ? -7.391 -11.906 -4.219 1 90.94 70 TRP B C 1
ATOM 2105 O O . TRP B 1 70 ? -7.965 -12.883 -3.729 1 90.94 70 TRP B O 1
ATOM 2115 N N . MET B 1 71 ? -7.383 -10.75 -3.633 1 87.31 71 MET B N 1
ATOM 2116 C CA . MET B 1 71 ? -7.996 -10.547 -2.322 1 87.31 71 MET B CA 1
ATOM 2117 C C . MET B 1 71 ? -9.5 -10.781 -2.381 1 87.31 71 MET B C 1
ATOM 2119 O O . MET B 1 71 ? -10.07 -11.414 -1.489 1 87.31 71 MET B O 1
ATOM 2123 N N . GLY B 1 72 ? -10.062 -10.219 -3.424 1 89.94 72 GLY B N 1
ATOM 2124 C CA . GLY B 1 72 ? -11.484 -10.461 -3.598 1 89.94 72 GLY B CA 1
ATOM 2125 C C . GLY B 1 72 ? -11.828 -11.938 -3.688 1 89.94 72 GLY B C 1
ATOM 2126 O O . GLY B 1 72 ? -12.836 -12.375 -3.129 1 89.94 72 GLY B O 1
ATOM 2127 N N . TYR B 1 73 ? -11.031 -12.68 -4.379 1 90.12 73 TYR B N 1
ATOM 2128 C CA . TYR B 1 73 ? -11.203 -14.125 -4.465 1 90.12 73 TYR B CA 1
ATOM 2129 C C . TYR B 1 73 ? -11.094 -14.773 -3.088 1 90.12 73 TYR B C 1
ATOM 2131 O O . TYR B 1 73 ? -11.93 -15.609 -2.721 1 90.12 73 TYR B O 1
ATOM 2139 N N . ASN B 1 74 ? -10.141 -14.336 -2.297 1 85.62 74 ASN B N 1
ATOM 2140 C CA . ASN B 1 74 ? -9.938 -14.898 -0.966 1 85.62 74 ASN B CA 1
ATOM 2141 C C . ASN B 1 74 ? -11.109 -14.578 -0.039 1 85.62 74 ASN B C 1
ATOM 2143 O O . ASN B 1 74 ? -11.312 -15.258 0.969 1 85.62 74 ASN B O 1
ATOM 2147 N N . LEU B 1 75 ? -11.828 -13.602 -0.396 1 83.56 75 LEU B N 1
ATOM 2148 C CA . LEU B 1 75 ? -13.016 -13.234 0.372 1 83.56 75 LEU B CA 1
ATOM 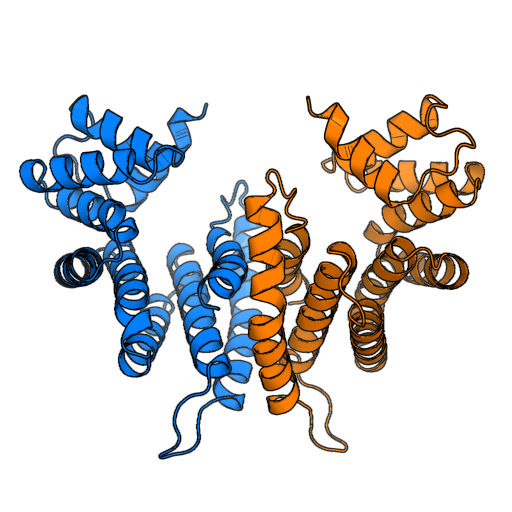2149 C C . LEU B 1 75 ? -14.258 -13.922 -0.185 1 83.56 75 LEU B C 1
ATOM 2151 O O . LEU B 1 75 ? -15.383 -13.57 0.174 1 83.56 75 LEU B O 1
ATOM 2155 N N . ASP B 1 76 ? -14.055 -14.805 -1.098 1 89.75 76 ASP B N 1
ATOM 2156 C CA . ASP B 1 76 ? -15.086 -15.648 -1.679 1 89.75 76 ASP B CA 1
ATOM 2157 C C . ASP B 1 76 ? -16.047 -14.836 -2.531 1 89.75 76 ASP B C 1
ATOM 2159 O O . ASP B 1 76 ? -17.266 -15.086 -2.529 1 89.75 76 ASP B O 1
ATOM 2163 N N . GLN B 1 77 ? -15.531 -13.836 -3.148 1 90.06 77 GLN B N 1
ATOM 2164 C CA . GLN B 1 77 ? -16.344 -13.039 -4.066 1 90.06 77 GLN B CA 1
ATOM 2165 C C . GLN B 1 77 ? -16.25 -13.578 -5.492 1 90.06 77 GLN B C 1
ATOM 2167 O O . GLN B 1 77 ? -15.156 -13.867 -5.98 1 90.06 77 GLN B O 1
ATOM 2172 N N . ALA B 1 78 ? -17.344 -13.688 -6.184 1 93.12 78 ALA B N 1
ATOM 2173 C CA . ALA B 1 78 ? -17.422 -14.281 -7.516 1 93.12 78 ALA B CA 1
ATOM 2174 C C . ALA B 1 78 ? -16.766 -13.375 -8.555 1 93.12 78 ALA B C 1
ATOM 2176 O O . ALA B 1 78 ? -16.891 -12.148 -8.484 1 93.12 78 ALA B O 1
ATOM 2177 N N . GLY B 1 79 ? -16.094 -14 -9.555 1 95.56 79 GLY B N 1
ATOM 2178 C CA . GLY B 1 79 ? -15.562 -13.281 -10.703 1 95.56 79 GLY B CA 1
ATOM 2179 C C . GLY B 1 79 ? -14.18 -12.719 -10.461 1 95.56 79 GLY B C 1
ATOM 2180 O O . GLY B 1 79 ? -13.453 -12.398 -11.406 1 95.56 79 GLY B O 1
ATOM 2181 N N . TYR B 1 80 ? -13.781 -12.664 -9.203 1 94.25 80 TYR B N 1
ATOM 2182 C CA . TYR B 1 80 ? -12.523 -12.016 -8.844 1 94.25 80 TYR B CA 1
ATOM 2183 C C . TYR B 1 80 ? -11.328 -12.867 -9.258 1 94.25 80 TYR B C 1
ATOM 2185 O O . TYR B 1 80 ? -10.289 -12.336 -9.648 1 94.25 80 TYR B O 1
ATOM 2193 N N . ALA B 1 81 ? -11.43 -14.156 -9.242 1 95.38 81 ALA B N 1
ATOM 2194 C CA . ALA B 1 81 ? -10.336 -15.016 -9.672 1 95.38 81 ALA B CA 1
ATOM 2195 C C . ALA B 1 81 ? -10.047 -14.836 -11.164 1 95.38 81 ALA B C 1
ATOM 2197 O O . ALA B 1 81 ? -8.891 -14.758 -11.57 1 95.38 81 ALA B O 1
ATOM 2198 N N . GLU B 1 82 ? -11.07 -14.734 -11.93 1 97.62 82 GLU B N 1
ATOM 2199 C CA . GLU B 1 82 ? -10.922 -14.547 -13.367 1 97.62 82 GLU B CA 1
ATOM 2200 C C . GLU B 1 82 ? -10.258 -13.211 -13.688 1 97.62 82 GLU B C 1
ATOM 2202 O O . GLU B 1 82 ? -9.398 -13.133 -14.562 1 97.62 82 GLU B O 1
ATOM 2207 N N . HIS B 1 83 ? -10.672 -12.242 -12.953 1 97.62 83 HIS B N 1
ATOM 2208 C CA . HIS B 1 83 ? -10.094 -10.922 -13.156 1 97.62 83 HIS B CA 1
ATOM 2209 C C . HIS B 1 83 ? -8.617 -10.898 -12.773 1 97.62 83 HIS B C 1
ATOM 2211 O O . HIS B 1 83 ? -7.801 -10.32 -13.492 1 97.62 83 HIS B O 1
ATOM 2217 N N . ALA B 1 84 ? -8.258 -11.531 -11.68 1 96.81 84 ALA B N 1
ATOM 2218 C CA . ALA B 1 84 ? -6.863 -11.609 -11.266 1 96.81 84 ALA B CA 1
ATOM 2219 C C . ALA B 1 84 ? -6.016 -12.312 -12.328 1 96.81 84 ALA B C 1
ATOM 2221 O O . ALA B 1 84 ? -4.949 -11.82 -12.703 1 96.81 84 ALA B O 1
ATOM 2222 N N . GLU B 1 85 ? -6.551 -13.375 -12.805 1 98.19 85 GLU B N 1
ATOM 2223 C CA . GLU B 1 85 ? -5.82 -14.141 -13.812 1 98.19 85 GLU B CA 1
ATOM 2224 C C . GLU B 1 85 ? -5.598 -13.328 -15.078 1 98.19 85 GLU B C 1
ATOM 2226 O O . GLU B 1 85 ? -4.512 -13.359 -15.664 1 98.19 85 GLU B O 1
ATOM 2231 N N . ALA B 1 86 ? -6.652 -12.656 -15.5 1 98.44 86 ALA B N 1
ATOM 2232 C CA . ALA B 1 86 ? -6.539 -11.844 -16.703 1 98.44 86 ALA B CA 1
ATOM 2233 C C . ALA B 1 86 ? -5.449 -10.789 -16.547 1 98.44 86 ALA B C 1
ATOM 2235 O O . ALA B 1 86 ? -4.648 -10.57 -17.469 1 98.44 86 ALA B O 1
ATOM 2236 N N . ASP B 1 87 ? -5.379 -10.141 -15.383 1 97.81 87 ASP B N 1
ATOM 2237 C CA . ASP B 1 87 ? -4.379 -9.109 -15.141 1 97.81 87 ASP B CA 1
ATOM 2238 C C . ASP B 1 87 ? -2.979 -9.711 -15.055 1 97.81 87 ASP B C 1
ATOM 2240 O O . ASP B 1 87 ? -2.023 -9.148 -15.602 1 97.81 87 ASP B O 1
ATOM 2244 N N . TYR B 1 88 ? -2.809 -10.836 -14.383 1 97.62 88 TYR B N 1
ATOM 2245 C CA . TYR B 1 88 ? -1.502 -11.477 -14.289 1 97.62 88 TYR B CA 1
ATOM 2246 C C . TYR B 1 88 ? -1.008 -11.914 -15.664 1 97.62 88 TYR B C 1
ATOM 2248 O O . TYR B 1 88 ? 0.175 -11.773 -15.977 1 97.62 88 TYR B O 1
ATOM 2256 N N . ALA B 1 89 ? -1.946 -12.477 -16.422 1 98.44 89 ALA B N 1
ATOM 2257 C CA . ALA B 1 89 ? -1.58 -12.906 -17.766 1 98.44 89 ALA B CA 1
ATOM 2258 C C . ALA B 1 89 ? -1.102 -11.727 -18.609 1 98.44 89 ALA B C 1
ATOM 2260 O O . ALA B 1 89 ? -0.083 -11.82 -19.297 1 98.44 89 ALA B O 1
ATOM 2261 N N . ARG B 1 90 ? -1.827 -10.648 -18.562 1 98.06 90 ARG B N 1
ATOM 2262 C CA . ARG B 1 90 ? -1.442 -9.453 -19.297 1 98.06 90 ARG B CA 1
ATOM 2263 C C . ARG B 1 90 ? -0.108 -8.906 -18.797 1 98.06 90 ARG B C 1
ATOM 2265 O O . ARG B 1 90 ? 0.75 -8.523 -19.609 1 98.06 90 ARG B O 1
ATOM 2272 N N . LEU B 1 91 ? 0.053 -8.828 -17.516 1 97.19 91 LEU B N 1
ATOM 2273 C CA . LEU B 1 91 ? 1.293 -8.367 -16.906 1 97.19 91 LEU B CA 1
ATOM 2274 C C . LEU B 1 91 ? 2.477 -9.211 -17.375 1 97.19 91 LEU B C 1
ATOM 2276 O O . LEU B 1 91 ? 3.521 -8.664 -17.75 1 97.19 91 LEU B O 1
ATOM 2280 N N . LEU B 1 92 ? 2.295 -10.492 -17.375 1 97.75 92 LEU B N 1
ATOM 2281 C CA . LEU B 1 92 ? 3.363 -11.391 -17.781 1 97.75 92 LEU B CA 1
ATOM 2282 C C . LEU B 1 92 ? 3.713 -11.18 -19.25 1 97.75 92 LEU B C 1
ATOM 2284 O O . LEU B 1 92 ? 4.887 -11.211 -19.625 1 97.75 92 LEU B O 1
ATOM 2288 N N . ALA B 1 93 ? 2.707 -10.945 -20.078 1 97.44 93 ALA B N 1
ATOM 2289 C CA . ALA B 1 93 ? 2.914 -10.734 -21.5 1 97.44 93 ALA B CA 1
ATOM 2290 C C . ALA B 1 93 ? 3.693 -9.445 -21.766 1 97.44 93 ALA B C 1
ATOM 2292 O O . ALA B 1 93 ? 4.484 -9.367 -22.703 1 97.44 93 ALA B O 1
ATOM 2293 N N . LEU B 1 94 ? 3.521 -8.453 -20.906 1 96.94 94 LEU B N 1
ATOM 2294 C CA . LEU B 1 94 ? 4.039 -7.117 -21.188 1 96.94 94 LEU B CA 1
ATOM 2295 C C . LEU B 1 94 ? 5.328 -6.859 -20.422 1 96.94 94 LEU B C 1
ATOM 2297 O O . LEU B 1 94 ? 6.066 -5.926 -20.734 1 96.94 94 LEU B O 1
ATOM 2301 N N . ALA B 1 95 ? 5.586 -7.641 -19.406 1 94.31 95 ALA B N 1
ATOM 2302 C CA . ALA B 1 95 ? 6.711 -7.379 -18.516 1 94.31 95 ALA B CA 1
ATOM 2303 C C . ALA B 1 95 ? 8.039 -7.508 -19.25 1 94.31 95 ALA B C 1
ATOM 2305 O O . ALA B 1 95 ? 8.203 -8.391 -20.094 1 94.31 95 ALA B O 1
ATOM 2306 N N . PRO B 1 96 ? 8.977 -6.625 -18.922 1 94.25 96 PRO B N 1
ATOM 2307 C CA . PRO B 1 96 ? 10.32 -6.82 -19.453 1 94.25 96 PRO B CA 1
ATOM 2308 C C . PRO B 1 96 ? 10.953 -8.133 -19 1 94.25 96 PRO B C 1
ATOM 2310 O O . PRO B 1 96 ? 10.594 -8.664 -17.938 1 94.25 96 PRO B O 1
ATOM 2313 N N . ALA B 1 97 ? 11.922 -8.562 -19.703 1 95.19 97 ALA B N 1
ATOM 2314 C CA . ALA B 1 97 ? 12.539 -9.867 -19.484 1 95.19 97 ALA B CA 1
ATOM 2315 C C . ALA B 1 97 ? 13.055 -9.992 -18.047 1 95.19 97 ALA B C 1
ATOM 2317 O O . ALA B 1 97 ? 12.836 -11.016 -17.391 1 95.19 97 ALA B O 1
ATOM 2318 N N . ALA B 1 98 ? 13.586 -8.977 -17.578 1 93 98 ALA B N 1
ATOM 2319 C CA . ALA B 1 98 ? 14.211 -9 -16.266 1 93 98 ALA B CA 1
ATOM 2320 C C . ALA B 1 98 ? 13.172 -9.148 -15.156 1 93 98 ALA B C 1
ATOM 2322 O O . ALA B 1 98 ? 13.461 -9.672 -14.078 1 93 98 ALA B O 1
ATOM 2323 N N . ALA B 1 99 ? 11.93 -8.797 -15.422 1 92.38 99 ALA B N 1
ATOM 2324 C CA . ALA B 1 99 ? 10.891 -8.805 -14.398 1 92.38 99 ALA B CA 1
ATOM 2325 C C . ALA B 1 99 ? 10.016 -10.047 -14.508 1 92.38 99 ALA B C 1
ATOM 2327 O O . ALA B 1 99 ? 9.258 -10.367 -13.594 1 92.38 99 ALA B O 1
ATOM 2328 N N . LYS B 1 100 ? 10.109 -10.781 -15.5 1 96.5 100 LYS B N 1
ATOM 2329 C CA . LYS B 1 100 ? 9.188 -11.867 -15.82 1 96.5 100 LYS B CA 1
ATOM 2330 C C . LYS B 1 100 ? 9.242 -12.969 -14.758 1 96.5 100 LYS B C 1
ATOM 2332 O O . LYS B 1 100 ? 8.203 -13.484 -14.344 1 96.5 100 LYS B O 1
ATOM 2337 N N . PRO B 1 101 ? 10.477 -13.273 -14.266 1 96.75 101 PRO B N 1
ATOM 2338 C CA . PRO B 1 101 ? 10.492 -14.336 -13.25 1 96.75 101 PRO B CA 1
ATOM 2339 C C . PRO B 1 101 ? 9.703 -13.969 -12 1 96.75 101 PRO B C 1
ATOM 2341 O O . PRO B 1 101 ? 8.992 -14.805 -11.438 1 96.75 101 PRO B O 1
ATOM 2344 N N . ALA B 1 102 ? 9.797 -12.766 -11.625 1 94.06 102 ALA B N 1
ATOM 2345 C CA . ALA B 1 102 ? 9.047 -12.32 -10.453 1 94.06 102 ALA B CA 1
ATOM 2346 C C . ALA B 1 102 ? 7.543 -12.352 -10.719 1 94.06 102 ALA B C 1
ATOM 2348 O O . ALA B 1 102 ? 6.758 -12.75 -9.852 1 94.06 102 ALA B O 1
ATOM 2349 N N . VAL B 1 103 ? 7.152 -11.945 -11.906 1 95.62 103 VAL B N 1
ATOM 2350 C CA . VAL B 1 103 ? 5.746 -11.969 -12.289 1 95.62 103 VAL B CA 1
ATOM 2351 C C . VAL B 1 103 ? 5.246 -13.406 -12.352 1 95.62 103 VAL B C 1
ATOM 2353 O O . VAL B 1 103 ? 4.164 -13.719 -11.844 1 95.62 103 VAL B O 1
ATOM 2356 N N . GLN B 1 104 ? 6.031 -14.281 -12.891 1 97.75 104 GLN B N 1
ATOM 2357 C CA . GLN B 1 104 ? 5.703 -15.703 -12.945 1 97.75 104 GLN B CA 1
ATOM 2358 C C . GLN B 1 104 ? 5.512 -16.281 -11.547 1 97.75 104 GLN B C 1
ATOM 2360 O O . GLN B 1 104 ? 4.57 -17.031 -11.305 1 97.75 104 GLN B O 1
ATOM 2365 N N . GLY B 1 105 ? 6.426 -15.891 -10.703 1 97 105 GLY B N 1
ATOM 2366 C CA . GLY B 1 105 ? 6.328 -16.359 -9.336 1 97 105 GLY B CA 1
ATOM 2367 C C . GLY B 1 105 ? 5.031 -15.969 -8.656 1 97 105 GLY B C 1
ATOM 2368 O O . GLY B 1 105 ? 4.355 -16.812 -8.062 1 97 105 GLY B O 1
ATOM 2369 N N . GLU B 1 106 ? 4.656 -14.727 -8.766 1 93.69 106 GLU B N 1
ATOM 2370 C CA . GLU B 1 106 ? 3.434 -14.242 -8.133 1 93.69 106 GLU B CA 1
ATOM 2371 C C . GLU B 1 106 ? 2.197 -14.844 -8.797 1 93.69 106 GLU B C 1
ATOM 2373 O O . GLU B 1 106 ? 1.255 -15.25 -8.117 1 93.69 106 GLU B O 1
ATOM 2378 N N . PHE B 1 107 ? 2.195 -14.93 -10.141 1 97.5 107 PHE B N 1
ATOM 2379 C CA . PHE B 1 107 ? 1.093 -15.531 -10.875 1 97.5 107 PHE B CA 1
ATOM 2380 C C . PHE B 1 107 ? 0.932 -17 -10.508 1 97.5 107 PHE B C 1
ATOM 2382 O O . PHE B 1 107 ? -0.18 -17.453 -10.234 1 97.5 107 PHE B O 1
ATOM 2389 N N . GLY B 1 108 ? 2.07 -17.656 -10.406 1 98.12 108 GLY B N 1
ATOM 2390 C CA . GLY B 1 108 ? 2.033 -19.047 -9.992 1 98.12 108 GLY B CA 1
ATOM 2391 C C . GLY B 1 108 ? 1.474 -19.25 -8.594 1 98.12 108 GLY B C 1
ATOM 2392 O O . GLY B 1 108 ? 0.71 -20.172 -8.344 1 98.12 108 GLY B O 1
ATOM 2393 N N . ASN B 1 109 ? 1.865 -18.375 -7.695 1 95.5 109 ASN B N 1
ATOM 2394 C CA . ASN B 1 109 ? 1.34 -18.438 -6.332 1 95.5 109 ASN B CA 1
ATOM 2395 C C . ASN B 1 109 ? -0.17 -18.219 -6.305 1 95.5 109 ASN B C 1
ATOM 2397 O O . ASN B 1 109 ? -0.886 -18.906 -5.574 1 95.5 109 ASN B O 1
ATOM 2401 N N . PHE B 1 110 ? -0.643 -17.328 -7.07 1 95.44 110 PHE B N 1
ATOM 2402 C CA . PHE B 1 110 ? -2.078 -17.094 -7.191 1 95.44 110 PHE B CA 1
ATOM 2403 C C . PHE B 1 110 ? -2.781 -18.359 -7.699 1 95.44 110 PHE B C 1
ATOM 2405 O O . PHE B 1 110 ? -3.785 -18.781 -7.125 1 95.44 110 PHE B O 1
ATOM 2412 N N . LEU B 1 111 ? -2.252 -18.953 -8.773 1 96.81 111 LEU B N 1
ATOM 2413 C CA . LEU B 1 111 ? -2.844 -20.156 -9.328 1 96.81 111 LEU B CA 1
ATOM 2414 C C . LEU B 1 111 ? -2.873 -21.281 -8.297 1 96.81 111 LEU B C 1
ATOM 2416 O O . LEU B 1 111 ? -3.875 -21.984 -8.164 1 96.81 111 LEU B O 1
ATOM 2420 N N . ALA B 1 112 ? -1.762 -21.391 -7.582 1 94 112 ALA B N 1
ATOM 2421 C CA . ALA B 1 112 ? -1.709 -22.406 -6.535 1 94 112 ALA B CA 1
ATOM 2422 C C . ALA B 1 112 ? -2.77 -22.141 -5.469 1 94 112 ALA B C 1
ATOM 2424 O O . ALA B 1 112 ? -3.449 -23.078 -5.02 1 94 112 ALA B O 1
ATOM 2425 N N . SER B 1 113 ? -2.908 -20.875 -5.113 1 89.56 113 SER B N 1
ATOM 2426 C CA . SER B 1 113 ? -3.867 -20.5 -4.074 1 89.56 113 SER B CA 1
ATOM 2427 C C . SER B 1 113 ? -5.301 -20.75 -4.531 1 89.56 113 SER B C 1
ATOM 2429 O O . SER B 1 113 ? -6.211 -20.859 -3.709 1 89.56 113 SER B O 1
ATOM 2431 N N . SER B 1 114 ? -5.473 -20.828 -5.785 1 90.31 114 SER B N 1
ATOM 2432 C CA . SER B 1 114 ? -6.801 -21.094 -6.336 1 90.31 114 SER B CA 1
ATOM 2433 C C . SER B 1 114 ? -6.941 -22.547 -6.781 1 90.31 114 SER B C 1
ATOM 2435 O O . SER B 1 114 ? -7.77 -22.859 -7.637 1 90.31 114 SER B O 1
ATOM 2437 N N . ALA B 1 115 ? -6.039 -23.391 -6.395 1 90.38 115 ALA B N 1
ATOM 2438 C CA . ALA B 1 115 ? -6.082 -24.859 -6.512 1 90.38 115 ALA B CA 1
ATOM 2439 C C . ALA B 1 115 ? -5.887 -25.297 -7.961 1 90.38 115 ALA B C 1
ATOM 2441 O O . ALA B 1 115 ? -6.426 -26.312 -8.383 1 90.38 115 ALA B O 1
ATOM 2442 N N . ARG B 1 116 ? -5.277 -24.516 -8.68 1 94.69 116 ARG B N 1
ATOM 2443 C CA . ARG B 1 116 ? -4.934 -24.859 -10.055 1 94.69 116 ARG B CA 1
ATOM 2444 C C . ARG B 1 116 ? -3.473 -25.281 -10.164 1 94.69 116 ARG B C 1
ATOM 2446 O O . ARG B 1 116 ? -2.691 -24.641 -10.875 1 94.69 116 ARG B O 1
ATOM 2453 N N . MET B 1 117 ? -3.166 -26.422 -9.625 1 94.69 117 MET B N 1
ATOM 2454 C CA . MET B 1 117 ? -1.793 -26.875 -9.422 1 94.69 117 MET B CA 1
ATOM 2455 C C . MET B 1 117 ? -1.134 -27.219 -10.75 1 94.69 117 MET B C 1
ATOM 2457 O O . MET B 1 117 ? 0.068 -27.016 -10.93 1 94.69 117 MET B O 1
ATOM 2461 N N . GLU B 1 118 ? -1.904 -27.719 -11.695 1 95.31 118 GLU B N 1
ATOM 2462 C CA . GLU B 1 118 ? -1.359 -28.141 -12.984 1 95.31 118 GLU B CA 1
ATOM 2463 C C . GLU B 1 118 ? -0.728 -26.984 -13.734 1 95.31 118 GLU B C 1
ATOM 2465 O O . GLU B 1 118 ? 0.243 -27.156 -14.469 1 95.31 118 GLU B O 1
ATOM 2470 N N . ARG B 1 119 ? -1.276 -25.859 -13.477 1 97.69 119 ARG B N 1
ATOM 2471 C CA . ARG B 1 119 ? -0.735 -24.656 -14.109 1 97.69 119 ARG B CA 1
ATOM 2472 C C . ARG B 1 119 ? 0.259 -23.953 -13.195 1 97.69 119 ARG B C 1
ATOM 2474 O O . ARG B 1 119 ? 1.225 -23.359 -13.664 1 97.69 119 ARG B O 1
ATOM 2481 N N . ALA B 1 120 ? 0.115 -24.031 -11.938 1 98.19 120 ALA B N 1
ATOM 2482 C CA . ALA B 1 120 ? 0.917 -23.312 -10.953 1 98.19 120 ALA B CA 1
ATOM 2483 C C . ALA B 1 120 ? 2.342 -23.859 -10.898 1 98.19 120 ALA B C 1
ATOM 2485 O O . ALA B 1 120 ? 3.307 -23.094 -10.898 1 98.19 120 ALA B O 1
ATOM 2486 N N . ILE B 1 121 ? 2.451 -25.156 -10.875 1 97.94 121 ILE B N 1
ATOM 2487 C CA . ILE B 1 121 ? 3.736 -25.781 -10.602 1 97.94 121 ILE B CA 1
ATOM 2488 C C . ILE B 1 121 ? 4.719 -25.453 -11.727 1 97.94 121 ILE B C 1
ATOM 2490 O O . ILE B 1 121 ? 5.832 -25 -11.469 1 97.94 121 ILE B O 1
ATOM 2494 N N . PRO B 1 122 ? 4.293 -25.656 -13 1 98.38 122 PRO B N 1
ATOM 2495 C CA . PRO B 1 122 ? 5.25 -25.281 -14.047 1 98.38 122 PRO B CA 1
ATOM 2496 C C . PRO B 1 122 ? 5.609 -23.797 -14 1 98.38 122 PRO B C 1
ATOM 2498 O O . PRO B 1 122 ? 6.754 -23.438 -14.281 1 98.38 122 PRO B O 1
ATOM 2501 N N . MET B 1 123 ? 4.73 -22.969 -13.664 1 98.38 123 MET B N 1
ATOM 2502 C CA . MET B 1 123 ? 4.977 -21.531 -13.594 1 98.38 123 MET B CA 1
ATOM 2503 C C . MET B 1 123 ? 5.945 -21.188 -12.461 1 98.38 123 MET B C 1
ATOM 2505 O O . MET B 1 123 ? 6.91 -20.453 -12.664 1 98.38 123 MET B O 1
ATOM 2509 N N . LEU B 1 124 ? 5.762 -21.75 -11.367 1 98.62 124 LEU B N 1
ATOM 2510 C CA . LEU B 1 124 ? 6.629 -21.531 -10.211 1 98.62 124 LEU B CA 1
ATOM 2511 C C . LEU B 1 124 ? 8.023 -22.094 -10.469 1 98.62 124 LEU B C 1
ATOM 2513 O O . LEU B 1 124 ? 9.023 -21.484 -10.086 1 98.62 124 LEU B O 1
ATOM 2517 N N . ARG B 1 125 ? 8.047 -23.203 -11.078 1 98.56 125 ARG B N 1
ATOM 2518 C CA . ARG B 1 125 ? 9.328 -23.828 -11.414 1 98.56 125 ARG B CA 1
ATOM 2519 C C . ARG B 1 125 ? 10.125 -22.938 -12.359 1 98.56 125 ARG B C 1
ATOM 2521 O O . ARG B 1 125 ? 11.336 -22.75 -12.18 1 98.56 125 ARG B O 1
ATOM 2528 N N . ALA B 1 126 ? 9.414 -22.438 -13.352 1 98.31 126 ALA B N 1
ATOM 2529 C CA . ALA B 1 126 ? 10.086 -21.547 -14.289 1 98.31 126 ALA B CA 1
ATOM 2530 C C . ALA B 1 126 ? 10.648 -20.328 -13.578 1 98.31 126 ALA B C 1
ATOM 2532 O O . ALA B 1 126 ? 11.781 -19.922 -13.836 1 98.31 126 ALA B O 1
ATOM 2533 N N . ALA B 1 127 ? 9.898 -19.734 -12.727 1 98.44 127 ALA B N 1
ATOM 2534 C CA . ALA B 1 127 ? 10.352 -18.562 -11.961 1 98.44 127 ALA B CA 1
ATOM 2535 C C . ALA B 1 127 ? 11.578 -18.906 -11.125 1 98.44 127 ALA B C 1
ATOM 2537 O O . ALA B 1 127 ? 12.57 -18.172 -11.133 1 98.44 127 ALA B O 1
ATOM 2538 N N . TYR B 1 128 ? 11.531 -20.031 -10.469 1 98.12 128 TYR B N 1
ATOM 2539 C CA . TYR B 1 128 ? 12.617 -20.484 -9.609 1 98.12 128 TYR B CA 1
ATOM 2540 C C . TYR B 1 128 ? 13.891 -20.703 -10.414 1 98.12 128 TYR B C 1
ATOM 2542 O O . TYR B 1 128 ? 14.977 -20.266 -10.016 1 98.12 128 TYR B O 1
ATOM 2550 N N . GLN B 1 129 ? 13.727 -21.312 -11.484 1 98.12 129 GLN B N 1
ATOM 2551 C CA . GLN B 1 129 ? 14.867 -21.656 -12.328 1 98.12 129 GLN B CA 1
ATOM 2552 C C . GLN B 1 129 ? 15.469 -20.406 -12.961 1 98.12 129 GLN B C 1
ATOM 2554 O O . GLN B 1 129 ? 16.672 -20.375 -13.25 1 98.12 129 GLN B O 1
ATOM 2559 N N . ALA B 1 130 ? 14.664 -19.422 -13.148 1 98 130 ALA B N 1
ATOM 2560 C CA . ALA B 1 130 ? 15.133 -18.188 -13.75 1 98 130 ALA B CA 1
ATOM 2561 C C . ALA B 1 130 ? 15.773 -17.266 -12.703 1 98 130 ALA B C 1
ATOM 2563 O O . ALA B 1 130 ? 16.156 -16.141 -13.008 1 98 130 ALA B O 1
ATOM 2564 N N . GLY B 1 131 ? 15.781 -17.688 -11.438 1 96.25 131 GLY B N 1
ATOM 2565 C CA . GLY B 1 131 ? 16.562 -16.969 -10.438 1 96.25 131 GLY B CA 1
ATOM 2566 C C . GLY B 1 131 ? 15.695 -16.359 -9.344 1 96.25 131 GLY B C 1
ATOM 2567 O O . GLY B 1 131 ? 16.219 -15.805 -8.375 1 96.25 131 GLY B O 1
ATOM 2568 N N . HIS B 1 132 ? 14.391 -16.422 -9.508 1 96.06 132 HIS B N 1
ATOM 2569 C CA . HIS B 1 132 ? 13.516 -15.93 -8.453 1 96.06 132 HIS B CA 1
ATOM 2570 C C . HIS B 1 132 ? 13.375 -16.953 -7.336 1 96.06 132 HIS B C 1
ATOM 2572 O O . HIS B 1 132 ? 12.32 -17.578 -7.184 1 96.06 132 HIS B O 1
ATOM 2578 N N . LYS B 1 133 ? 14.312 -17 -6.465 1 96.62 133 LYS B N 1
ATOM 2579 C CA . LYS B 1 133 ? 14.461 -18.078 -5.496 1 96.62 133 LYS B CA 1
ATOM 2580 C C . LYS B 1 133 ? 13.359 -18.031 -4.445 1 96.62 133 LYS B C 1
ATOM 2582 O O . LYS B 1 133 ? 13.016 -19.047 -3.848 1 96.62 133 LYS B O 1
ATOM 2587 N N . GLU B 1 134 ? 12.719 -16.891 -4.293 1 93.62 134 GLU B N 1
ATOM 2588 C CA . GLU B 1 134 ? 11.586 -16.75 -3.381 1 93.62 134 GLU B CA 1
ATOM 2589 C C . GLU B 1 134 ? 10.438 -17.672 -3.793 1 93.62 134 GLU B C 1
ATOM 2591 O O . GLU B 1 134 ? 9.672 -18.125 -2.945 1 93.62 134 GLU B O 1
ATOM 2596 N N . SER B 1 135 ? 10.391 -17.953 -5.066 1 96.81 135 SER B N 1
ATOM 2597 C CA . SER B 1 135 ? 9.328 -18.812 -5.57 1 96.81 135 SER B CA 1
ATOM 2598 C C . SER B 1 135 ? 9.516 -20.266 -5.105 1 96.81 135 SER B C 1
ATOM 2600 O O . SER B 1 135 ? 8.586 -21.078 -5.195 1 96.81 135 SER B O 1
ATOM 2602 N N . GLY B 1 136 ? 10.688 -20.516 -4.57 1 97.12 136 GLY B N 1
ATOM 2603 C CA . GLY B 1 136 ? 10.961 -21.875 -4.105 1 97.12 136 GLY B CA 1
ATOM 2604 C C . GLY B 1 136 ? 10.016 -22.328 -3.016 1 97.12 136 GLY B C 1
ATOM 2605 O O . GLY B 1 136 ? 9.625 -23.5 -2.98 1 97.12 136 GLY B O 1
ATOM 2606 N N . ARG B 1 137 ? 9.664 -21.438 -2.135 1 95.69 137 ARG B N 1
ATOM 2607 C CA . ARG B 1 137 ? 8.742 -21.797 -1.061 1 95.69 137 ARG B CA 1
ATOM 2608 C C . ARG B 1 137 ? 7.359 -22.141 -1.612 1 95.69 137 ARG B C 1
ATOM 2610 O O . ARG B 1 137 ? 6.762 -23.141 -1.228 1 95.69 137 ARG B O 1
ATOM 2617 N N . ASP B 1 138 ? 6.91 -21.312 -2.529 1 94.69 138 ASP B N 1
ATOM 2618 C CA . ASP B 1 138 ? 5.586 -21.531 -3.104 1 94.69 138 ASP B CA 1
ATOM 2619 C C . ASP B 1 138 ? 5.57 -22.797 -3.967 1 94.69 138 ASP B C 1
ATOM 2621 O O . ASP B 1 138 ? 4.594 -23.547 -3.957 1 94.69 138 ASP B O 1
ATOM 2625 N N . LEU B 1 139 ? 6.641 -23.016 -4.688 1 97.56 139 LEU B N 1
ATOM 2626 C CA . LEU B 1 139 ? 6.777 -24.234 -5.465 1 97.56 139 LEU B CA 1
ATOM 2627 C C . LEU B 1 139 ? 6.738 -25.469 -4.559 1 97.56 139 LEU B C 1
ATOM 2629 O O . LEU B 1 139 ? 5.996 -26.406 -4.82 1 97.56 139 LEU B O 1
ATOM 2633 N N . ALA B 1 140 ? 7.512 -25.391 -3.504 1 96.81 140 ALA B N 1
ATOM 2634 C CA . ALA B 1 140 ? 7.562 -26.5 -2.568 1 96.81 140 ALA B CA 1
ATOM 2635 C C . ALA B 1 140 ? 6.191 -26.766 -1.958 1 96.81 140 ALA B C 1
ATOM 2637 O O . ALA B 1 140 ? 5.758 -27.922 -1.866 1 96.81 140 ALA B O 1
ATOM 2638 N N . THR B 1 141 ? 5.523 -25.766 -1.578 1 94.5 141 THR B N 1
ATOM 2639 C CA . THR B 1 141 ? 4.203 -25.891 -0.979 1 94.5 141 THR B CA 1
ATOM 2640 C C . THR B 1 141 ? 3.217 -26.5 -1.973 1 94.5 141 THR B C 1
ATOM 2642 O O . THR B 1 141 ? 2.416 -27.359 -1.612 1 94.5 141 THR B O 1
ATOM 2645 N N . ALA B 1 142 ? 3.258 -26.078 -3.176 1 94.88 142 ALA B N 1
ATOM 2646 C CA . ALA B 1 142 ? 2.402 -26.641 -4.215 1 94.88 142 ALA B CA 1
ATOM 2647 C C . ALA B 1 142 ? 2.695 -28.125 -4.418 1 94.88 142 ALA B C 1
ATOM 2649 O O . ALA B 1 142 ? 1.774 -28.938 -4.551 1 94.88 142 ALA B O 1
ATOM 2650 N N . LEU B 1 143 ? 3.949 -28.469 -4.398 1 96.12 143 LEU B N 1
ATOM 2651 C CA . LEU B 1 143 ? 4.359 -29.859 -4.562 1 96.12 143 LEU B CA 1
ATOM 2652 C C . LEU B 1 143 ? 3.861 -30.719 -3.404 1 96.12 143 LEU B C 1
ATOM 2654 O O . LEU B 1 143 ? 3.449 -31.859 -3.604 1 96.12 143 LEU B O 1
ATOM 2658 N N . LEU B 1 144 ? 3.887 -30.156 -2.221 1 93.06 144 LEU B N 1
ATOM 2659 C CA . LEU B 1 144 ? 3.404 -30.875 -1.045 1 93.06 144 LEU B CA 1
ATOM 2660 C C . LEU B 1 144 ? 1.918 -31.188 -1.174 1 93.06 144 LEU B C 1
ATOM 2662 O O . LEU B 1 144 ? 1.467 -32.25 -0.747 1 93.06 144 LEU B O 1
ATOM 2666 N N . THR B 1 145 ? 1.192 -30.297 -1.763 1 90.62 145 THR B N 1
ATOM 2667 C CA . THR B 1 145 ? -0.237 -30.531 -1.943 1 90.62 145 THR B CA 1
ATOM 2668 C C . THR B 1 145 ? -0.486 -31.688 -2.91 1 90.62 145 THR B C 1
ATOM 2670 O O . THR B 1 145 ? -1.574 -32.25 -2.928 1 90.62 145 THR B O 1
ATOM 2673 N N . GLN B 1 146 ? 0.491 -31.984 -3.701 1 92.19 146 GLN B N 1
ATOM 2674 C CA . GLN B 1 146 ? 0.406 -33.094 -4.637 1 92.19 146 GLN B CA 1
ATOM 2675 C C . GLN B 1 146 ? 1.131 -34.344 -4.094 1 92.19 146 GLN B C 1
ATOM 2677 O O . GLN B 1 146 ? 1.452 -35.25 -4.848 1 92.19 146 GLN B O 1
ATOM 2682 N N . ASN B 1 147 ? 1.562 -34.281 -2.875 1 90.62 147 ASN B N 1
ATOM 2683 C CA . ASN B 1 147 ? 2.227 -35.375 -2.162 1 90.62 147 ASN B CA 1
ATOM 2684 C C . ASN B 1 147 ? 3.607 -35.656 -2.746 1 90.62 147 ASN B C 1
ATOM 2686 O O . ASN B 1 147 ? 4.047 -36.812 -2.773 1 90.62 147 ASN B O 1
ATOM 2690 N N . LYS B 1 148 ? 4.176 -34.719 -3.32 1 93.75 148 LYS B N 1
ATOM 2691 C CA . LYS B 1 148 ? 5.539 -34.844 -3.834 1 93.75 148 LYS B CA 1
ATOM 2692 C C . LYS B 1 148 ? 6.555 -34.312 -2.818 1 93.75 148 LYS B C 1
ATOM 2694 O O . LYS B 1 148 ? 7.305 -33.375 -3.104 1 93.75 148 LYS B O 1
ATOM 2699 N N . ARG B 1 149 ? 6.66 -34.938 -1.77 1 92.75 149 ARG B N 1
ATOM 2700 C CA . ARG B 1 149 ? 7.484 -34.562 -0.629 1 92.75 149 ARG B CA 1
ATOM 2701 C C . ARG B 1 149 ? 8.969 -34.594 -0.987 1 92.75 149 ARG B C 1
ATOM 2703 O O . ARG B 1 149 ? 9.727 -33.688 -0.591 1 92.75 149 ARG B O 1
ATOM 2710 N N . SER B 1 150 ? 9.375 -35.594 -1.705 1 94.44 150 SER B N 1
ATOM 2711 C CA . SER B 1 150 ? 10.781 -35.781 -2.033 1 94.44 150 SER B CA 1
ATOM 2712 C C . SER B 1 150 ? 11.305 -34.625 -2.869 1 94.44 150 SER B C 1
ATOM 2714 O O . SER B 1 150 ? 12.477 -34.25 -2.748 1 94.44 150 SER B O 1
ATOM 2716 N N . GLU B 1 151 ? 10.422 -34.062 -3.666 1 96.31 151 GLU B N 1
ATOM 2717 C CA . GLU B 1 151 ? 10.797 -32.906 -4.48 1 96.31 151 GLU B CA 1
ATOM 2718 C C . GLU B 1 151 ? 10.711 -31.609 -3.674 1 96.31 151 GLU B C 1
ATOM 2720 O O . GLU B 1 151 ? 11.484 -30.672 -3.908 1 96.31 151 GLU B O 1
ATOM 2725 N N . ALA B 1 152 ? 9.852 -31.516 -2.732 1 96.88 152 ALA B N 1
ATOM 2726 C CA . ALA B 1 152 ? 9.562 -30.297 -1.986 1 96.88 152 ALA B CA 1
ATOM 2727 C C . ALA B 1 152 ? 10.633 -30.016 -0.936 1 96.88 152 ALA B C 1
ATOM 2729 O O . ALA B 1 152 ? 11.023 -28.875 -0.717 1 96.88 152 ALA B O 1
ATOM 2730 N N . LEU B 1 153 ? 11.117 -31.016 -0.308 1 95.75 153 LEU B N 1
ATOM 2731 C CA . LEU B 1 153 ? 11.977 -30.891 0.859 1 95.75 153 LEU B CA 1
ATOM 2732 C C . LEU B 1 153 ? 13.273 -30.172 0.494 1 95.75 153 LEU B C 1
ATOM 2734 O O . LEU B 1 153 ? 13.672 -29.219 1.163 1 95.75 153 LEU B O 1
ATOM 2738 N N . PRO B 1 154 ? 13.961 -30.656 -0.628 1 97.06 154 PRO B N 1
ATOM 2739 C CA . PRO B 1 154 ? 15.172 -29.922 -0.987 1 97.06 154 PRO B CA 1
ATOM 2740 C C . PRO B 1 154 ? 14.914 -28.453 -1.294 1 97.06 154 PRO B C 1
ATOM 2742 O O . PRO B 1 154 ? 15.75 -27.594 -0.994 1 97.06 154 PRO B O 1
ATOM 2745 N N . LEU B 1 155 ? 13.805 -28.125 -1.887 1 97.69 155 LEU B N 1
ATOM 2746 C CA . LEU B 1 155 ? 13.438 -26.75 -2.193 1 97.69 155 LEU B CA 1
ATOM 2747 C C . LEU B 1 155 ? 13.242 -25.938 -0.916 1 97.69 155 LEU B C 1
ATOM 2749 O O . LEU B 1 155 ? 13.719 -24.812 -0.814 1 97.69 155 LEU B O 1
ATOM 2753 N N . LEU B 1 156 ? 12.602 -26.5 0.074 1 96.62 156 LEU B N 1
ATOM 2754 C CA . LEU B 1 156 ? 12.352 -25.828 1.341 1 96.62 156 LEU B CA 1
ATOM 2755 C C . LEU B 1 156 ? 13.648 -25.594 2.1 1 96.62 156 LEU B C 1
ATOM 2757 O O . LEU B 1 156 ? 13.859 -24.531 2.678 1 96.62 156 LEU B O 1
ATOM 2761 N N . ARG B 1 157 ? 14.477 -26.594 2.072 1 97.25 157 ARG B N 1
ATOM 2762 C CA . ARG B 1 157 ? 15.766 -26.453 2.736 1 97.25 157 ARG B CA 1
ATOM 2763 C C . ARG B 1 157 ? 16.578 -25.328 2.121 1 97.25 157 ARG B C 1
ATOM 2765 O O . ARG B 1 157 ? 17.172 -24.516 2.84 1 97.25 157 ARG B O 1
ATOM 2772 N N . GLU B 1 158 ? 16.594 -25.344 0.826 1 97.69 158 GLU B N 1
ATOM 2773 C CA . GLU B 1 158 ? 17.312 -24.266 0.145 1 97.69 158 GLU B CA 1
ATOM 2774 C C . GLU B 1 158 ? 16.688 -22.906 0.461 1 97.69 158 GLU B C 1
ATOM 2776 O O . GLU B 1 158 ? 17.406 -21.922 0.702 1 97.69 158 GLU B O 1
ATOM 2781 N N . TYR B 1 159 ? 15.406 -22.844 0.466 1 96.75 159 TYR B N 1
ATOM 2782 C CA . TYR B 1 159 ? 14.711 -21.609 0.748 1 96.75 159 TYR B CA 1
ATOM 2783 C C . TYR B 1 159 ? 15.07 -21.078 2.129 1 96.75 159 TYR B C 1
ATOM 2785 O O . TYR B 1 159 ? 15.414 -19.891 2.279 1 96.75 159 TYR B O 1
ATOM 2793 N N . VAL B 1 160 ? 15.047 -21.906 3.131 1 95.25 160 VAL B N 1
ATOM 2794 C CA . VAL B 1 160 ? 15.32 -21.5 4.508 1 95.25 160 VAL B CA 1
ATOM 2795 C C . VAL B 1 160 ? 16.781 -21.062 4.641 1 95.25 160 VAL B C 1
ATOM 2797 O O . VAL B 1 160 ? 17.078 -20.141 5.391 1 95.25 160 VAL B O 1
ATOM 2800 N N . ARG B 1 161 ? 17.641 -21.656 3.891 1 96.31 161 ARG B N 1
ATOM 2801 C CA . ARG B 1 161 ? 19.047 -21.234 3.871 1 96.31 161 ARG B CA 1
ATOM 2802 C C . ARG B 1 161 ? 19.188 -19.844 3.281 1 96.31 161 ARG B C 1
ATOM 2804 O O . ARG B 1 161 ? 19.938 -19.016 3.805 1 96.31 161 ARG B O 1
ATOM 2811 N N . ASN B 1 162 ? 18.469 -19.609 2.221 1 94.75 162 ASN B N 1
ATOM 2812 C CA . ASN B 1 162 ? 18.562 -18.344 1.509 1 94.75 162 ASN B CA 1
ATOM 2813 C C . ASN B 1 162 ? 17.812 -17.234 2.244 1 94.75 162 ASN B C 1
ATOM 2815 O O . ASN B 1 162 ? 18.172 -16.062 2.123 1 94.75 162 ASN B O 1
ATOM 2819 N N . PHE B 1 163 ? 16.781 -17.625 3.02 1 90.75 163 PHE B N 1
ATOM 2820 C CA . PHE B 1 163 ? 15.945 -16.656 3.711 1 90.75 163 PHE B CA 1
ATOM 2821 C C . PHE B 1 163 ? 15.75 -17.047 5.168 1 90.75 163 PHE B C 1
ATOM 2823 O O . PHE B 1 163 ? 14.617 -17.281 5.609 1 90.75 163 PHE B O 1
ATOM 2830 N N . PRO B 1 164 ? 16.734 -17 5.922 1 92.88 164 PRO B N 1
ATOM 2831 C CA . PRO B 1 164 ? 16.688 -17.5 7.301 1 92.88 164 PRO B CA 1
ATOM 2832 C C . PRO B 1 164 ? 15.781 -16.672 8.203 1 92.88 164 PRO B C 1
ATOM 2834 O O . PRO B 1 164 ? 15.359 -17.156 9.258 1 92.88 164 PRO B O 1
ATOM 2837 N N . GLN B 1 165 ? 15.398 -15.508 7.77 1 85.81 165 GLN B N 1
ATOM 2838 C CA . GLN B 1 165 ? 14.578 -14.633 8.602 1 85.81 165 GLN B CA 1
ATOM 2839 C C . GLN B 1 165 ? 13.094 -14.914 8.406 1 85.81 165 GLN B C 1
ATOM 2841 O O . GLN B 1 165 ? 12.258 -14.414 9.156 1 85.81 165 GLN B O 1
ATOM 2846 N N . ASP B 1 166 ? 12.867 -15.68 7.379 1 83.25 166 ASP B N 1
ATOM 2847 C CA . ASP B 1 166 ? 11.469 -15.984 7.117 1 83.25 166 ASP B CA 1
ATOM 2848 C C . ASP B 1 166 ? 10.969 -17.109 8.023 1 83.25 166 ASP B C 1
ATOM 2850 O O . ASP B 1 166 ? 11.164 -18.281 7.715 1 83.25 166 ASP B O 1
ATOM 2854 N N . GLN B 1 167 ? 10.211 -16.688 8.984 1 84.06 167 GLN B N 1
ATOM 2855 C CA . GLN B 1 167 ? 9.75 -17.641 9.984 1 84.06 167 GLN B CA 1
ATOM 2856 C C . GLN B 1 167 ? 8.719 -18.594 9.398 1 84.06 167 GLN B C 1
ATOM 2858 O O . GLN B 1 167 ? 8.641 -19.766 9.812 1 84.06 167 GLN B O 1
ATOM 2863 N N . LYS B 1 168 ? 7.996 -18.125 8.523 1 81.44 168 LYS B N 1
ATOM 2864 C CA . LYS B 1 168 ? 6.988 -18.969 7.895 1 81.44 168 LYS B CA 1
ATOM 2865 C C . LYS B 1 168 ? 7.633 -20.109 7.109 1 81.44 168 LYS B C 1
ATOM 2867 O O . LYS B 1 168 ? 7.195 -21.266 7.195 1 81.44 168 LYS B O 1
ATOM 2872 N N . GLY B 1 169 ? 8.672 -19.781 6.285 1 88.06 169 GLY B N 1
ATOM 2873 C CA . GLY B 1 169 ? 9.406 -20.812 5.57 1 88.06 169 GLY B CA 1
ATOM 2874 C C . GLY B 1 169 ? 9.984 -21.875 6.48 1 88.06 169 GLY B C 1
ATOM 2875 O O . GLY B 1 169 ? 9.883 -23.078 6.191 1 88.06 169 GLY B O 1
ATOM 2876 N N . ARG B 1 170 ? 10.492 -21.438 7.582 1 92 170 ARG B N 1
ATOM 2877 C CA . ARG B 1 170 ? 11.062 -22.359 8.555 1 92 170 ARG B CA 1
ATOM 2878 C C . ARG B 1 170 ? 9.984 -23.25 9.164 1 92 170 ARG B C 1
ATOM 2880 O O . ARG B 1 170 ? 10.203 -24.453 9.352 1 92 170 ARG B O 1
ATOM 2887 N N . ALA B 1 171 ? 8.891 -22.672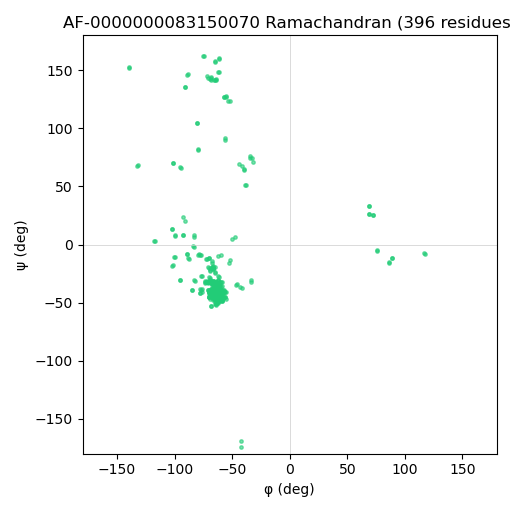 9.484 1 87.88 171 ALA B N 1
ATOM 2888 C CA . ALA B 1 171 ? 7.781 -23.422 10.07 1 87.88 171 ALA B CA 1
ATOM 2889 C C . ALA B 1 171 ? 7.309 -24.531 9.125 1 87.88 171 ALA B C 1
ATOM 2891 O O . ALA B 1 171 ? 7.035 -25.656 9.555 1 87.88 171 ALA B O 1
ATOM 2892 N N . ILE B 1 172 ? 7.191 -24.188 7.902 1 89 172 ILE B N 1
ATOM 2893 C CA . ILE B 1 172 ? 6.758 -25.156 6.906 1 89 172 ILE B CA 1
ATOM 2894 C C . ILE B 1 172 ? 7.773 -26.297 6.824 1 89 172 ILE B C 1
ATOM 2896 O O . ILE B 1 172 ? 7.398 -27.469 6.832 1 89 172 ILE B O 1
ATOM 2900 N N . LEU B 1 173 ? 9.047 -25.953 6.754 1 93.75 173 LEU B N 1
ATOM 2901 C CA . LEU B 1 173 ? 10.094 -26.969 6.688 1 93.75 173 LEU B CA 1
ATOM 2902 C C . LEU B 1 173 ? 10.023 -27.906 7.891 1 93.75 173 LEU B C 1
ATOM 2904 O O . LEU B 1 173 ? 10.055 -29.125 7.734 1 93.75 173 LEU B O 1
ATOM 2908 N N . ASN B 1 174 ? 9.875 -27.297 9.039 1 92 174 ASN B N 1
ATOM 2909 C CA . ASN B 1 174 ? 9.82 -28.078 10.266 1 92 174 ASN B CA 1
ATOM 2910 C C . ASN B 1 174 ? 8.617 -29.031 10.266 1 92 174 ASN B C 1
ATOM 2912 O O . ASN B 1 174 ? 8.742 -30.188 10.656 1 92 174 ASN B O 1
ATOM 2916 N N . ALA B 1 175 ? 7.516 -28.5 9.867 1 88.31 175 ALA B N 1
ATOM 2917 C CA . ALA B 1 175 ? 6.309 -29.328 9.805 1 88.31 175 ALA B CA 1
ATOM 2918 C C . ALA B 1 175 ? 6.496 -30.516 8.867 1 88.31 175 ALA B C 1
ATOM 2920 O O . ALA B 1 175 ? 6.078 -31.625 9.18 1 88.31 175 ALA B O 1
ATOM 2921 N N . VAL B 1 176 ? 7.098 -30.312 7.75 1 90.06 176 VAL B N 1
ATOM 2922 C CA . VAL B 1 176 ? 7.297 -31.359 6.758 1 90.06 176 VAL B CA 1
ATOM 2923 C C . VAL B 1 176 ? 8.312 -32.375 7.277 1 90.06 176 VAL B C 1
ATOM 2925 O O . VAL B 1 176 ? 8.102 -33.594 7.152 1 90.06 176 VAL B O 1
ATOM 2928 N N . GLU B 1 177 ? 9.312 -31.891 7.879 1 91.06 177 GLU B N 1
ATOM 2929 C CA . GLU B 1 177 ? 10.359 -32.781 8.383 1 91.06 177 GLU B CA 1
ATOM 2930 C C . GLU B 1 177 ? 9.852 -33.625 9.531 1 91.06 177 GLU B C 1
ATOM 2932 O O . GLU B 1 177 ? 10.281 -34.781 9.695 1 91.06 177 GLU B O 1
ATOM 2937 N N . GLN B 1 178 ? 8.938 -33.094 10.297 1 86.75 178 GLN B N 1
ATOM 2938 C CA . GLN B 1 178 ? 8.406 -33.812 11.445 1 86.75 178 GLN B CA 1
ATOM 2939 C C . GLN B 1 178 ? 7.285 -34.781 11.016 1 86.75 178 GLN B C 1
ATOM 2941 O O . GLN B 1 178 ? 6.766 -35.531 11.836 1 86.75 178 GLN B O 1
ATOM 2946 N N . GLY B 1 179 ? 7.047 -34.938 9.719 1 73.31 179 GLY B N 1
ATOM 2947 C CA . GLY B 1 179 ? 6.039 -35.875 9.203 1 73.31 179 GLY B CA 1
ATOM 2948 C C . GLY B 1 179 ? 4.621 -35.344 9.391 1 73.31 179 GLY B C 1
ATOM 2949 O O . GLY B 1 179 ? 3.662 -36.125 9.273 1 73.31 179 GLY B O 1
ATOM 2950 N N . ARG B 1 180 ? 4.41 -34.25 10.016 1 54.84 180 ARG B N 1
ATOM 2951 C CA . ARG B 1 180 ? 3.096 -33.688 10.297 1 54.84 180 ARG B CA 1
ATOM 2952 C C . ARG B 1 180 ? 2.414 -33.219 9.016 1 54.84 180 ARG B C 1
ATOM 2954 O O . ARG B 1 180 ? 1.21 -32.969 9 1 54.84 180 ARG B O 1
ATOM 2961 N N . VAL B 1 181 ? 3.064 -33 8.055 1 60.5 181 VAL B N 1
ATOM 2962 C CA . VAL B 1 181 ? 2.414 -32.625 6.805 1 60.5 181 VAL B CA 1
ATOM 2963 C C . VAL B 1 181 ? 2.127 -33.875 5.965 1 60.5 181 VAL B C 1
ATOM 2965 O O . VAL B 1 181 ? 2.775 -34.094 4.941 1 60.5 181 VAL B O 1
ATOM 2968 N N . GLU B 1 182 ? 2.113 -35 6.633 1 49.41 182 GLU B N 1
ATOM 2969 C CA . GLU B 1 182 ? 1.747 -36.156 5.82 1 49.41 182 GLU B CA 1
ATOM 2970 C C . GLU B 1 182 ? 0.589 -35.844 4.883 1 49.41 182 GLU B C 1
ATOM 2972 O O . GLU B 1 182 ? -0.067 -34.812 5.035 1 49.41 182 GLU B O 1
ATOM 2977 N N . THR B 1 183 ? -0.063 -37 4.176 1 40.41 183 THR B N 1
ATOM 2978 C CA . THR B 1 183 ? -0.996 -37.219 3.074 1 40.41 183 THR B CA 1
ATOM 2979 C C . THR B 1 183 ? -2.27 -36.406 3.287 1 40.41 183 THR B C 1
ATOM 2981 O O . THR B 1 183 ? -3.262 -36.594 2.58 1 40.41 183 THR B O 1
ATOM 2984 N N . HIS B 1 184 ? -2.545 -35.906 4.453 1 39.62 184 HIS B N 1
ATOM 2985 C CA . HIS B 1 184 ? -3.904 -35.375 4.363 1 39.62 184 HIS B CA 1
ATOM 2986 C C . HIS B 1 184 ? -3.979 -34.188 3.393 1 39.62 184 HIS B C 1
ATOM 2988 O O . HIS B 1 184 ? -2.986 -33.5 3.182 1 39.62 184 HIS B O 1
ATOM 2994 N N . THR B 1 185 ? -5.027 -34.031 2.588 1 38.69 185 THR B N 1
ATOM 2995 C CA . THR B 1 185 ? -5.453 -33 1.629 1 38.69 185 THR B CA 1
ATOM 2996 C C . THR B 1 185 ? -5.129 -31.609 2.143 1 38.69 185 THR B C 1
ATOM 2998 O O . THR B 1 185 ? -5.84 -31.062 2.998 1 38.69 185 THR B O 1
ATOM 3001 N N . VAL B 1 186 ? -3.932 -31.359 2.547 1 41.28 186 VAL B N 1
ATOM 3002 C CA . VAL B 1 186 ? -3.609 -30.031 3.061 1 41.28 186 VAL B CA 1
ATOM 3003 C C . VAL B 1 186 ? -3.957 -28.984 2.016 1 41.28 186 VAL B C 1
ATOM 3005 O O . VAL B 1 186 ? -3.439 -29.016 0.896 1 41.28 186 VAL B O 1
ATOM 3008 N N . HIS B 1 187 ? -5.113 -28.469 2.059 1 45.06 187 HIS B N 1
ATOM 3009 C CA . HIS B 1 187 ? -5.449 -27.328 1.226 1 45.06 187 HIS B CA 1
ATOM 3010 C C . HIS B 1 187 ? -4.449 -26.188 1.425 1 45.06 187 HIS B C 1
ATOM 3012 O O . HIS B 1 187 ? -3.973 -25.969 2.539 1 45.06 187 HIS B O 1
ATOM 3018 N N . PRO B 1 188 ? -3.898 -25.828 0.337 1 45.25 188 PRO B N 1
ATOM 3019 C CA . PRO B 1 188 ? -2.939 -24.734 0.395 1 45.25 188 PRO B CA 1
ATOM 3020 C C . PRO B 1 188 ? -3.301 -23.688 1.451 1 45.25 188 PRO B C 1
ATOM 3022 O O . PRO B 1 188 ? -2.414 -23.141 2.113 1 45.25 188 PRO B O 1
ATOM 3025 N N . SER B 1 189 ? -4.582 -23.562 1.648 1 47.94 189 SER B N 1
ATOM 3026 C CA . SER B 1 189 ? -5.023 -22.609 2.66 1 47.94 189 SER B CA 1
ATOM 3027 C C . SER B 1 189 ? -4.609 -23.047 4.059 1 47.94 189 SER B C 1
ATOM 3029 O O . SER B 1 189 ? -4.312 -22.219 4.918 1 47.94 189 SER B O 1
ATOM 3031 N N . HIS B 1 190 ? -4.602 -24.359 4.266 1 45.88 190 HIS B N 1
ATOM 3032 C CA . HIS B 1 190 ? -4.281 -24.875 5.59 1 45.88 190 HIS B CA 1
ATOM 3033 C C . HIS B 1 190 ? -2.805 -24.672 5.922 1 45.88 190 HIS B C 1
ATOM 3035 O O . HIS B 1 190 ? -2.457 -24.344 7.059 1 45.88 190 HIS B O 1
ATOM 3041 N N . LEU B 1 191 ? -2.004 -24.969 5.004 1 46 191 LEU B N 1
ATOM 3042 C CA . LEU B 1 191 ? -0.581 -24.734 5.227 1 46 191 LEU B CA 1
ATOM 3043 C C . LEU B 1 191 ? -0.304 -23.266 5.516 1 46 191 LEU B C 1
ATOM 3045 O O . LEU B 1 191 ? 0.534 -22.938 6.359 1 46 191 LEU B O 1
ATOM 3049 N N . GLN B 1 192 ? -1.125 -22.484 4.891 1 49 192 GLN B N 1
ATOM 3050 C CA . GLN B 1 192 ? -1.027 -21.047 5.176 1 49 192 GLN B CA 1
ATOM 3051 C C . GLN B 1 192 ? -1.496 -20.734 6.59 1 49 192 GLN B C 1
ATOM 3053 O O . GLN B 1 192 ? -0.943 -19.859 7.254 1 49 192 GLN B O 1
ATOM 3058 N N . ARG B 1 193 ? -2.447 -21.547 7.094 1 49.34 193 ARG B N 1
ATOM 3059 C CA . ARG B 1 193 ? -2.961 -21.406 8.453 1 49.34 193 ARG B CA 1
ATOM 3060 C C . ARG B 1 193 ? -1.972 -21.953 9.477 1 49.34 193 ARG B C 1
ATOM 3062 O O . ARG B 1 193 ? -1.839 -21.422 10.57 1 49.34 193 ARG B O 1
ATOM 3069 N N . LEU B 1 194 ? -1.363 -23.016 9.219 1 46.19 194 LEU B N 1
ATOM 3070 C CA . LEU B 1 194 ? -0.412 -23.625 10.141 1 46.19 194 LEU B CA 1
ATOM 3071 C C . LEU B 1 194 ? 0.769 -22.703 10.398 1 46.19 194 LEU B C 1
ATOM 3073 O O . LEU B 1 194 ? 1.301 -22.656 11.508 1 46.19 194 LEU B O 1
ATOM 3077 N N . SER B 1 195 ? 1.17 -21.969 9.5 1 45 195 SER B N 1
ATOM 3078 C CA . SER B 1 195 ? 2.25 -21.016 9.719 1 45 195 SER B CA 1
ATOM 3079 C C . SER B 1 195 ? 1.838 -19.922 10.695 1 45 195 SER B C 1
ATOM 3081 O O . SER B 1 195 ? 2.689 -19.281 11.32 1 45 195 SER B O 1
ATOM 3083 N N . LYS B 1 196 ? 0.567 -19.812 10.836 1 42.97 196 LYS B N 1
ATOM 3084 C CA . LYS B 1 196 ? 0.007 -18.812 11.75 1 42.97 196 LYS B CA 1
ATOM 3085 C C . LYS B 1 196 ? -0.041 -19.344 13.18 1 42.97 196 LYS B C 1
ATOM 3087 O O . LYS B 1 196 ? 0.133 -18.594 14.141 1 42.97 196 LYS B O 1
ATOM 3092 N N . GLN B 1 197 ? -0.353 -20.547 13.49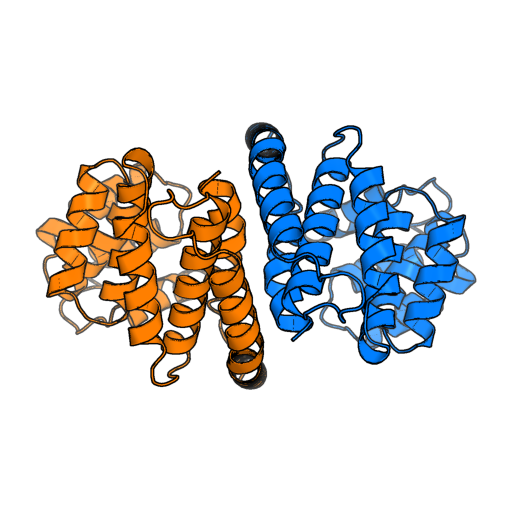2 1 39.78 197 GLN B N 1
ATOM 3093 C CA . GLN B 1 197 ? -0.563 -21.109 14.82 1 39.78 197 GLN B CA 1
ATOM 3094 C C . GLN B 1 197 ? 0.759 -21.281 15.562 1 39.78 197 GLN B C 1
ATOM 3096 O O . GLN B 1 197 ? 0.783 -21.297 16.797 1 39.78 197 GLN B O 1
ATOM 3101 N N . HIS B 1 198 ? 1.83 -21.516 15.039 1 38.06 198 HIS B N 1
ATOM 3102 C CA . HIS B 1 198 ? 3.051 -21.781 15.789 1 38.06 198 HIS B CA 1
ATOM 3103 C C . HIS B 1 198 ? 3.666 -20.5 16.328 1 38.06 198 HIS B C 1
ATOM 3105 O O . HIS B 1 198 ? 4.715 -20.531 16.969 1 38.06 198 HIS B O 1
ATOM 3111 N N . ARG B 1 199 ? 3.221 -19.375 15.977 1 34.94 199 ARG B N 1
ATOM 3112 C CA . ARG B 1 199 ? 3.734 -18.188 16.656 1 34.94 199 ARG B CA 1
ATOM 3113 C C . ARG B 1 199 ? 3.051 -18 18 1 34.94 199 ARG B C 1
ATOM 3115 O O . ARG B 1 199 ? 3.316 -17.016 18.703 1 34.94 199 ARG B O 1
ATOM 3122 N N . ARG B 1 200 ? 2.004 -18.734 18.375 1 27.41 200 ARG B N 1
ATOM 3123 C CA . ARG B 1 200 ? 1.568 -18.594 19.766 1 27.41 200 ARG B CA 1
ATOM 3124 C C . ARG B 1 200 ? 2.434 -19.438 20.688 1 27.41 200 ARG B C 1
ATOM 3126 O O . ARG B 1 200 ? 2.799 -20.562 20.359 1 27.41 200 ARG B O 1
#

Radius of gyration: 23.05 Å; Cα contacts (8 Å, |Δi|>4): 454; chains: 2; bounding box: 40×65×65 Å